Protein AF-A0A7S0FWC2-F1 (afdb_monomer)

Foldseek 3Di:
DAEAEDEAFEDECQVVFAAEAEQVCFQYEYEYDPPHAYEQALWDWQPPWDWDWDQQPQQRDTFIKTFGPDDDLPDDFQWKADRPVRDIFHFQKPPDDDLLPAFAAQFAPPNPSRFAFLVQFPFFAWDDQKFAFDKDKWQQCDCPTPVNHHDDFFPDSLLSMFMWTHDMLVCQAFNDDIALLLHLRFDFDPSVLSNVCRVRSIFQQGFKTFGHPPDDLSLVFPFCAQKKKWWAALQGFWIWIFGWHDADSVRRITGTDGNGRRFKRHGHAFCQGCVVSQPPGTPDDRPAQVDADPVSHGGGGRIGIMMMGAGSSSQPDASYKHADSNRSMIIHHHPDPDNPDHDHTMIGRNAQENHEYEQHESYEYESHEYERHDACRSPRWDHQYSFTGIADQTHNYEYANYEQYEYYLYEYEHHLHEHYEAEWAYYNYEYENYEYGQAQAAPYEWGYDAPPSAELAVNRGAAQYEHELYEAESHNSHIQNYAPYYYDLYEHYEAEHYEHAHHLAANAEARALNAYNYEAALYEFEHHNNRGAPHANAEYEHSRFHFDQNCPHDVDTHSDHAAHEHALYEAEYPIRHEANYHYGAQRERYEYELYEYACYAADDDDHGYWQYEDEHYEAEHEQVSQANDEDDDGDFPTHYEAYQYEYEHDDDQDPPRQQERHEDLALAPRHYAAENYEYAGQVQQHWYCHNNDTDTLVCSCVVHVHHHNYGTGHGDPVVVVVVSSCVSNVPDPPDDCVVVVVD

Organism: NCBI:txid73915

Mean predicted aligned error: 6.15 Å

Sequence (743 aa):
RRRVVLRGGVHFLGRNGAAVLTPADSGVRVSSYPGEMAWLSGGIPLRGVVWERAVHPTNNNTIWRATVKGLDPGLFMRSLFTIASHERFSWARYPDMNIETDQWGYSSPERAKFSINSNQVIEWTKRAVGALPAFTAIDLTKSGNPTGVIKNDSAMSGYNMFNEGKGGVCNSVWDGPSSYWCGNASAGGWAEIDYQAARSGQLQIPTGMRWNASLGRLSRWGDPRGAWIHAWHSQTWAVHMFEIATFDPATQTMTFSPGSGSQGARNWCRCDECEYAAGLWSNNGNWCGRLKDETGKDTRLIGGDWVVEGVFEELDSPGEFWYNATSGELWVWPNSTIDTTPPPTLVIPVLESIVSVQGAQDITFERIGFRDAVSTYNQRWGVPSGGDWAMHPSAALVLNNTENVSVESCIFQRLDGNGMLLSGYNQGVKINNGTFQWIGQSAVAAWGRTVSGWDGRTGSQPRGTVVENSIFRDVGLLQKQSSGWFQAKTARTTLRNNVMFNLPRAAINFNDGFGGGNIVEHNLIFNTCRESGDHGPINSWDRQPFLTDVAHGLSNASFQPAVNEVRHNFIWANYGAAQGVDNDDGSSFYWIHDNVFYDADGFKMDYGGHGSTFERNLVVTKPWRGQCVGVAQFLKGLGDAFRNNTCWVMGPPAPADADFVGEVAQCDAAFMDMRGNSYGTARGNATMRCNGQSVPVSQLYAAKGVERGSRARVVPPSAEILQDMKRRLRLGMDLDEAVLVLL

Nearest PDB structures (foldseek):
  5mqp-assembly6_F  TM=6.936E-01  e=1.196E-17  Bacteroides thetaiotaomicron
  6kfn-assembly1_A  TM=5.947E-01  e=3.186E-03  Paenibacillus sp. FPU-7
  7w1d-assembly1_C  TM=3.411E-01  e=1.415E-04  Klebsiella phage NTUH-K2044-K1-1
  3zsc-assembly1_A  TM=5.247E-01  e=1.150E-01  Thermotoga maritima
  5jse-assembly1_C  TM=5.173E-01  e=3.126E+00  Bacteriophage sp.

Secondary structure (DSSP, 8-state):
--EEEEPSEEEE-TTT--EEE-GGGTT-EEEEPTT--EEEESEEE-TT---EEEE-TTT--EEEEEE--SS-TT-----EEESSS-PEEEESEES---TTT---STT-TTGGGSSB-GGGEEEEEPPPP-PPPEEEEEETTSTT-TTS------SSGGGGEEEEEESGGGGGTS-SS-BGGGSSS--STTHHHHHHHHHHT---S-SEEEE-TTSGGGGG-S--TT-EEEEE-TTSS-EEEEEEEEEETTTTEEEEPTT-S-SBSSPPPBTTT-TTHHHHSSSS---TTSS--TTS---PBP---EEEE--GGG--STTEEEEETTTTEEEE--S-SS--S----EEEE--S-SEEEES-BS-EEESEEEEEEPP-TTS--B--SSSSB-B-S-EEEEEEEEES-EEES-EEEEESSEEEEEEEEEES-EEES-EEEEESS-SEEEE---BTTTB-TT--SEES-EEES-EEEEE-SS-SS--SEEEES-B--EEES-EEE--SS-SEEE---SSB--EEES-EE-S-SSS--S--SEEE---S--BBSTTT-GGG-BS-PBPEEEES-EEE--SS--EEEEE-TT---EEEES-EEESSEEEEE-TT----EEES-EEEE-TTT--SEEE----TTT--EEES-EEEE-SSPPTTTTTEEEEETT-STTT-EEES-EEEESSS--EEEETTEEEEHHHHHHHHS-SBT-EEEEPPPHHHHHHHHHHHTT--TT--HHHHTT-

Radius of gyration: 26.19 Å; Cα contacts (8 Å, |Δi|>4): 2309; chains: 1; bounding box: 76×69×70 Å

Solvent-accessible surface area (backbone atoms only — not comparable to full-atom values): 35053 Å² total; per-residue (Å²): 117,54,75,46,73,38,66,59,49,80,48,68,30,34,90,77,48,54,48,74,40,37,56,91,47,44,34,29,34,41,30,28,38,91,98,39,62,16,30,44,25,8,17,42,73,54,74,90,67,62,71,43,84,40,67,40,91,85,79,67,48,75,35,39,32,30,67,60,77,95,68,62,71,80,54,75,77,70,50,40,26,40,68,88,86,53,46,74,34,36,46,7,26,44,42,70,67,51,64,91,78,53,57,45,43,69,37,19,96,53,16,79,68,40,30,42,61,36,78,46,50,75,43,43,34,70,44,71,75,44,51,56,38,54,68,48,76,44,59,24,64,42,95,78,35,97,80,79,56,73,40,81,76,39,62,36,68,43,50,27,24,40,47,24,9,34,48,44,42,45,43,58,33,36,58,82,62,57,22,27,56,38,2,75,56,43,49,55,91,72,22,66,58,22,17,49,20,31,71,63,9,31,51,44,53,65,45,25,39,28,44,58,50,94,52,77,74,67,60,70,64,86,74,51,60,72,10,33,40,40,31,25,34,27,78,36,54,34,38,31,45,32,39,28,61,42,75,40,84,92,72,42,35,36,34,37,40,88,43,34,44,26,53,37,41,69,56,40,43,30,31,73,77,38,53,66,42,37,43,76,64,41,98,71,56,60,67,59,74,74,63,52,50,99,87,69,47,18,77,52,51,38,61,22,43,28,33,40,33,53,32,69,80,38,56,75,53,72,28,18,28,45,66,41,46,87,78,27,39,38,38,42,32,69,80,51,101,67,88,83,67,77,82,72,62,37,28,38,36,67,21,49,35,40,34,36,38,43,55,24,32,47,34,34,42,32,42,34,31,42,32,33,19,22,64,55,74,90,44,72,16,43,39,79,45,54,24,72,48,17,46,51,99,58,8,30,37,30,37,32,44,30,35,43,35,37,39,35,48,27,38,35,39,50,22,41,23,21,41,29,28,38,38,27,27,31,37,49,35,35,38,33,48,30,38,36,34,48,18,11,18,25,34,31,36,35,41,30,51,51,52,96,77,36,40,40,71,84,56,36,22,32,32,45,34,36,42,31,56,24,41,31,33,43,30,17,60,69,39,37,63,24,18,47,37,35,34,23,48,41,26,34,36,35,42,30,51,27,42,36,33,48,21,22,20,25,39,33,36,35,30,36,44,34,22,25,42,27,38,40,31,49,29,41,37,33,44,15,9,36,18,16,41,92,43,8,38,30,30,32,21,22,34,42,55,24,37,19,27,68,57,61,35,78,95,52,48,34,71,62,40,20,58,25,39,38,30,28,26,43,30,33,19,78,44,30,16,45,22,34,44,23,32,32,39,26,30,55,31,39,40,38,30,28,25,37,20,34,56,5,26,26,45,41,40,37,61,28,25,34,56,26,38,42,29,50,27,39,25,35,22,39,59,94,66,22,29,49,34,37,38,48,56,55,37,80,79,35,31,42,31,40,34,45,28,37,31,34,36,46,64,80,75,55,82,99,47,43,32,48,39,27,40,30,57,56,59,36,48,70,31,33,51,36,26,43,30,38,36,20,8,62,81,19,64,25,24,30,29,43,60,85,39,82,40,45,45,81,45,35,33,84,75,36,58,25,38,45,80,29,45,47,31,55,56,72,60,70,70,58,55,49,52,53,45,34,60,41,54,66,46,67,92,80,71,57,72,74,64,61,76,76,104

Structure (mmCIF, N/CA/C/O backbone):
data_AF-A0A7S0FWC2-F1
#
_entry.id   AF-A0A7S0FWC2-F1
#
loop_
_atom_site.group_PDB
_atom_site.id
_atom_site.type_symbol
_atom_site.label_atom_id
_atom_site.label_alt_id
_atom_site.label_comp_id
_atom_site.label_asym_id
_atom_site.label_entity_id
_atom_site.label_seq_id
_atom_site.pdbx_PDB_ins_code
_atom_site.Cartn_x
_atom_site.Cartn_y
_atom_site.Cartn_z
_atom_site.occupancy
_atom_site.B_iso_or_equiv
_atom_site.auth_seq_id
_atom_site.auth_comp_id
_atom_site.auth_asym_id
_atom_site.auth_atom_id
_atom_site.pdbx_PDB_model_num
ATOM 1 N N . ARG A 1 1 ? 2.249 -29.408 23.111 1.00 69.88 1 ARG A N 1
ATOM 2 C CA . ARG A 1 1 ? 1.494 -28.446 22.271 1.00 69.88 1 ARG A CA 1
ATOM 3 C C . ARG A 1 1 ? 0.159 -28.176 22.943 1.00 69.88 1 ARG A C 1
ATOM 5 O O . ARG A 1 1 ? -0.573 -29.129 23.191 1.00 69.88 1 ARG A O 1
ATOM 12 N N . ARG A 1 2 ? -0.108 -26.928 23.336 1.00 90.19 2 ARG A N 1
ATOM 13 C CA . ARG A 1 2 ? -1.372 -26.530 23.981 1.00 90.19 2 ARG A CA 1
ATOM 14 C C . ARG A 1 2 ? -2.396 -26.222 22.886 1.00 90.19 2 ARG A C 1
ATOM 16 O O . ARG A 1 2 ? -2.043 -25.613 21.880 1.00 90.19 2 ARG A O 1
ATOM 23 N N . ARG A 1 3 ? -3.644 -26.661 23.053 1.00 94.88 3 ARG A N 1
ATOM 24 C CA . ARG A 1 3 ? -4.723 -26.405 22.088 1.00 94.88 3 ARG A CA 1
ATOM 25 C C . ARG A 1 3 ? -5.804 -25.563 22.748 1.00 94.88 3 ARG A C 1
ATOM 27 O O . ARG A 1 3 ? -6.331 -25.961 23.781 1.00 94.88 3 ARG A O 1
ATOM 34 N N . VAL A 1 4 ? -6.138 -24.438 22.131 1.00 96.88 4 VAL A N 1
ATOM 35 C CA . VAL A 1 4 ? -7.278 -23.594 22.490 1.00 96.88 4 VAL A CA 1
ATOM 36 C C . VAL A 1 4 ? -8.353 -23.815 21.434 1.00 96.88 4 VAL A C 1
ATOM 38 O O . VAL A 1 4 ? -8.109 -23.628 20.241 1.00 96.88 4 VAL A O 1
ATOM 41 N N . VAL A 1 5 ? -9.531 -24.265 21.864 1.00 97.94 5 VAL A N 1
ATOM 42 C CA . VAL A 1 5 ? -10.668 -24.523 20.974 1.00 97.94 5 VAL A CA 1
ATOM 43 C C . VAL A 1 5 ? -11.797 -23.564 21.328 1.00 97.94 5 VAL A C 1
ATOM 45 O O . VAL A 1 5 ? -12.359 -23.645 22.418 1.00 97.94 5 VAL A O 1
ATOM 48 N N . LEU A 1 6 ? -12.113 -22.652 20.412 1.00 98.25 6 LEU A N 1
ATOM 49 C CA . LEU A 1 6 ? -13.163 -21.651 20.571 1.00 98.25 6 LEU A CA 1
ATOM 50 C C . LEU A 1 6 ? -14.505 -22.213 20.099 1.00 98.25 6 LEU A C 1
ATOM 52 O O . LEU A 1 6 ? -14.593 -22.778 19.010 1.00 98.25 6 LEU A O 1
ATOM 56 N N . ARG A 1 7 ? -15.560 -22.031 20.896 1.00 98.12 7 ARG A N 1
ATOM 57 C CA . ARG A 1 7 ? -16.939 -22.292 20.454 1.00 98.12 7 ARG A CA 1
ATOM 58 C C . ARG A 1 7 ? -17.421 -21.200 19.499 1.00 98.12 7 ARG A C 1
ATOM 60 O O . ARG A 1 7 ? -16.887 -20.090 19.508 1.00 98.12 7 ARG A O 1
ATOM 67 N N . GLY A 1 8 ? -18.420 -21.521 18.688 1.00 97.81 8 GLY A N 1
ATOM 68 C CA . GLY A 1 8 ? -19.015 -20.623 17.710 1.00 97.81 8 GLY A CA 1
ATOM 69 C C . GLY A 1 8 ? -19.582 -19.350 18.335 1.00 97.81 8 GLY A C 1
ATOM 70 O O . GLY A 1 8 ? -20.047 -19.355 19.475 1.00 97.81 8 GLY A O 1
ATOM 71 N N . GLY A 1 9 ? -19.537 -18.259 17.572 1.00 97.75 9 GLY A N 1
ATOM 72 C CA . GLY A 1 9 ? -19.966 -16.928 18.007 1.00 97.75 9 GLY A CA 1
ATOM 73 C C . GLY A 1 9 ? -18.829 -15.907 18.050 1.00 97.75 9 GLY A C 1
ATOM 74 O O . GLY A 1 9 ? -17.728 -16.154 17.552 1.00 97.75 9 GLY A O 1
ATOM 75 N N . VAL A 1 10 ? -19.118 -14.735 18.620 1.00 98.31 10 VAL A N 1
ATOM 76 C CA . VAL A 1 10 ? -18.178 -13.608 18.712 1.00 98.31 10 VAL A CA 1
ATOM 77 C C . VAL A 1 10 ? -17.631 -13.489 20.133 1.00 98.31 10 VAL A C 1
ATOM 79 O O . VAL A 1 10 ? -18.382 -13.307 21.092 1.00 98.31 10 VAL A O 1
ATOM 82 N N . HIS A 1 11 ? -16.309 -13.571 20.253 1.00 97.88 11 HIS A N 1
ATOM 83 C CA . HIS A 1 11 ? -15.543 -13.436 21.488 1.00 97.88 11 HIS A CA 1
ATOM 84 C C . HIS A 1 11 ? -14.958 -12.023 21.547 1.00 97.88 11 HIS A C 1
ATOM 86 O O . HIS A 1 11 ? -13.973 -11.717 20.877 1.00 97.88 11 HIS A O 1
ATOM 92 N N . PHE A 1 12 ? -15.598 -11.146 22.320 1.00 97.44 12 PHE A N 1
ATOM 93 C CA . PHE A 1 12 ? -15.208 -9.740 22.445 1.00 97.44 12 PHE A CA 1
ATOM 94 C C . PHE A 1 12 ? -14.040 -9.566 23.418 1.00 97.44 12 PHE A C 1
ATOM 96 O O . PHE A 1 12 ? -14.166 -9.875 24.605 1.00 97.44 12 PHE A O 1
ATOM 103 N N . LEU A 1 13 ? -12.926 -9.026 22.924 1.00 96.62 13 LEU A N 1
ATOM 104 C CA . LEU A 1 13 ? -11.730 -8.717 23.711 1.00 96.62 13 LEU A CA 1
ATOM 105 C C . LEU A 1 13 ? -11.628 -7.231 24.080 1.00 96.62 13 LEU A C 1
ATOM 107 O O . LEU A 1 13 ? -10.808 -6.881 24.922 1.00 96.62 13 LEU A O 1
ATOM 111 N N . GLY A 1 14 ? -12.484 -6.364 23.526 1.00 88.25 14 GLY A N 1
ATOM 112 C CA . GLY A 1 14 ? -12.358 -4.906 23.635 1.00 88.25 14 GLY A CA 1
ATOM 113 C C . GLY A 1 14 ? -12.182 -4.347 25.052 1.00 88.25 14 GLY A C 1
ATOM 114 O O . GLY A 1 14 ? -11.434 -3.398 25.242 1.00 88.25 14 GLY A O 1
ATOM 115 N N . ARG A 1 15 ? -12.808 -4.958 26.071 1.00 88.44 15 ARG A N 1
ATOM 116 C CA . ARG A 1 15 ? -12.647 -4.544 27.483 1.00 88.44 15 ARG A CA 1
ATOM 117 C C . ARG A 1 15 ? -11.432 -5.152 28.192 1.00 88.44 15 ARG A C 1
ATOM 119 O O . ARG A 1 15 ? -11.026 -4.639 29.226 1.00 88.44 15 ARG A O 1
ATOM 126 N N . ASN A 1 16 ? -10.891 -6.247 27.666 1.00 87.56 16 ASN A N 1
ATOM 127 C CA . ASN A 1 16 ? -9.801 -7.009 28.280 1.00 87.56 16 ASN A CA 1
ATOM 128 C C . ASN A 1 16 ? -8.431 -6.670 27.671 1.00 87.56 16 ASN A C 1
ATOM 130 O O . ASN A 1 16 ? -7.408 -7.060 28.228 1.00 87.56 16 ASN A O 1
ATOM 134 N N . GLY A 1 17 ? -8.413 -5.957 26.542 1.00 91.56 17 GLY A N 1
ATOM 135 C CA . GLY A 1 17 ? -7.207 -5.677 25.772 1.00 91.56 17 GLY A CA 1
ATOM 136 C C . GLY A 1 17 ? -6.860 -6.784 24.775 1.00 91.56 17 GLY A C 1
ATOM 137 O O . GLY A 1 17 ? -7.530 -7.816 24.688 1.00 91.56 17 GLY A O 1
ATOM 138 N N . ALA A 1 18 ? -5.802 -6.544 23.998 1.00 93.81 18 ALA A N 1
ATOM 139 C CA . ALA A 1 18 ? -5.282 -7.501 23.026 1.00 93.81 18 ALA A CA 1
ATOM 140 C C . ALA A 1 18 ? -4.845 -8.807 23.709 1.00 93.81 18 ALA A C 1
ATOM 142 O O . ALA A 1 18 ? -4.222 -8.784 24.772 1.00 93.81 18 ALA A O 1
ATOM 143 N N . ALA A 1 19 ? -5.092 -9.951 23.069 1.00 96.94 19 ALA A N 1
ATOM 144 C CA . ALA A 1 19 ? -4.494 -11.207 23.508 1.00 96.94 19 ALA A CA 1
ATOM 145 C C . ALA A 1 19 ? -3.007 -11.231 23.121 1.00 96.94 19 ALA A C 1
ATOM 147 O O . ALA A 1 19 ? -2.672 -11.164 21.938 1.00 96.94 19 ALA A O 1
ATOM 148 N N . VAL A 1 20 ? -2.116 -11.335 24.108 1.00 97.81 20 VAL A N 1
ATOM 149 C CA . VAL A 1 20 ? -0.664 -11.346 23.887 1.00 97.81 20 VAL A CA 1
ATOM 150 C C . VAL A 1 20 ? -0.113 -12.754 24.099 1.00 97.81 20 VAL A C 1
ATOM 152 O O . VAL A 1 20 ? -0.214 -13.294 25.197 1.00 97.81 20 VAL A O 1
ATOM 155 N N . LEU A 1 21 ? 0.476 -13.336 23.051 1.00 98.06 21 LEU A N 1
ATOM 156 C CA . LEU A 1 21 ? 1.215 -14.598 23.107 1.00 98.06 21 LEU A CA 1
ATOM 157 C C . LEU A 1 21 ? 2.713 -14.307 23.180 1.00 98.06 21 LEU A C 1
ATOM 159 O O . LEU A 1 21 ? 3.250 -13.555 22.367 1.00 98.06 21 LEU A O 1
ATOM 163 N N . THR A 1 22 ? 3.386 -14.916 24.145 1.00 98.06 22 THR A N 1
ATOM 164 C CA . THR A 1 22 ? 4.805 -14.694 24.468 1.00 98.06 22 THR A CA 1
ATOM 165 C C . THR A 1 22 ? 5.621 -15.964 24.196 1.00 98.06 22 THR A C 1
ATOM 167 O O . THR A 1 22 ? 5.037 -16.993 23.843 1.00 98.06 22 THR A O 1
ATOM 170 N N . PRO A 1 23 ? 6.955 -15.990 24.398 1.00 98.12 23 PRO A N 1
ATOM 171 C CA . PRO A 1 23 ? 7.730 -17.221 24.225 1.00 98.12 23 PRO A CA 1
ATOM 172 C C . PRO A 1 23 ? 7.211 -18.408 25.056 1.00 98.12 23 PRO A C 1
ATOM 174 O O . PRO A 1 23 ? 7.333 -19.556 24.624 1.00 98.12 23 PRO A O 1
ATOM 177 N N . ALA A 1 24 ? 6.566 -18.146 26.203 1.00 97.31 24 ALA A N 1
ATOM 178 C CA . ALA A 1 24 ? 5.937 -19.166 27.047 1.00 97.31 24 ALA A CA 1
ATOM 179 C C . ALA A 1 24 ? 4.736 -19.876 26.385 1.00 97.31 24 ALA A C 1
ATOM 181 O O . ALA A 1 24 ? 4.320 -20.945 26.843 1.00 97.31 24 ALA A O 1
ATOM 182 N N . ASP A 1 25 ? 4.199 -19.304 25.307 1.00 97.81 25 ASP A N 1
ATOM 183 C CA . ASP A 1 25 ? 3.047 -19.803 24.554 1.00 97.81 25 ASP A CA 1
ATOM 184 C C . ASP A 1 25 ? 3.453 -20.536 23.267 1.00 97.81 25 ASP A C 1
ATOM 186 O O . ASP A 1 25 ? 2.596 -20.913 22.467 1.00 97.81 25 ASP A O 1
ATOM 190 N N . SER A 1 26 ? 4.749 -20.777 23.058 1.00 98.19 26 SER A N 1
ATOM 191 C CA . SER A 1 26 ? 5.237 -21.476 21.867 1.00 98.19 26 SER A CA 1
ATOM 192 C C . SER A 1 26 ? 4.604 -22.869 21.718 1.00 98.19 26 SER A C 1
ATOM 194 O O . SER A 1 26 ? 4.417 -23.615 22.689 1.00 98.19 26 SER A O 1
ATOM 196 N N . GLY A 1 27 ? 4.238 -23.236 20.489 1.00 98.06 27 GLY A N 1
ATOM 197 C CA . GLY A 1 27 ? 3.530 -24.486 20.201 1.00 98.06 27 GLY A CA 1
ATOM 198 C C . GLY A 1 27 ? 2.023 -24.465 20.501 1.00 98.06 27 GLY A C 1
ATOM 199 O O . GLY A 1 27 ? 1.418 -25.546 20.604 1.00 98.06 27 GLY A O 1
ATOM 200 N N . VAL A 1 28 ? 1.419 -23.286 20.712 1.00 98.25 28 VAL A N 1
ATOM 201 C CA . VAL A 1 28 ? -0.036 -23.109 20.857 1.00 98.25 28 VAL A CA 1
ATOM 202 C C . VAL A 1 28 ? -0.737 -23.177 19.498 1.00 98.25 28 VAL A C 1
ATOM 204 O O . VAL A 1 28 ? -0.347 -22.518 18.537 1.00 98.25 28 VAL A O 1
ATOM 207 N N . ARG A 1 29 ? -1.842 -23.929 19.447 1.00 98.44 29 ARG A N 1
ATOM 208 C CA . ARG A 1 29 ? -2.814 -23.900 18.344 1.00 98.44 29 ARG A CA 1
ATOM 209 C C . ARG A 1 29 ? -4.141 -23.337 18.833 1.00 98.44 29 ARG A C 1
ATOM 211 O O . ARG A 1 29 ? -4.751 -23.927 19.726 1.00 98.44 29 ARG A O 1
ATOM 218 N N . VAL A 1 30 ? -4.600 -22.250 18.224 1.00 98.38 30 VAL A N 1
ATOM 219 C CA . VAL A 1 30 ? -5.926 -21.659 18.432 1.00 98.38 30 VAL A CA 1
ATOM 220 C C . VAL A 1 30 ? -6.803 -22.022 17.242 1.00 98.38 30 VAL A C 1
ATOM 222 O O . VAL A 1 30 ? -6.439 -21.770 16.096 1.00 98.38 30 VAL A O 1
ATOM 225 N N . SER A 1 31 ? -7.949 -22.642 17.503 1.00 98.31 31 SER A N 1
ATOM 226 C CA . SER A 1 31 ? -8.852 -23.097 16.444 1.00 98.31 31 SER A CA 1
ATOM 227 C C . SER A 1 31 ? -10.313 -22.976 16.845 1.00 98.31 31 SER A C 1
ATOM 229 O O . SER A 1 31 ? -10.626 -23.020 18.034 1.00 98.31 31 SER A O 1
ATOM 231 N N . SER A 1 32 ? -11.218 -22.878 15.877 1.00 98.12 32 SER A N 1
ATOM 232 C CA . SER A 1 32 ? -12.648 -23.073 16.138 1.00 98.12 32 SER A CA 1
ATOM 233 C C . SER A 1 32 ? -12.979 -24.546 16.391 1.00 98.12 32 SER A C 1
ATOM 235 O O . SER A 1 32 ? -12.320 -25.462 15.878 1.00 98.12 32 SER A O 1
ATOM 237 N N . TYR A 1 33 ? -14.035 -24.787 17.164 1.00 97.75 33 TYR A N 1
ATOM 238 C CA . TYR A 1 33 ? -14.637 -26.108 17.289 1.00 97.75 33 TYR A CA 1
ATOM 239 C C . TYR A 1 33 ? -15.090 -26.610 15.902 1.00 97.75 33 TYR A C 1
ATOM 241 O O . TYR A 1 33 ? -15.578 -25.813 15.098 1.00 97.75 33 TYR A O 1
ATOM 249 N N . PRO A 1 34 ? -14.899 -27.899 15.562 1.00 95.44 34 PRO A N 1
ATOM 250 C CA . PRO A 1 34 ? -15.289 -28.423 14.254 1.00 95.44 34 PRO A CA 1
ATOM 251 C C . PRO A 1 34 ? -16.762 -28.144 13.921 1.00 95.44 34 PRO A C 1
ATOM 253 O O . PRO A 1 34 ? -17.640 -28.401 14.740 1.00 95.44 34 PRO A O 1
ATOM 256 N N . GLY A 1 35 ? -17.022 -27.625 12.718 1.00 94.88 35 GLY A N 1
ATOM 257 C CA . GLY A 1 35 ? -18.370 -27.259 12.261 1.00 94.88 35 GLY A CA 1
ATOM 258 C C . GLY A 1 35 ? -18.891 -25.912 12.777 1.00 94.88 35 GLY A C 1
ATOM 259 O O . GLY A 1 35 ? -19.983 -25.508 12.394 1.00 94.88 35 GLY A O 1
ATOM 260 N N . GLU A 1 36 ? -18.125 -25.198 13.606 1.00 97.38 36 GLU A N 1
ATOM 261 C CA . GLU A 1 36 ? -18.500 -23.886 14.138 1.00 97.38 36 GLU A CA 1
ATOM 262 C C . GLU A 1 36 ? -17.595 -22.777 13.597 1.00 97.38 36 GLU A C 1
ATOM 264 O O . GLU A 1 36 ? -16.411 -22.991 13.334 1.00 97.38 36 GLU A O 1
ATOM 269 N N . MET A 1 37 ? -18.146 -21.565 13.487 1.00 95.69 37 MET A N 1
ATOM 270 C CA . MET A 1 37 ? -17.385 -20.360 13.160 1.00 95.69 37 MET A CA 1
ATOM 271 C C . MET A 1 37 ? -17.209 -19.499 14.414 1.00 95.69 37 MET A C 1
ATOM 273 O O . MET A 1 37 ? -18.189 -19.014 14.986 1.00 95.69 37 MET A O 1
ATOM 277 N N . ALA A 1 38 ? -15.960 -19.307 14.836 1.00 98.25 38 ALA A N 1
ATOM 278 C CA . ALA A 1 38 ? -15.602 -18.476 15.982 1.00 98.25 38 ALA A CA 1
ATOM 279 C C . ALA A 1 38 ? -14.886 -17.204 15.518 1.00 98.25 38 ALA A C 1
ATOM 281 O O . ALA A 1 38 ? -13.987 -17.272 14.680 1.00 98.25 38 ALA A O 1
ATOM 282 N N . TRP A 1 39 ? -15.258 -16.062 16.092 1.00 98.56 39 TRP A N 1
ATOM 283 C CA . TRP A 1 39 ? -14.681 -14.754 15.788 1.00 98.56 39 TRP A CA 1
ATOM 284 C C . TRP A 1 39 ? -14.031 -14.154 17.027 1.00 98.56 39 TRP A C 1
ATOM 286 O O . TRP A 1 39 ? -14.661 -14.091 18.079 1.00 98.56 39 TRP A O 1
ATOM 296 N N . LEU A 1 40 ? -12.804 -13.667 16.896 1.00 98.69 40 LEU A N 1
ATOM 297 C CA . LEU A 1 40 ? -12.178 -12.771 17.858 1.00 98.69 40 LEU A CA 1
ATOM 298 C C . LEU A 1 40 ? -12.495 -11.333 17.441 1.00 98.69 40 LEU A C 1
ATOM 300 O O . LEU A 1 40 ? -12.233 -10.943 16.302 1.00 98.69 40 LEU A O 1
ATOM 304 N N . SER A 1 41 ? -13.084 -10.564 18.354 1.00 98.56 41 SER A N 1
ATOM 305 C CA . SER A 1 41 ? -13.491 -9.183 18.105 1.00 98.56 41 SER A CA 1
ATOM 306 C C . SER A 1 41 ? -12.678 -8.207 18.948 1.00 98.56 41 SER A C 1
ATOM 308 O O . SER A 1 41 ? -12.570 -8.373 20.167 1.00 98.56 41 SER A O 1
ATOM 310 N N . GLY A 1 42 ? -12.147 -7.168 18.302 1.00 97.44 42 GLY A N 1
ATOM 311 C CA . GLY A 1 42 ? -11.523 -6.018 18.962 1.00 97.44 42 GLY A CA 1
ATOM 312 C C . GLY A 1 42 ? -12.524 -5.016 19.546 1.00 97.44 42 GLY A C 1
ATOM 313 O O . GLY A 1 42 ? -12.116 -3.999 20.107 1.00 97.44 42 GLY A O 1
ATOM 314 N N . GLY A 1 43 ? -13.826 -5.277 19.411 1.00 95.69 43 GLY A N 1
ATOM 315 C CA . GLY A 1 43 ? -14.879 -4.344 19.778 1.00 95.69 43 GLY A CA 1
ATOM 316 C C . GLY A 1 43 ? -15.522 -4.580 21.143 1.00 95.69 43 GLY A C 1
ATOM 317 O O . GLY A 1 43 ? -15.283 -5.577 21.834 1.00 95.69 43 GLY A O 1
ATOM 318 N N . ILE A 1 44 ? -16.386 -3.639 21.520 1.00 95.06 44 ILE A N 1
ATOM 319 C CA . ILE A 1 44 ? -17.247 -3.680 22.702 1.00 95.06 44 ILE A CA 1
ATOM 320 C C . ILE A 1 44 ? -18.711 -3.650 22.241 1.00 95.06 44 ILE A C 1
ATOM 322 O O . ILE A 1 44 ? -19.116 -2.690 21.583 1.00 95.06 44 ILE A O 1
ATOM 326 N N . PRO A 1 45 ? -19.536 -4.650 22.605 1.00 95.25 45 PRO A N 1
ATOM 327 C CA . PRO A 1 45 ? -20.964 -4.607 22.330 1.00 95.25 45 PRO A CA 1
ATOM 328 C C . PRO A 1 45 ? -21.661 -3.603 23.258 1.00 95.25 45 PRO A C 1
ATOM 330 O O . PRO A 1 45 ? -21.510 -3.651 24.484 1.00 95.25 45 PRO A O 1
ATOM 333 N N . LEU A 1 46 ? -22.475 -2.730 22.673 1.00 93.06 46 LEU A N 1
ATOM 334 C CA . LEU A 1 46 ? -23.282 -1.731 23.361 1.00 93.06 46 LEU A CA 1
ATOM 335 C C . LEU A 1 46 ? -24.540 -2.358 23.966 1.00 93.06 46 LEU A C 1
ATOM 337 O O . LEU A 1 46 ? -25.593 -2.445 23.337 1.00 93.06 46 LEU A O 1
ATOM 341 N N . ARG A 1 47 ? -24.425 -2.833 25.207 1.00 90.75 47 ARG A N 1
ATOM 342 C CA . ARG A 1 47 ? -25.523 -3.486 25.935 1.00 90.75 47 ARG A CA 1
ATOM 343 C C . ARG A 1 47 ? -26.332 -2.486 26.755 1.00 90.75 47 ARG A C 1
ATOM 345 O O . ARG A 1 47 ? -25.773 -1.557 27.324 1.00 90.75 47 ARG A O 1
ATOM 352 N N . GLY A 1 48 ? -27.638 -2.735 26.866 1.00 89.12 48 GLY A N 1
ATOM 353 C CA . GLY A 1 48 ? -28.537 -1.915 27.687 1.00 89.12 48 GLY A CA 1
ATOM 354 C C . GLY A 1 48 ? -28.773 -0.506 27.137 1.00 89.12 48 GLY A C 1
ATOM 355 O O . GLY A 1 48 ? -29.150 0.380 27.897 1.00 89.12 48 GLY A O 1
ATOM 356 N N . VAL A 1 49 ? -28.534 -0.294 25.840 1.00 93.06 49 VAL A N 1
ATOM 357 C CA . VAL A 1 49 ? -28.833 0.973 25.168 1.00 93.06 49 VAL A CA 1
ATOM 358 C C . VAL A 1 49 ? -30.345 1.122 25.040 1.00 93.06 49 VAL A C 1
ATOM 360 O O . VAL A 1 49 ? -31.017 0.245 24.498 1.00 93.06 49 VAL A O 1
ATOM 363 N N . VAL A 1 50 ? -30.867 2.234 25.554 1.00 94.50 50 VAL A N 1
ATOM 364 C CA . VAL A 1 50 ? -32.274 2.610 25.416 1.00 94.50 50 VAL A CA 1
ATOM 365 C C . VAL A 1 50 ? -32.370 3.608 24.275 1.00 94.50 50 VAL A C 1
ATOM 367 O O . VAL A 1 50 ? -31.881 4.729 24.390 1.00 94.50 50 VAL A O 1
ATOM 370 N N . TRP A 1 51 ? -32.966 3.166 23.173 1.00 95.19 51 TRP A N 1
ATOM 371 C CA . TRP A 1 51 ? -33.154 3.971 21.975 1.00 95.19 51 TRP A CA 1
ATOM 372 C C . TRP A 1 51 ? -34.468 4.742 22.027 1.00 95.19 51 TRP A C 1
ATOM 374 O O . TRP A 1 51 ? -35.511 4.187 22.376 1.00 95.19 51 TRP A O 1
ATOM 384 N N . GLU A 1 52 ? -34.424 5.997 21.604 1.00 95.31 52 GLU A N 1
ATOM 385 C CA . GLU A 1 52 ? -35.599 6.838 21.401 1.00 95.31 52 GLU A CA 1
ATOM 386 C C . GLU A 1 52 ? -35.565 7.500 20.023 1.00 95.31 52 GLU A C 1
ATOM 388 O O . GLU A 1 52 ? -34.512 7.637 19.396 1.00 95.31 52 GLU A O 1
ATOM 393 N N . ARG A 1 53 ? -36.743 7.904 19.544 1.00 93.31 53 ARG A N 1
ATOM 394 C CA . ARG A 1 53 ? -36.886 8.676 18.310 1.00 93.31 53 ARG A CA 1
ATOM 395 C C . ARG A 1 53 ? -36.632 10.143 18.627 1.00 93.31 53 ARG A C 1
ATOM 397 O O . ARG A 1 53 ? -37.295 10.700 19.501 1.00 93.31 53 ARG A O 1
ATOM 404 N N . ALA A 1 54 ? -35.719 10.768 17.897 1.00 93.75 54 ALA A N 1
ATOM 405 C CA . ALA A 1 54 ? -35.408 12.182 18.036 1.00 93.75 54 ALA A CA 1
ATOM 406 C C . ALA A 1 54 ? -35.365 12.856 16.662 1.00 93.75 54 ALA A C 1
ATOM 408 O O . ALA A 1 54 ? -34.918 12.267 15.679 1.00 93.75 54 ALA A O 1
ATOM 409 N N . VAL A 1 55 ? -35.850 14.096 16.596 1.00 93.31 55 VAL A N 1
ATOM 410 C CA . VAL A 1 55 ? -35.752 14.925 15.390 1.00 93.31 55 VAL A CA 1
ATOM 411 C C . VAL A 1 55 ? -34.362 15.543 15.357 1.00 93.31 55 VAL A C 1
ATOM 413 O O . VAL A 1 55 ? -33.971 16.247 16.288 1.00 93.31 55 VAL A O 1
ATOM 416 N N . HIS A 1 56 ? -33.619 15.265 14.295 1.00 92.19 56 HIS A N 1
ATOM 417 C CA . HIS A 1 56 ? -32.310 15.841 14.064 1.00 92.19 56 HIS A CA 1
ATOM 418 C C . HIS A 1 56 ? -32.449 17.350 13.793 1.00 92.19 56 HIS A C 1
ATOM 420 O O . HIS A 1 56 ? -33.235 17.752 12.926 1.00 92.19 56 HIS A O 1
ATOM 426 N N . PRO A 1 57 ? -31.722 18.210 14.525 1.00 89.25 57 PRO A N 1
ATOM 427 C CA . PRO A 1 57 ? -32.041 19.633 14.606 1.00 89.25 57 PRO A CA 1
ATOM 428 C C . PRO A 1 57 ? -31.753 20.425 13.326 1.00 89.25 57 PRO A C 1
ATOM 430 O O . PRO A 1 57 ? -32.277 21.527 13.179 1.00 89.25 57 PRO A O 1
ATOM 433 N N . THR A 1 58 ? -30.935 19.906 12.405 1.00 86.25 58 THR A N 1
ATOM 434 C CA . THR A 1 58 ? -30.512 20.659 11.208 1.00 86.25 58 THR A CA 1
ATOM 435 C C . THR A 1 58 ? -31.163 20.199 9.906 1.00 86.25 58 THR A C 1
ATOM 437 O O . THR A 1 58 ? -31.248 20.982 8.961 1.00 86.25 58 THR A O 1
ATOM 440 N N . ASN A 1 59 ? -31.654 18.959 9.843 1.00 86.50 59 ASN A N 1
ATOM 441 C CA . ASN A 1 59 ? -32.267 18.384 8.638 1.00 86.50 59 ASN A CA 1
ATOM 442 C C . ASN A 1 59 ? -33.700 17.864 8.872 1.00 86.50 59 ASN A C 1
ATOM 444 O O . ASN A 1 59 ? -34.338 17.409 7.928 1.00 86.50 59 ASN A O 1
ATOM 448 N N . ASN A 1 60 ? -34.230 17.982 10.098 1.00 88.25 60 ASN A N 1
ATOM 449 C CA . ASN A 1 60 ? -35.573 17.555 10.512 1.00 88.25 60 ASN A CA 1
ATOM 450 C C . ASN A 1 60 ? -35.873 16.057 10.331 1.00 88.25 60 ASN A C 1
ATOM 452 O O . ASN A 1 60 ? -37.026 15.636 10.466 1.00 88.25 60 ASN A O 1
ATOM 456 N N . ASN A 1 61 ? -34.856 15.235 10.072 1.00 88.56 61 ASN A N 1
ATOM 457 C CA . ASN A 1 61 ? -35.032 13.795 9.980 1.00 88.56 61 ASN A CA 1
ATOM 458 C C . ASN A 1 61 ? -35.305 13.223 11.369 1.00 88.56 61 ASN A C 1
ATOM 460 O O . ASN A 1 61 ? -34.639 13.569 12.342 1.00 88.56 61 ASN A O 1
ATOM 464 N N . THR A 1 62 ? -36.302 12.349 11.487 1.00 89.75 62 THR A N 1
ATOM 465 C CA . THR A 1 62 ? -36.524 11.618 12.739 1.00 89.75 62 THR A CA 1
ATOM 466 C C . THR A 1 62 ? -35.672 10.359 12.702 1.00 89.75 62 THR A C 1
ATOM 468 O O . THR A 1 62 ? -35.928 9.486 11.877 1.00 89.75 62 THR A O 1
ATOM 471 N N . ILE A 1 63 ? -34.680 10.278 13.583 1.00 92.56 63 ILE A N 1
ATOM 472 C CA . ILE A 1 63 ? -33.677 9.207 13.639 1.00 92.56 63 ILE A CA 1
ATOM 473 C C . ILE A 1 63 ? -33.536 8.680 15.072 1.00 92.56 63 ILE A C 1
ATOM 475 O O . ILE A 1 63 ? -34.191 9.173 15.999 1.00 92.56 63 ILE A O 1
ATOM 479 N N . TRP A 1 64 ? -32.728 7.638 15.268 1.00 94.56 64 TRP A N 1
ATOM 480 C CA . TRP A 1 64 ? -32.550 7.029 16.582 1.00 94.56 64 TRP A CA 1
ATOM 481 C C . TRP A 1 64 ? -31.444 7.701 17.372 1.00 94.56 64 TRP A C 1
ATOM 483 O O . TRP A 1 64 ? -30.356 7.956 16.858 1.00 94.56 64 TRP A O 1
ATOM 493 N N . ARG A 1 65 ? -31.723 7.920 18.653 1.00 95.62 65 ARG A N 1
ATOM 494 C CA . ARG A 1 65 ? -30.804 8.518 19.611 1.00 95.62 65 ARG A CA 1
ATOM 495 C C . ARG A 1 65 ? -30.739 7.685 20.878 1.00 95.62 65 ARG A C 1
ATOM 497 O O . ARG A 1 65 ? -31.749 7.127 21.309 1.00 95.62 65 ARG A O 1
ATOM 504 N N . ALA A 1 66 ? -29.564 7.626 21.489 1.00 95.88 66 ALA A N 1
ATOM 505 C CA . ALA A 1 66 ? -29.390 7.064 22.818 1.00 95.88 66 ALA A CA 1
ATOM 506 C C . ALA A 1 66 ? -28.216 7.705 23.563 1.00 95.88 66 ALA A C 1
ATOM 508 O O . ALA A 1 66 ? -27.263 8.192 22.960 1.00 95.88 66 ALA A O 1
ATOM 509 N N . THR A 1 67 ? -28.242 7.633 24.893 1.00 93.19 67 THR A N 1
ATOM 510 C CA . THR A 1 67 ? -27.065 7.915 25.725 1.00 93.19 67 THR A CA 1
ATOM 511 C C . THR A 1 67 ? -26.329 6.615 26.024 1.00 93.19 67 THR A C 1
ATOM 513 O O . THR A 1 67 ? -26.867 5.716 26.677 1.00 93.19 67 THR A O 1
ATOM 516 N N . VAL A 1 68 ? -25.078 6.523 25.590 1.00 90.12 68 VAL A N 1
ATOM 517 C CA . VAL A 1 68 ? -24.201 5.384 25.848 1.00 90.12 68 VAL A CA 1
ATOM 518 C C . VAL A 1 68 ? -23.369 5.657 27.101 1.00 90.12 68 VAL A C 1
ATOM 520 O O . VAL A 1 68 ? -22.759 6.710 27.249 1.00 90.12 68 VAL A O 1
ATOM 523 N N . LYS A 1 69 ? -23.352 4.699 28.034 1.00 84.12 69 LYS A N 1
ATOM 524 C CA . LYS A 1 69 ? -22.622 4.792 29.310 1.00 84.12 69 LYS A CA 1
ATOM 525 C C . LYS A 1 69 ? -21.541 3.714 29.397 1.00 84.12 69 LYS A C 1
ATOM 527 O O . LYS A 1 69 ? -21.668 2.652 28.793 1.00 84.12 69 LYS A O 1
ATOM 532 N N . GLY A 1 70 ? -20.508 3.954 30.207 1.00 78.06 70 GLY A N 1
ATOM 533 C CA . GLY A 1 70 ? -19.457 2.959 30.474 1.00 78.06 70 GLY A CA 1
ATOM 534 C C . GLY A 1 70 ? -18.476 2.747 29.315 1.00 78.06 70 GLY A C 1
ATOM 535 O O . GLY A 1 70 ? -17.915 1.651 29.177 1.00 78.06 70 GLY A O 1
ATOM 536 N N . LEU A 1 71 ? -18.322 3.783 28.486 1.00 79.94 71 LEU A N 1
ATOM 537 C CA . LEU A 1 71 ? -17.215 3.983 27.555 1.00 79.94 71 LEU A CA 1
ATOM 538 C C . LEU A 1 71 ? -16.282 5.046 28.138 1.00 79.94 71 LEU A C 1
ATOM 540 O O . LEU A 1 71 ? -16.728 5.891 28.919 1.00 79.94 71 LEU A O 1
ATOM 544 N N . ASP A 1 72 ? -15.008 5.006 27.761 1.00 76.50 72 ASP A N 1
ATOM 545 C CA . ASP A 1 72 ? -14.053 6.012 28.213 1.00 76.50 72 ASP A CA 1
ATOM 546 C C . ASP A 1 72 ? -14.453 7.402 27.674 1.00 76.50 72 ASP A C 1
ATOM 548 O O . ASP A 1 72 ? -14.803 7.506 26.497 1.00 76.50 72 ASP A O 1
ATOM 552 N N . PRO A 1 73 ? -14.384 8.483 28.479 1.00 59.69 73 PRO A N 1
ATOM 553 C CA . PRO A 1 73 ? -14.768 9.841 28.055 1.00 59.69 73 PRO A CA 1
ATOM 554 C C . PRO A 1 73 ? -13.970 10.417 26.869 1.00 59.69 73 PRO A C 1
ATOM 556 O O . PRO A 1 73 ? -14.320 11.467 26.343 1.00 59.69 73 PRO A O 1
ATOM 559 N N . GLY A 1 74 ? -12.888 9.747 26.459 1.00 61.66 74 GLY A N 1
ATOM 560 C CA . GLY A 1 74 ? -12.097 10.062 25.266 1.00 61.66 74 GLY A CA 1
ATOM 561 C C . GLY A 1 74 ? -12.176 8.994 24.174 1.00 61.66 74 GLY A C 1
ATOM 562 O O . GLY A 1 74 ? -11.401 9.053 23.221 1.00 61.66 74 GLY A O 1
ATOM 563 N N . LEU A 1 75 ? -13.064 7.999 24.308 1.00 69.75 75 LEU A N 1
ATOM 564 C CA . LEU A 1 75 ? -13.236 6.969 23.291 1.00 69.75 75 LEU A CA 1
ATOM 565 C C . LEU A 1 75 ? -13.824 7.601 22.035 1.00 69.75 75 LEU A C 1
ATOM 567 O O . LEU A 1 75 ? -14.950 8.099 22.026 1.00 69.75 75 LEU A O 1
ATOM 571 N N . PHE A 1 76 ? -13.054 7.530 20.961 1.00 71.44 76 PHE A N 1
ATOM 572 C CA . PHE A 1 76 ? -13.430 8.105 19.689 1.00 71.44 76 PHE A CA 1
ATOM 573 C C . PHE A 1 76 ? -14.079 7.030 18.801 1.00 71.44 76 PHE A C 1
ATOM 575 O O . PHE A 1 76 ? -13.414 6.097 18.354 1.00 71.44 76 PHE A O 1
ATOM 582 N N . MET A 1 77 ? -15.388 7.142 18.553 1.00 83.12 77 MET A N 1
ATOM 583 C CA . MET A 1 77 ? -16.165 6.169 17.772 1.00 83.12 77 MET A CA 1
ATOM 584 C C . MET A 1 77 ? -16.189 6.562 16.288 1.00 83.12 77 MET A C 1
ATOM 586 O O . MET A 1 77 ? -16.881 7.504 15.921 1.00 83.12 77 MET A O 1
ATOM 590 N N . ARG A 1 78 ? -15.436 5.842 15.444 1.00 83.25 78 ARG A N 1
ATOM 591 C CA . ARG A 1 78 ? -15.336 6.101 13.982 1.00 83.25 78 ARG A CA 1
ATOM 592 C C . ARG A 1 78 ? -15.937 5.017 13.105 1.00 83.25 78 ARG A C 1
ATOM 594 O O . ARG A 1 78 ? -16.150 5.227 11.922 1.00 83.25 78 ARG A O 1
ATOM 601 N N . SER A 1 79 ? -16.243 3.884 13.717 1.00 89.50 79 SER A N 1
ATOM 602 C CA . SER A 1 79 ? -16.931 2.780 13.075 1.00 89.50 79 SER A CA 1
ATOM 603 C C . SER A 1 79 ? -17.881 2.149 14.065 1.00 89.50 79 SER A C 1
ATOM 605 O O . SER A 1 79 ? -17.626 2.122 15.273 1.00 89.50 79 SER A O 1
ATOM 607 N N . LEU A 1 80 ? -18.974 1.632 13.531 1.00 94.38 80 LEU A N 1
ATOM 608 C CA . LEU A 1 80 ? -20.039 1.029 14.301 1.00 94.38 80 LEU A CA 1
ATOM 609 C C . LEU A 1 80 ? -20.599 -0.131 13.486 1.00 94.38 80 LEU A C 1
ATOM 611 O O . LEU A 1 80 ? -20.879 0.021 12.298 1.00 94.38 80 LEU A O 1
ATOM 615 N N . PHE A 1 81 ? -20.727 -1.294 14.119 1.00 95.69 81 PHE A N 1
ATOM 616 C CA . PHE A 1 81 ? -21.125 -2.520 13.432 1.00 95.69 81 PHE A CA 1
ATOM 617 C C . PHE A 1 81 ? -22.323 -3.185 14.090 1.00 95.69 81 PHE A C 1
ATOM 619 O O . PHE A 1 81 ? -22.459 -3.163 15.312 1.00 95.69 81 PHE A O 1
ATOM 626 N N . THR A 1 82 ? -23.162 -3.867 13.317 1.00 94.88 82 THR A N 1
ATOM 627 C CA . THR A 1 82 ? -24.097 -4.841 13.897 1.00 94.88 82 THR A CA 1
ATOM 628 C C . THR A 1 82 ? -23.349 -6.120 14.312 1.00 94.88 82 THR A C 1
ATOM 630 O O . THR A 1 82 ? -22.276 -6.450 13.798 1.00 94.88 82 THR A O 1
ATOM 633 N N . ILE A 1 83 ? -23.895 -6.898 15.255 1.00 93.88 83 ILE A N 1
ATOM 634 C CA . ILE A 1 83 ? -23.273 -8.181 15.635 1.00 93.88 83 ILE A CA 1
ATOM 635 C C . ILE A 1 83 ? -23.551 -9.261 14.581 1.00 93.88 83 ILE A C 1
ATOM 637 O O . ILE A 1 83 ? -22.610 -9.861 14.060 1.00 93.88 83 ILE A O 1
ATOM 641 N N . ALA A 1 84 ? -24.835 -9.512 14.293 1.00 89.75 84 ALA A N 1
ATOM 642 C CA . ALA A 1 84 ? -25.283 -10.684 13.539 1.00 89.75 84 ALA A CA 1
ATOM 643 C C . ALA A 1 84 ? -25.064 -10.560 12.021 1.00 89.75 84 ALA A C 1
ATOM 645 O O . ALA A 1 84 ? -24.429 -11.436 11.442 1.00 89.75 84 ALA A O 1
ATOM 646 N N . SER A 1 85 ? -25.540 -9.478 11.387 1.00 90.69 85 SER A N 1
ATOM 647 C CA . SER A 1 85 ? -25.279 -9.201 9.960 1.00 90.69 85 SER A CA 1
ATOM 648 C C . SER A 1 85 ? -23.858 -8.672 9.714 1.00 90.69 85 SER A C 1
ATOM 650 O O . SER A 1 85 ? -23.360 -8.713 8.590 1.00 90.69 85 SER A O 1
ATOM 652 N N . HIS A 1 86 ? -23.180 -8.222 10.777 1.00 94.81 86 HIS A N 1
ATOM 653 C CA . HIS A 1 86 ? -21.864 -7.585 10.742 1.00 94.81 86 HIS A CA 1
ATOM 654 C C . HIS A 1 86 ? -21.816 -6.311 9.882 1.00 94.81 86 HIS A C 1
ATOM 656 O O . HIS A 1 86 ? -20.740 -5.896 9.483 1.00 94.81 86 HIS A O 1
ATOM 662 N N . GLU A 1 87 ? -22.944 -5.687 9.567 1.00 92.69 87 GLU A N 1
ATOM 663 C CA . GLU A 1 87 ? -23.009 -4.503 8.703 1.00 92.69 87 GLU A CA 1
ATOM 664 C C . GLU A 1 87 ? -22.326 -3.298 9.345 1.00 92.69 87 GLU A C 1
ATOM 666 O O . GLU A 1 87 ? -22.403 -3.117 10.561 1.00 92.69 87 GLU A O 1
ATOM 671 N N . ARG A 1 88 ? -21.675 -2.483 8.511 1.00 93.62 88 ARG A N 1
ATOM 672 C CA . ARG A 1 88 ? -21.037 -1.223 8.889 1.00 93.62 88 ARG A CA 1
ATOM 673 C C . ARG A 1 88 ? -22.032 -0.075 8.800 1.00 93.62 88 ARG A C 1
ATOM 675 O O . ARG A 1 88 ? -22.738 0.048 7.805 1.00 93.62 88 ARG A O 1
ATOM 682 N N . PHE A 1 89 ? -21.998 0.795 9.799 1.00 93.62 89 PHE A N 1
ATOM 683 C CA . PHE A 1 89 ? -22.503 2.154 9.681 1.00 93.62 89 PHE A CA 1
ATOM 684 C C . PHE A 1 89 ? -21.352 3.090 9.308 1.00 93.62 89 PHE A C 1
ATOM 686 O O . PHE A 1 89 ? -20.280 3.027 9.923 1.00 93.62 89 PHE A O 1
ATOM 693 N N . SER A 1 90 ? -21.568 3.934 8.303 1.00 90.88 90 SER A N 1
ATOM 694 C CA . SER A 1 90 ? -20.626 4.987 7.924 1.00 90.88 90 SER A CA 1
ATOM 695 C C . SER A 1 90 ? -20.636 6.085 8.979 1.00 90.88 90 SER A C 1
ATOM 697 O O . SER A 1 90 ? -21.685 6.447 9.512 1.00 90.88 90 SER A O 1
ATOM 699 N N . TRP A 1 91 ? -19.470 6.635 9.292 1.00 93.25 91 TRP A N 1
ATOM 700 C CA . TRP A 1 91 ? -19.430 7.868 10.063 1.00 93.25 91 TRP A CA 1
ATOM 701 C C . TRP A 1 91 ? -20.035 8.986 9.207 1.00 93.25 91 TRP A C 1
ATOM 703 O O . TRP A 1 91 ? -19.704 9.065 8.026 1.00 93.25 91 TRP A O 1
ATOM 713 N N . ALA A 1 92 ? -20.939 9.786 9.781 1.00 94.50 92 ALA A N 1
ATOM 714 C CA . ALA A 1 92 ? -21.654 10.862 9.085 1.00 94.50 92 ALA A CA 1
ATOM 715 C C . ALA A 1 92 ? -20.710 11.705 8.218 1.00 94.50 92 ALA A C 1
ATOM 717 O O . ALA A 1 92 ? -19.697 12.190 8.734 1.00 94.50 92 ALA A O 1
ATOM 718 N N . ARG A 1 93 ? -20.984 11.857 6.919 1.00 93.31 93 ARG A N 1
ATOM 719 C CA . ARG A 1 93 ? -19.966 12.356 5.980 1.00 93.31 93 ARG A CA 1
ATOM 720 C C . ARG A 1 93 ? -20.508 13.205 4.844 1.00 93.31 93 ARG A C 1
ATOM 722 O O . ARG A 1 93 ? -21.655 13.099 4.447 1.00 93.31 93 ARG A O 1
ATOM 729 N N . TYR A 1 94 ? -19.625 14.011 4.254 1.00 92.81 94 TYR A N 1
ATOM 730 C CA . TYR A 1 94 ? -19.936 14.786 3.055 1.00 92.81 94 TYR A CA 1
ATOM 731 C C . TYR A 1 94 ? -18.831 14.684 1.995 1.00 92.81 94 TYR A C 1
ATOM 733 O O . TYR A 1 94 ? -17.664 14.981 2.290 1.00 92.81 94 TYR A O 1
ATOM 741 N N . PRO A 1 95 ? -19.183 14.326 0.745 1.00 92.56 95 PRO A N 1
ATOM 742 C CA . PRO A 1 95 ? -20.502 13.871 0.290 1.00 92.56 95 PRO A CA 1
ATOM 743 C C . PRO A 1 95 ? -20.879 12.490 0.844 1.00 92.56 95 PRO A C 1
ATOM 745 O O . PRO A 1 95 ? -19.990 11.708 1.208 1.00 92.56 95 PRO A O 1
ATOM 748 N N . ASP A 1 96 ? -22.181 12.200 0.872 1.00 92.19 96 ASP A N 1
ATOM 749 C CA . ASP A 1 96 ? -22.729 10.918 1.330 1.00 92.19 96 ASP A CA 1
ATOM 750 C C . ASP A 1 96 ? -22.154 9.769 0.507 1.00 92.19 96 ASP A C 1
ATOM 752 O O . ASP A 1 96 ? -22.178 9.806 -0.726 1.00 92.19 96 ASP A O 1
ATOM 756 N N . MET A 1 97 ? -21.631 8.744 1.179 1.00 90.69 97 MET A N 1
ATOM 757 C CA . MET A 1 97 ? -21.187 7.523 0.511 1.00 90.69 97 MET A CA 1
ATOM 758 C C . MET A 1 97 ? -21.183 6.327 1.466 1.00 90.69 97 MET A C 1
ATOM 760 O O . MET A 1 97 ? -20.898 6.441 2.662 1.00 90.69 97 MET A O 1
ATOM 764 N N . ASN A 1 98 ? -21.417 5.142 0.919 1.00 90.94 98 ASN A N 1
ATOM 765 C CA . ASN A 1 98 ? -21.120 3.892 1.591 1.00 90.94 98 ASN A CA 1
ATOM 766 C C . ASN A 1 98 ? -19.670 3.492 1.302 1.00 90.94 98 ASN A C 1
ATOM 768 O O . ASN A 1 98 ? -19.329 3.078 0.197 1.00 90.94 98 ASN A O 1
ATOM 772 N N . ILE A 1 99 ? -18.819 3.563 2.325 1.00 89.56 99 ILE A N 1
ATOM 773 C CA . ILE A 1 99 ? -17.385 3.279 2.200 1.00 89.56 99 ILE A CA 1
ATOM 774 C C . ILE A 1 99 ? -17.059 1.845 1.748 1.00 89.56 99 ILE A C 1
ATOM 776 O O . ILE A 1 99 ? -15.958 1.594 1.268 1.00 89.56 99 ILE A O 1
ATOM 780 N N . GLU A 1 100 ? -17.985 0.890 1.898 1.00 91.94 100 GLU A N 1
ATOM 781 C CA . GLU A 1 100 ? -17.780 -0.500 1.470 1.00 91.94 100 GLU A CA 1
ATOM 782 C C . GLU A 1 100 ? -18.143 -0.741 -0.005 1.00 91.94 100 GLU A C 1
ATOM 784 O O . GLU A 1 100 ? -17.735 -1.764 -0.559 1.00 91.94 100 GLU A O 1
ATOM 789 N N . THR A 1 101 ? -18.902 0.155 -0.648 1.00 90.19 101 THR A N 1
ATOM 790 C CA . THR A 1 101 ? -19.421 -0.054 -2.017 1.00 90.19 101 THR A CA 1
ATOM 791 C C . THR A 1 101 ? -19.080 1.067 -2.990 1.00 90.19 101 THR A C 1
ATOM 793 O O . THR A 1 101 ? -18.860 0.800 -4.176 1.00 90.19 101 THR A O 1
ATOM 796 N N . ASP A 1 102 ? -19.009 2.299 -2.501 1.00 91.62 102 ASP A N 1
ATOM 797 C CA . ASP A 1 102 ? -18.752 3.487 -3.302 1.00 91.62 102 ASP A CA 1
ATOM 798 C C . ASP A 1 102 ? -17.248 3.771 -3.377 1.00 91.62 102 ASP A C 1
ATOM 800 O O . ASP A 1 102 ? -16.470 3.413 -2.493 1.00 91.62 102 ASP A O 1
ATOM 804 N N . GLN A 1 103 ? -16.826 4.386 -4.479 1.00 88.75 103 GLN A N 1
ATOM 805 C CA . GLN A 1 103 ? -15.421 4.663 -4.780 1.00 88.75 103 GLN A CA 1
ATOM 806 C C . GLN A 1 103 ? -15.237 6.148 -5.044 1.00 88.75 103 GLN A C 1
ATOM 808 O O . GLN A 1 103 ? -16.037 6.758 -5.761 1.00 88.75 103 GLN A O 1
ATOM 813 N N . TRP A 1 104 ? -14.141 6.708 -4.545 1.00 88.56 104 TRP A N 1
ATOM 814 C CA . TRP A 1 104 ? -13.798 8.106 -4.773 1.00 88.56 104 TRP A CA 1
ATOM 815 C C . TRP A 1 104 ? -12.304 8.274 -5.051 1.00 88.56 104 TRP A C 1
ATOM 817 O O . TRP A 1 104 ? -11.478 7.484 -4.607 1.00 88.56 104 TRP A O 1
ATOM 827 N N . GLY A 1 105 ? -11.944 9.333 -5.775 1.00 84.69 105 GLY A N 1
ATOM 828 C CA . GLY A 1 105 ? -10.562 9.599 -6.181 1.00 84.69 105 GLY A CA 1
ATOM 829 C C . GLY A 1 105 ? -10.340 9.524 -7.686 1.00 84.69 105 GLY A C 1
ATOM 830 O O . GLY A 1 105 ? -11.272 9.347 -8.467 1.00 84.69 105 GLY A O 1
ATOM 831 N N . TYR A 1 106 ? -9.094 9.718 -8.110 1.00 81.19 106 TYR A N 1
ATOM 832 C CA . TYR A 1 106 ? -8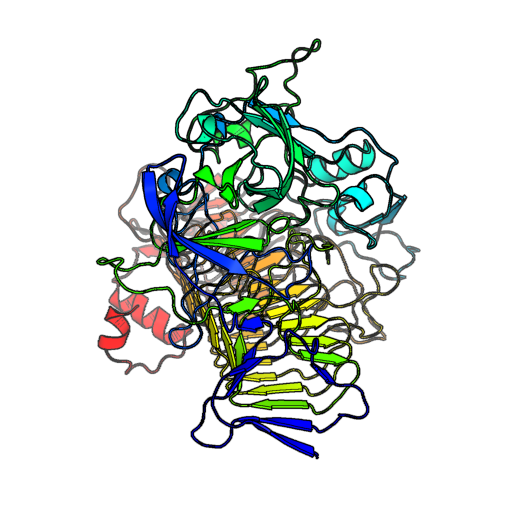.721 9.943 -9.504 1.00 81.19 106 TYR A CA 1
ATOM 833 C C . TYR A 1 106 ? -9.295 8.908 -10.480 1.00 81.19 106 TYR A C 1
ATOM 835 O O . TYR A 1 106 ? -9.932 9.285 -11.459 1.00 81.19 106 TYR A O 1
ATOM 843 N N . SER A 1 107 ? -9.144 7.616 -10.215 1.00 83.62 107 SER A N 1
ATOM 844 C CA . SER A 1 107 ? -9.530 6.578 -11.187 1.00 83.62 107 SER A CA 1
ATOM 845 C C . SER A 1 107 ? -10.989 6.132 -11.079 1.00 83.62 107 SER A C 1
ATOM 847 O O . SER A 1 107 ? -11.428 5.259 -11.831 1.00 83.62 107 SER A O 1
ATOM 849 N N . SER A 1 108 ? -11.754 6.714 -10.152 1.00 87.25 108 SER A N 1
ATOM 850 C CA . SER A 1 108 ? -13.121 6.280 -9.878 1.00 87.25 108 SER A CA 1
ATOM 851 C C . SER A 1 108 ? -14.108 6.882 -10.889 1.00 87.25 108 SER A C 1
ATOM 853 O O . SER A 1 108 ? -14.144 8.106 -11.044 1.00 87.25 108 SER A O 1
ATOM 855 N N . PRO A 1 109 ? -14.969 6.069 -11.540 1.00 83.69 109 PRO A N 1
ATOM 856 C CA . PRO A 1 109 ? -15.929 6.550 -12.542 1.00 83.69 109 PRO A CA 1
ATOM 857 C C . PRO A 1 109 ? -16.897 7.620 -12.021 1.00 83.69 109 PRO A C 1
ATOM 859 O O . PRO A 1 109 ? -17.319 8.497 -12.769 1.00 83.69 109 PRO A O 1
ATOM 862 N N . GLU A 1 110 ? -17.234 7.563 -10.730 1.00 84.56 110 GLU A N 1
ATOM 863 C CA . GLU A 1 110 ? -18.187 8.470 -10.084 1.00 84.56 110 GLU A CA 1
ATOM 864 C C . GLU A 1 110 ? -17.528 9.418 -9.075 1.00 84.56 110 GLU A C 1
ATOM 866 O O . GLU A 1 110 ? -18.203 9.962 -8.205 1.00 84.56 110 GLU A O 1
ATOM 871 N N . ARG A 1 111 ? -16.213 9.656 -9.197 1.00 81.56 111 ARG A N 1
ATOM 872 C CA . ARG A 1 111 ? -15.428 10.428 -8.218 1.00 81.56 111 ARG A CA 1
ATOM 873 C C . ARG A 1 111 ? -16.069 11.756 -7.807 1.00 81.56 111 ARG A C 1
ATOM 875 O O . ARG A 1 111 ? -16.135 12.062 -6.627 1.00 81.56 111 ARG A O 1
ATOM 882 N N . ALA A 1 112 ? -16.627 12.499 -8.764 1.00 82.75 112 ALA A N 1
ATOM 883 C CA . ALA A 1 112 ? -17.242 13.803 -8.515 1.00 82.75 112 ALA A CA 1
ATOM 884 C C . ALA A 1 112 ? -18.533 13.745 -7.674 1.00 82.75 112 ALA A C 1
ATOM 886 O O . ALA A 1 112 ? -18.943 14.773 -7.144 1.00 82.75 112 ALA A O 1
ATOM 887 N N . LYS A 1 113 ? -19.180 12.576 -7.550 1.00 89.06 113 LYS A N 1
ATOM 888 C CA . LYS A 1 113 ? -20.352 12.395 -6.679 1.00 89.06 113 LYS A CA 1
ATOM 889 C C . LYS A 1 113 ? -19.958 12.237 -5.212 1.00 89.06 113 LYS A C 1
ATOM 891 O O . LYS A 1 113 ? -20.694 12.677 -4.340 1.00 89.06 113 LYS A O 1
ATOM 896 N N . PHE A 1 114 ? -18.800 11.629 -4.959 1.00 91.62 114 PHE A N 1
ATOM 897 C CA . PHE A 1 114 ? -18.377 11.179 -3.631 1.00 91.62 114 PHE A CA 1
ATOM 898 C C . PHE A 1 114 ? -17.201 11.979 -3.060 1.00 91.62 114 PHE A C 1
ATOM 900 O O . PHE A 1 114 ? -16.618 11.587 -2.052 1.00 91.62 114 PHE A O 1
ATOM 907 N N . SER A 1 115 ? -16.844 13.103 -3.688 1.00 89.81 115 SER A N 1
ATOM 908 C CA . SER A 1 115 ? -15.791 14.001 -3.215 1.00 89.81 115 SER A CA 1
ATOM 909 C C . SER A 1 115 ? -16.103 15.465 -3.493 1.00 89.81 115 SER A C 1
ATOM 911 O O . SER A 1 115 ? -16.681 15.801 -4.527 1.00 89.81 115 SER A O 1
ATOM 913 N N . ILE A 1 116 ? -15.661 16.344 -2.601 1.00 88.38 116 ILE A N 1
ATOM 914 C CA . ILE A 1 116 ? -15.675 17.791 -2.796 1.00 88.38 116 ILE A CA 1
ATOM 915 C C . ILE A 1 116 ? -14.491 18.166 -3.683 1.00 88.38 116 ILE A C 1
ATOM 917 O O . ILE A 1 116 ? -13.357 17.740 -3.456 1.00 88.38 116 ILE A O 1
ATOM 921 N N . ASN A 1 117 ? -14.765 18.990 -4.691 1.00 83.81 117 ASN A N 1
ATOM 922 C CA . ASN A 1 117 ? -13.758 19.414 -5.651 1.00 83.81 117 ASN A CA 1
ATOM 923 C C . ASN A 1 117 ? -12.661 20.254 -4.978 1.00 83.81 117 ASN A C 1
ATOM 925 O O . ASN A 1 117 ? -12.953 21.175 -4.208 1.00 83.81 117 ASN A O 1
ATOM 929 N N . SER A 1 118 ? -11.404 19.990 -5.327 1.00 82.56 118 SER A N 1
ATOM 930 C CA . SER A 1 118 ? -10.256 20.739 -4.807 1.00 82.56 118 SER A CA 1
ATOM 931 C C . SER A 1 118 ? -10.320 22.250 -5.064 1.00 82.56 118 SER A C 1
ATOM 933 O O . SER A 1 118 ? -9.816 23.031 -4.259 1.00 82.56 118 SER A O 1
ATOM 935 N N . ASN A 1 119 ? -11.008 22.694 -6.123 1.00 78.12 119 ASN A N 1
ATOM 936 C CA . ASN A 1 119 ? -11.167 24.113 -6.456 1.00 78.12 119 ASN A CA 1
ATOM 937 C C . ASN A 1 119 ? -12.049 24.906 -5.471 1.00 78.12 119 ASN A C 1
ATOM 939 O O . ASN A 1 119 ? -12.130 26.133 -5.579 1.00 78.12 119 ASN A O 1
ATOM 943 N N . GLN A 1 120 ? -12.700 24.217 -4.528 1.00 81.19 120 GLN A N 1
ATOM 944 C CA . GLN A 1 120 ? -13.448 24.810 -3.418 1.00 81.19 120 GLN A CA 1
ATOM 945 C C . GLN A 1 120 ? -12.546 25.229 -2.258 1.00 81.19 120 GLN A C 1
ATOM 947 O O . GLN A 1 120 ? -12.950 26.031 -1.412 1.00 81.19 120 GLN A O 1
ATOM 952 N N . VAL A 1 121 ? -11.319 24.708 -2.213 1.00 86.31 121 VAL A N 1
ATOM 953 C CA . VAL A 1 121 ? -10.326 25.104 -1.221 1.00 86.31 121 VAL A CA 1
ATOM 954 C C . VAL A 1 121 ? -9.677 26.406 -1.676 1.00 86.31 121 VAL A C 1
ATOM 956 O O . VAL A 1 121 ? -9.177 26.518 -2.794 1.00 86.31 121 VAL A O 1
ATOM 959 N N . ILE A 1 122 ? -9.695 27.415 -0.809 1.00 86.56 122 ILE A N 1
ATOM 960 C CA . ILE A 1 122 ? -9.030 28.690 -1.080 1.00 86.56 122 ILE A CA 1
ATOM 961 C C . ILE A 1 122 ? -7.537 28.569 -0.766 1.00 86.56 122 ILE A C 1
ATOM 963 O O . ILE A 1 122 ? -6.697 29.136 -1.476 1.00 86.56 122 ILE A O 1
ATOM 967 N N . GLU A 1 123 ? -7.213 27.851 0.311 1.00 89.56 123 GLU A N 1
ATOM 968 C CA . GLU A 1 123 ? -5.850 27.690 0.794 1.00 89.56 123 GLU A CA 1
ATOM 969 C C . GLU A 1 123 ? -5.707 26.481 1.722 1.00 89.56 123 GLU A C 1
ATOM 971 O O . GLU A 1 123 ? -6.518 26.278 2.622 1.00 89.56 123 GLU A O 1
ATOM 976 N N . TRP A 1 124 ? -4.624 25.728 1.547 1.00 92.75 124 TRP A N 1
ATOM 977 C CA . TRP A 1 124 ? -4.115 24.789 2.543 1.00 92.75 124 TRP A CA 1
ATOM 978 C C . TRP A 1 124 ? -3.014 25.481 3.343 1.00 92.75 124 TRP A C 1
ATOM 980 O O . TRP A 1 124 ? -2.031 25.964 2.772 1.00 92.75 124 TRP A O 1
ATOM 990 N N . THR A 1 125 ? -3.170 25.549 4.662 1.00 93.38 125 THR A N 1
ATOM 991 C CA . THR A 1 125 ? -2.223 26.236 5.540 1.00 93.38 125 THR A CA 1
ATOM 992 C C . THR A 1 125 ? -0.906 25.472 5.577 1.00 93.38 125 THR A C 1
ATOM 994 O O . THR A 1 125 ? -0.854 24.316 6.003 1.00 93.38 125 THR A O 1
ATOM 997 N N . LYS A 1 126 ? 0.171 26.136 5.150 1.00 91.38 126 LYS A N 1
ATOM 998 C CA . LYS A 1 126 ? 1.533 25.607 5.253 1.00 91.38 126 LYS A CA 1
ATOM 999 C C . LYS A 1 126 ? 1.986 25.561 6.706 1.00 91.38 126 LYS A C 1
ATOM 1001 O O . LYS A 1 126 ? 1.670 26.442 7.504 1.00 91.38 126 LYS A O 1
ATOM 1006 N N . ARG A 1 127 ? 2.828 24.578 7.009 1.00 90.94 127 ARG A N 1
ATOM 1007 C CA . ARG A 1 127 ? 3.535 24.509 8.284 1.00 90.94 127 ARG A CA 1
ATOM 1008 C C . ARG A 1 127 ? 4.480 25.704 8.444 1.00 90.94 127 ARG A C 1
ATOM 1010 O O . ARG A 1 127 ? 5.053 26.191 7.470 1.00 90.94 127 ARG A O 1
ATOM 1017 N N . ALA A 1 128 ? 4.684 26.156 9.677 1.00 91.88 128 ALA A N 1
ATOM 1018 C CA . ALA A 1 128 ? 5.747 27.108 9.988 1.00 91.88 128 ALA A CA 1
ATOM 1019 C C . ALA A 1 128 ? 7.138 26.477 9.786 1.00 91.88 128 ALA A C 1
ATOM 1021 O O . ALA A 1 128 ? 7.308 25.266 9.928 1.00 91.88 128 ALA A O 1
ATOM 1022 N N . VAL A 1 129 ? 8.140 27.305 9.490 1.00 95.19 129 VAL A N 1
ATOM 1023 C CA . VAL A 1 129 ? 9.539 26.861 9.428 1.00 95.19 129 VAL A CA 1
ATOM 1024 C C . VAL A 1 129 ? 9.978 26.379 10.814 1.00 95.19 129 VAL A C 1
ATOM 1026 O O . VAL A 1 129 ? 9.826 27.094 11.805 1.00 95.19 129 VAL A O 1
ATOM 1029 N N . GLY A 1 130 ? 10.507 25.160 10.881 1.00 94.38 130 GLY A N 1
ATOM 1030 C CA . GLY A 1 130 ? 10.999 24.522 12.098 1.00 94.38 130 GLY A CA 1
ATOM 1031 C C . GLY A 1 130 ? 12.487 24.175 12.036 1.00 94.38 130 GLY A C 1
ATOM 1032 O O . GLY A 1 130 ? 13.201 24.525 11.099 1.00 94.38 130 GLY A O 1
ATOM 1033 N N . ALA A 1 131 ? 12.959 23.458 13.058 1.00 95.56 131 ALA A N 1
ATOM 1034 C CA . ALA A 1 131 ? 14.329 22.958 13.098 1.00 95.56 131 ALA A CA 1
ATOM 1035 C C . ALA A 1 131 ? 14.591 21.957 11.962 1.00 95.56 131 ALA A C 1
ATOM 1037 O O . ALA A 1 131 ? 13.739 21.123 11.645 1.00 95.56 131 ALA A O 1
ATOM 1038 N N . LEU A 1 132 ? 15.789 22.009 11.382 1.00 96.12 132 LEU A N 1
ATOM 1039 C CA . LEU A 1 132 ? 16.188 21.068 10.339 1.00 96.12 132 LEU A CA 1
ATOM 1040 C C . LEU A 1 132 ? 16.347 19.647 10.907 1.00 96.12 132 LEU A C 1
ATOM 1042 O O . LEU A 1 132 ? 16.807 19.493 12.044 1.00 96.12 132 LEU A O 1
ATOM 1046 N N . PRO A 1 133 ? 16.002 18.604 10.134 1.00 95.12 133 PRO A N 1
ATOM 1047 C CA . PRO A 1 133 ? 16.374 17.236 10.466 1.00 95.12 133 PRO A CA 1
ATOM 1048 C C . PRO A 1 133 ? 17.898 17.058 10.494 1.00 95.12 133 PRO A C 1
ATOM 1050 O O . PRO A 1 133 ? 18.640 17.731 9.776 1.00 95.12 133 PRO A O 1
ATOM 1053 N N . ALA A 1 134 ? 18.373 16.103 11.290 1.00 95.31 134 ALA A N 1
ATOM 1054 C CA . ALA A 1 134 ? 19.727 15.584 11.152 1.00 95.31 134 ALA A CA 1
ATOM 1055 C C . ALA A 1 134 ? 19.779 14.685 9.912 1.00 95.31 134 ALA A C 1
ATOM 1057 O O . ALA A 1 134 ? 19.041 13.701 9.836 1.00 95.31 134 ALA A O 1
ATOM 1058 N N . PHE A 1 135 ? 20.632 15.033 8.950 1.00 95.94 135 PHE A N 1
ATOM 1059 C CA . PHE A 1 135 ? 20.764 14.301 7.693 1.00 95.94 135 PHE A CA 1
ATOM 1060 C C . PHE A 1 135 ? 21.923 13.309 7.741 1.00 95.94 135 PHE A C 1
ATOM 1062 O O . PHE A 1 135 ? 23.031 13.657 8.151 1.00 95.94 135 PHE A O 1
ATOM 1069 N N . THR A 1 136 ? 21.678 12.108 7.229 1.00 94.81 136 THR A N 1
ATOM 1070 C CA . THR A 1 136 ? 22.713 11.125 6.905 1.00 94.81 136 THR A CA 1
ATOM 1071 C C . THR A 1 136 ? 22.706 10.932 5.398 1.00 94.81 136 THR A C 1
ATOM 1073 O O . THR A 1 136 ? 21.662 10.632 4.829 1.00 94.81 136 THR A O 1
ATOM 1076 N N . ALA A 1 137 ? 23.858 11.097 4.751 1.00 94.75 137 ALA A N 1
ATOM 1077 C CA . ALA A 1 137 ? 24.036 10.831 3.328 1.00 94.75 137 ALA A CA 1
ATOM 1078 C C . ALA A 1 137 ? 25.381 10.130 3.113 1.00 94.75 137 ALA A C 1
ATOM 1080 O O . ALA A 1 137 ? 26.421 10.619 3.556 1.00 94.75 137 ALA A O 1
ATOM 1081 N N . ILE A 1 138 ? 25.354 8.973 2.457 1.00 96.12 138 ILE A N 1
ATOM 1082 C CA . ILE A 1 138 ? 26.518 8.125 2.206 1.00 96.12 138 ILE A CA 1
ATOM 1083 C C . ILE A 1 138 ? 26.606 7.876 0.704 1.00 96.12 138 ILE A C 1
ATOM 1085 O O . ILE A 1 138 ? 25.716 7.255 0.125 1.00 96.12 138 ILE A O 1
ATOM 1089 N N . ASP A 1 139 ? 27.702 8.324 0.096 1.00 96.75 139 ASP A N 1
ATOM 1090 C CA . ASP A 1 139 ? 28.045 8.006 -1.289 1.00 96.75 139 ASP A CA 1
ATOM 1091 C C . ASP A 1 139 ? 28.654 6.602 -1.363 1.00 96.75 139 ASP A C 1
ATOM 1093 O O . ASP A 1 139 ? 29.788 6.365 -0.927 1.00 96.75 139 ASP A O 1
ATOM 1097 N N . LEU A 1 140 ? 27.880 5.658 -1.898 1.00 97.25 140 LEU A N 1
ATOM 1098 C CA . LEU A 1 140 ? 28.271 4.252 -1.980 1.00 97.25 140 LEU A CA 1
ATOM 1099 C C . LEU A 1 140 ? 29.241 3.987 -3.139 1.00 97.25 140 LEU A C 1
ATOM 1101 O O . LEU A 1 140 ? 29.784 2.888 -3.229 1.00 97.25 140 LEU A O 1
ATOM 1105 N N . THR A 1 141 ? 29.528 4.976 -3.992 1.00 96.62 141 THR A N 1
ATOM 1106 C CA . THR A 1 141 ? 30.497 4.831 -5.092 1.00 96.62 141 THR A CA 1
ATOM 1107 C C . THR A 1 141 ? 31.953 4.907 -4.612 1.00 96.62 141 THR A C 1
ATOM 1109 O O . THR A 1 141 ? 32.874 4.535 -5.342 1.00 96.62 141 THR A O 1
ATOM 1112 N N . LYS A 1 142 ? 32.201 5.395 -3.387 1.00 97.06 142 LYS A N 1
ATOM 1113 C CA . LYS A 1 142 ? 33.553 5.667 -2.869 1.00 97.06 142 LYS A CA 1
ATOM 1114 C C . LYS A 1 142 ? 34.187 4.451 -2.192 1.00 97.06 142 LYS A C 1
ATOM 1116 O O . LYS A 1 142 ? 33.587 3.824 -1.317 1.00 97.06 142 LYS A O 1
ATOM 1121 N N . SER A 1 143 ? 35.453 4.184 -2.520 1.00 90.56 143 SER A N 1
ATOM 1122 C CA . SER A 1 143 ? 36.308 3.239 -1.793 1.00 90.56 143 SER A CA 1
ATOM 1123 C C . SER A 1 143 ? 36.615 3.796 -0.396 1.00 90.56 143 SER A C 1
ATOM 1125 O O . SER A 1 143 ? 37.366 4.761 -0.273 1.00 90.56 143 SER A O 1
ATOM 1127 N N . GLY A 1 144 ? 36.007 3.228 0.647 1.00 92.75 144 GLY A N 1
ATOM 1128 C CA . GLY A 1 144 ? 36.109 3.723 2.029 1.00 92.75 144 GLY A CA 1
ATOM 1129 C C . GLY A 1 144 ? 34.794 4.230 2.622 1.00 92.75 144 GLY A C 1
ATOM 1130 O O . GLY A 1 144 ? 34.787 4.720 3.750 1.00 92.75 144 GLY A O 1
ATOM 1131 N N . ASN A 1 145 ? 33.677 4.102 1.898 1.00 96.56 145 ASN A N 1
ATOM 1132 C CA . ASN A 1 145 ? 32.358 4.297 2.492 1.00 96.56 145 ASN A CA 1
ATOM 1133 C C . ASN A 1 145 ? 32.146 3.314 3.677 1.00 96.56 145 ASN A C 1
ATOM 1135 O O . ASN A 1 145 ? 32.711 2.215 3.672 1.00 96.56 145 ASN A O 1
ATOM 1139 N N . PRO A 1 146 ? 31.335 3.673 4.691 1.00 95.69 146 PRO A N 1
ATOM 1140 C CA . PRO A 1 146 ? 31.207 2.911 5.938 1.00 95.69 146 PRO A CA 1
ATOM 1141 C C . PRO A 1 146 ? 30.616 1.505 5.771 1.00 95.69 146 PRO A C 1
ATOM 1143 O O . PRO A 1 146 ? 30.672 0.714 6.709 1.00 95.69 146 PRO A O 1
ATOM 1146 N N . THR A 1 147 ? 30.055 1.177 4.604 1.00 94.25 147 THR A N 1
ATOM 1147 C CA . THR A 1 147 ? 29.509 -0.159 4.330 1.00 94.25 147 THR A CA 1
ATOM 1148 C C . THR A 1 147 ? 30.588 -1.156 3.909 1.00 94.25 147 THR A C 1
ATOM 1150 O O . THR A 1 147 ? 30.381 -2.364 4.001 1.00 94.25 147 THR A O 1
ATOM 1153 N N . GLY A 1 148 ? 31.747 -0.661 3.456 1.00 94.88 148 GLY A N 1
ATOM 1154 C CA . GLY A 1 148 ? 32.834 -1.476 2.911 1.00 94.88 148 GLY A CA 1
ATOM 1155 C C . GLY A 1 148 ? 32.551 -2.064 1.524 1.00 94.88 148 GLY A C 1
ATOM 1156 O O . GLY A 1 148 ? 33.428 -2.717 0.964 1.00 94.88 148 GLY A O 1
ATOM 1157 N N . VAL A 1 149 ? 31.368 -1.818 0.951 1.00 96.00 149 VAL A N 1
ATOM 1158 C CA . VAL A 1 149 ? 30.945 -2.318 -0.362 1.00 96.00 149 VAL A CA 1
ATOM 1159 C C . VAL A 1 149 ? 30.667 -1.136 -1.284 1.00 96.00 149 VAL A C 1
ATOM 1161 O O . VAL A 1 149 ? 30.083 -0.136 -0.872 1.00 96.00 149 VAL A O 1
ATOM 1164 N N . ILE A 1 150 ? 31.116 -1.229 -2.534 1.00 96.31 150 ILE A N 1
ATOM 1165 C CA . ILE A 1 150 ? 30.878 -0.194 -3.542 1.00 96.31 150 ILE A CA 1
ATOM 1166 C C . ILE A 1 150 ? 29.599 -0.528 -4.315 1.00 96.31 150 ILE A C 1
ATOM 1168 O O . ILE A 1 150 ? 29.430 -1.660 -4.765 1.00 96.31 150 ILE A O 1
ATOM 1172 N N . LYS A 1 151 ? 28.733 0.471 -4.510 1.00 95.00 151 LYS A N 1
ATOM 1173 C CA . LYS A 1 151 ? 27.599 0.431 -5.445 1.00 95.00 151 LYS A CA 1
ATOM 1174 C C . LYS A 1 151 ? 27.767 1.542 -6.472 1.00 95.00 151 LYS A C 1
ATOM 1176 O O . LYS A 1 151 ? 27.924 2.700 -6.098 1.00 95.00 151 LYS A O 1
ATOM 1181 N N . ASN A 1 152 ? 27.752 1.185 -7.751 1.00 94.12 152 ASN A N 1
ATOM 1182 C CA . ASN A 1 152 ? 27.825 2.138 -8.859 1.00 94.12 152 ASN A CA 1
ATOM 1183 C C . ASN A 1 152 ? 27.203 1.537 -10.126 1.00 94.12 152 ASN A C 1
ATOM 1185 O O . ASN A 1 152 ? 27.854 1.398 -11.160 1.00 94.12 152 ASN A O 1
ATOM 1189 N N . ASP A 1 153 ? 25.967 1.080 -9.991 1.00 92.75 153 ASP A N 1
ATOM 1190 C CA . ASP A 1 153 ? 25.244 0.303 -10.998 1.00 92.75 153 ASP A CA 1
ATOM 1191 C C . ASP A 1 153 ? 24.007 1.040 -11.543 1.00 92.75 153 ASP A C 1
ATOM 1193 O O . ASP A 1 153 ? 23.472 0.642 -12.570 1.00 92.75 153 ASP A O 1
ATOM 1197 N N . SER A 1 154 ? 23.593 2.162 -10.941 1.00 92.69 154 SER A N 1
ATOM 1198 C CA . SER A 1 154 ? 22.523 2.998 -11.494 1.00 92.69 154 SER A CA 1
ATOM 1199 C C . SER A 1 154 ? 23.058 4.167 -12.317 1.00 92.69 154 SER A C 1
ATOM 1201 O O . SER A 1 154 ? 24.005 4.849 -11.914 1.00 92.69 154 SER A O 1
ATOM 1203 N N . ALA A 1 155 ? 22.385 4.451 -13.435 1.00 90.06 155 ALA A N 1
ATOM 1204 C CA . ALA A 1 155 ? 22.596 5.662 -14.227 1.00 90.06 155 ALA A CA 1
ATOM 1205 C C . ALA A 1 155 ? 22.147 6.941 -13.490 1.00 90.06 155 ALA A C 1
ATOM 1207 O O . ALA A 1 155 ? 22.603 8.036 -13.822 1.00 90.06 155 ALA A O 1
ATOM 1208 N N . MET A 1 156 ? 21.295 6.817 -12.467 1.00 91.31 156 MET A N 1
ATOM 1209 C CA . MET A 1 156 ? 20.908 7.926 -11.598 1.00 91.31 156 MET A CA 1
ATOM 1210 C C . MET A 1 156 ? 21.751 7.907 -10.324 1.00 91.31 156 MET A C 1
ATOM 1212 O O . MET A 1 156 ? 21.651 7.004 -9.496 1.00 91.31 156 MET A O 1
ATOM 1216 N N . SER A 1 157 ? 22.569 8.946 -10.140 1.00 90.56 157 SER A N 1
ATOM 1217 C CA . SER A 1 157 ? 23.514 9.040 -9.018 1.00 90.56 157 SER A CA 1
ATOM 1218 C C . SER A 1 157 ? 22.844 8.927 -7.646 1.00 90.56 157 SER A C 1
ATOM 1220 O O . SER A 1 157 ? 23.426 8.342 -6.736 1.00 90.56 157 SER A O 1
ATOM 1222 N N . GLY A 1 158 ? 21.608 9.418 -7.507 1.00 92.25 158 GLY A N 1
ATOM 1223 C CA . GLY A 1 158 ? 20.831 9.331 -6.270 1.00 92.25 158 GLY A CA 1
ATOM 1224 C C . GLY A 1 158 ? 20.571 7.900 -5.785 1.00 92.25 158 GLY A C 1
ATOM 1225 O O . GLY A 1 158 ? 20.551 7.674 -4.581 1.00 92.25 158 GLY A O 1
ATOM 1226 N N . TYR A 1 159 ? 20.471 6.914 -6.683 1.00 93.56 159 TYR A N 1
ATOM 1227 C CA . TYR A 1 159 ? 20.285 5.501 -6.307 1.00 93.56 159 TYR A CA 1
ATOM 1228 C C . TYR A 1 159 ? 21.602 4.767 -6.024 1.00 93.56 159 TYR A C 1
ATOM 1230 O O . TYR A 1 159 ? 21.610 3.583 -5.682 1.00 93.56 159 TYR A O 1
ATOM 1238 N N . ASN A 1 160 ? 22.735 5.464 -6.141 1.00 95.00 160 ASN A N 1
ATOM 1239 C CA . ASN A 1 160 ? 24.035 5.021 -5.634 1.00 95.00 160 ASN A CA 1
ATOM 1240 C C . ASN A 1 160 ? 24.356 5.670 -4.269 1.00 95.00 160 ASN A C 1
ATOM 1242 O O . ASN A 1 160 ? 25.493 5.621 -3.803 1.00 95.00 160 ASN A O 1
ATOM 1246 N N . MET A 1 161 ? 23.359 6.278 -3.617 1.00 95.19 161 MET A N 1
ATOM 1247 C CA . MET A 1 161 ? 23.482 6.933 -2.316 1.00 95.19 161 MET A CA 1
ATOM 1248 C C . MET A 1 161 ? 22.544 6.276 -1.303 1.00 95.19 161 MET A C 1
ATOM 1250 O O . MET A 1 161 ? 21.384 6.002 -1.605 1.00 95.19 161 MET A O 1
ATOM 1254 N N . PHE A 1 162 ? 23.001 6.109 -0.064 1.00 95.62 162 PHE A N 1
ATOM 1255 C CA . PHE A 1 162 ? 22.088 5.932 1.065 1.00 95.62 162 PHE A CA 1
ATOM 1256 C C . PHE A 1 162 ? 21.819 7.297 1.698 1.00 95.62 162 PHE A C 1
ATOM 1258 O O . PHE A 1 162 ? 22.768 8.010 2.023 1.00 95.62 162 PHE A O 1
ATOM 1265 N N . ASN A 1 163 ? 20.553 7.670 1.885 1.00 94.94 163 ASN A N 1
ATOM 1266 C CA . ASN A 1 163 ? 20.203 8.915 2.565 1.00 94.94 163 ASN A CA 1
ATOM 1267 C C . ASN A 1 163 ? 18.970 8.779 3.462 1.00 94.94 163 ASN A C 1
ATOM 1269 O O . ASN A 1 163 ? 18.069 8.000 3.163 1.00 94.94 163 ASN A O 1
ATOM 1273 N N . GLU A 1 164 ? 18.941 9.547 4.547 1.00 94.81 164 GLU A N 1
ATOM 1274 C CA . GLU A 1 164 ? 17.800 9.663 5.454 1.00 94.81 164 GLU A CA 1
ATOM 1275 C C . GLU A 1 164 ? 17.875 10.965 6.268 1.00 94.81 164 GLU A C 1
ATOM 1277 O O . GLU A 1 164 ? 18.948 11.556 6.432 1.00 94.81 164 GLU A O 1
ATOM 1282 N N . GLY A 1 165 ? 16.739 1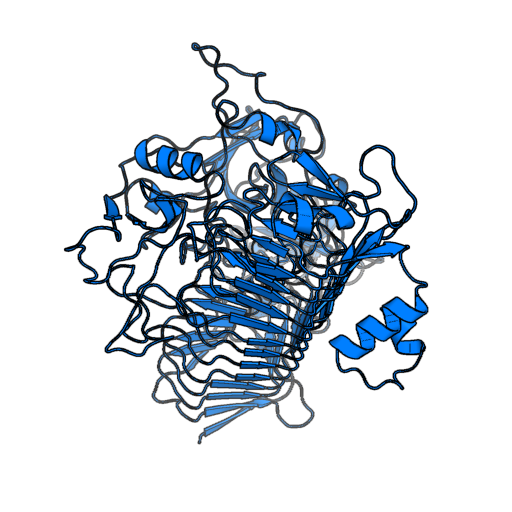1.400 6.811 1.00 94.38 165 GLY A N 1
ATOM 1283 C CA . GLY A 1 165 ? 16.675 12.468 7.808 1.00 94.38 165 GLY A CA 1
ATOM 1284 C C . GLY A 1 165 ? 15.938 12.038 9.068 1.00 94.38 165 GLY A C 1
ATOM 1285 O O . GLY A 1 165 ? 15.008 11.231 9.009 1.00 94.38 165 GLY A O 1
ATOM 1286 N N . LYS A 1 166 ? 16.350 12.579 10.219 1.00 93.81 166 LYS A N 1
ATOM 1287 C CA . LYS A 1 166 ? 15.770 12.267 11.533 1.00 93.81 166 LYS A CA 1
ATOM 1288 C C . LYS A 1 166 ? 15.597 13.521 12.388 1.00 93.81 166 LYS A C 1
ATOM 1290 O O . LYS A 1 166 ? 16.511 14.337 12.490 1.00 93.81 166 LYS A O 1
ATOM 1295 N N . GLY A 1 167 ? 14.468 13.633 13.085 1.00 92.81 167 GLY A N 1
ATOM 1296 C CA . GLY A 1 167 ? 14.208 14.752 13.992 1.00 92.81 167 GLY A CA 1
ATOM 1297 C C . GLY A 1 167 ? 13.779 16.034 13.275 1.00 92.81 167 GLY A C 1
ATOM 1298 O O . GLY A 1 167 ? 13.322 16.007 12.134 1.00 92.81 167 GLY A O 1
ATOM 1299 N N . GLY A 1 168 ? 13.913 17.170 13.963 1.00 92.69 168 GLY A N 1
ATOM 1300 C CA . GLY A 1 168 ? 13.518 18.474 13.429 1.00 92.69 168 GLY A CA 1
ATOM 1301 C C . GLY A 1 168 ? 12.035 18.525 13.048 1.00 92.69 168 GLY A C 1
ATOM 1302 O O . GLY A 1 168 ? 11.186 17.940 13.724 1.00 92.69 168 GLY A O 1
ATOM 1303 N N . VAL A 1 169 ? 11.727 19.200 11.940 1.00 90.75 169 VAL A N 1
ATOM 1304 C CA . VAL A 1 169 ? 10.365 19.330 11.405 1.00 90.75 169 VAL A CA 1
ATOM 1305 C C . VAL A 1 169 ? 9.725 17.974 11.070 1.00 90.75 169 VAL A C 1
ATOM 1307 O O . VAL A 1 169 ? 8.505 17.853 11.125 1.00 90.75 169 VAL A O 1
ATOM 1310 N N . CYS A 1 170 ? 10.509 16.925 10.807 1.00 89.44 170 CYS A N 1
ATOM 1311 C CA . CYS A 1 170 ? 9.972 15.607 10.464 1.00 89.44 170 CYS A CA 1
ATOM 1312 C C . CYS A 1 170 ? 9.210 14.938 11.605 1.00 89.44 170 CYS A C 1
ATOM 1314 O O . CYS A 1 170 ? 8.168 14.342 11.349 1.00 89.44 170 CYS A O 1
ATOM 1316 N N . ASN A 1 171 ? 9.623 15.155 12.858 1.00 89.56 171 ASN A N 1
ATOM 1317 C CA . ASN A 1 171 ? 8.904 14.637 14.029 1.00 89.56 171 ASN A CA 1
ATOM 1318 C C . ASN A 1 171 ? 7.489 15.217 14.178 1.00 89.56 171 ASN A C 1
ATOM 1320 O O . ASN A 1 171 ? 6.691 14.701 14.953 1.00 89.56 171 ASN A O 1
ATOM 1324 N N . SER A 1 172 ? 7.172 16.298 13.458 1.00 84.56 172 SER A N 1
ATOM 1325 C CA . SER A 1 172 ? 5.831 16.886 13.463 1.00 84.56 172 SER A CA 1
ATOM 1326 C C . SER A 1 172 ? 4.834 16.178 12.534 1.00 84.56 172 SER A C 1
ATOM 1328 O O . SER A 1 172 ? 3.650 16.519 12.563 1.00 84.56 172 SER A O 1
ATOM 1330 N N . VAL A 1 173 ? 5.310 15.223 11.721 1.00 86.00 173 VAL A N 1
ATOM 1331 C CA . VAL A 1 173 ? 4.508 14.393 10.805 1.00 86.00 173 VAL A CA 1
ATOM 1332 C C . VAL A 1 173 ? 4.779 12.908 11.064 1.00 86.00 173 VAL A C 1
ATOM 1334 O O . VAL A 1 173 ? 3.859 12.160 11.378 1.00 86.00 173 VAL A O 1
ATOM 1337 N N . TRP A 1 174 ? 6.043 12.486 10.999 1.00 87.38 174 TRP A N 1
ATOM 1338 C CA . TRP A 1 174 ? 6.473 11.112 11.257 1.00 87.38 174 TRP A CA 1
ATOM 1339 C C . TRP A 1 174 ? 7.313 11.089 12.534 1.00 87.38 174 TRP A C 1
ATOM 1341 O O . TRP A 1 174 ? 8.454 11.550 12.559 1.00 87.38 174 TRP A O 1
ATOM 1351 N N . ASP A 1 175 ? 6.733 10.600 13.626 1.00 69.19 175 ASP A N 1
ATOM 1352 C CA . ASP A 1 175 ? 7.365 10.663 14.944 1.00 69.19 175 ASP A CA 1
ATOM 1353 C C . ASP A 1 175 ? 8.334 9.497 15.189 1.00 69.19 175 ASP A C 1
ATOM 1355 O O . ASP A 1 175 ? 7.905 8.349 15.327 1.00 69.19 175 ASP A O 1
ATOM 1359 N N . GLY A 1 176 ? 9.634 9.796 15.307 1.00 69.38 176 GLY A N 1
ATOM 1360 C CA . GLY A 1 176 ? 10.636 8.903 15.905 1.00 69.38 176 GLY A CA 1
ATOM 1361 C C . GLY A 1 176 ? 11.662 8.263 14.952 1.00 69.38 176 GLY A C 1
ATOM 1362 O O . GLY A 1 176 ? 12.866 8.387 15.227 1.00 69.38 176 GLY A O 1
ATOM 1363 N N . PRO A 1 177 ? 11.265 7.551 13.876 1.00 77.56 177 PRO A N 1
ATOM 1364 C CA . PRO A 1 177 ? 12.204 6.903 12.968 1.00 77.56 177 PRO A CA 1
ATOM 1365 C C . PRO A 1 177 ? 12.799 7.892 11.960 1.00 77.56 177 PRO A C 1
ATOM 1367 O O . PRO A 1 177 ? 12.249 8.958 11.692 1.00 77.56 177 PRO A O 1
ATOM 1370 N N . SER A 1 178 ? 13.952 7.531 11.399 1.00 88.25 178 SER A N 1
ATOM 1371 C CA . SER A 1 178 ? 14.468 8.212 10.216 1.00 88.25 178 SER A CA 1
ATOM 1372 C C . SER A 1 178 ? 13.556 7.948 9.013 1.00 88.25 178 SER A C 1
ATOM 1374 O O . SER A 1 178 ? 12.901 6.908 8.931 1.00 88.25 178 SER A O 1
ATOM 1376 N N . SER A 1 179 ? 13.502 8.897 8.080 1.00 91.56 179 SER A N 1
ATOM 1377 C CA . SER A 1 179 ? 12.727 8.781 6.843 1.00 91.56 179 SER A CA 1
ATOM 1378 C C . SER A 1 179 ? 13.588 9.155 5.641 1.00 91.56 179 SER A C 1
ATOM 1380 O O . SER A 1 179 ? 14.334 10.138 5.684 1.00 91.56 179 SER A O 1
ATOM 1382 N N . TYR A 1 180 ? 13.458 8.381 4.561 1.00 94.31 180 TYR A N 1
ATOM 1383 C CA . TYR A 1 180 ? 14.083 8.674 3.271 1.00 94.31 180 TYR A CA 1
ATOM 1384 C C . TYR A 1 180 ? 13.613 10.024 2.719 1.00 94.31 180 TYR A C 1
ATOM 1386 O O . TYR A 1 180 ? 14.433 10.830 2.297 1.00 94.31 180 TYR A O 1
ATOM 1394 N N . TRP A 1 181 ? 12.313 10.319 2.813 1.00 93.62 181 TRP A N 1
ATOM 1395 C CA . TRP A 1 181 ? 11.702 11.567 2.324 1.00 93.62 181 TRP A CA 1
ATOM 1396 C C . TRP A 1 181 ? 11.945 12.777 3.232 1.00 93.62 181 TRP A C 1
ATOM 1398 O O . TRP A 1 181 ? 11.595 13.903 2.896 1.00 93.62 181 TRP A O 1
ATOM 1408 N N . CYS A 1 182 ? 12.589 12.551 4.377 1.00 93.31 182 CYS A N 1
ATOM 1409 C CA . CYS A 1 182 ? 13.167 13.597 5.214 1.00 93.31 182 CYS A CA 1
ATOM 1410 C C . CYS A 1 182 ? 14.666 13.799 4.975 1.00 93.31 182 CYS A C 1
ATOM 1412 O O . CYS A 1 182 ? 15.287 14.597 5.678 1.00 93.31 182 CYS A O 1
ATOM 1414 N N . GLY A 1 183 ? 15.267 13.067 4.035 1.00 93.69 183 GLY A N 1
ATOM 1415 C CA . GLY A 1 183 ? 16.662 13.221 3.651 1.00 93.69 183 GLY A CA 1
ATOM 1416 C C . GLY A 1 183 ? 16.919 14.512 2.874 1.00 93.69 183 GLY A C 1
ATOM 1417 O O . GLY A 1 183 ? 16.020 15.137 2.320 1.00 93.69 183 GLY A O 1
ATOM 1418 N N . ASN A 1 184 ? 18.185 14.919 2.810 1.00 94.12 184 ASN A N 1
ATOM 1419 C CA . ASN A 1 184 ? 18.623 16.059 1.997 1.00 94.12 184 ASN A CA 1
ATOM 1420 C C . ASN A 1 184 ? 19.087 15.655 0.584 1.00 94.12 184 ASN A C 1
ATOM 1422 O O . ASN A 1 184 ? 19.573 16.511 -0.156 1.00 94.12 184 ASN A O 1
ATOM 1426 N N . ALA A 1 185 ? 18.977 14.367 0.248 1.00 92.88 185 ALA A N 1
ATOM 1427 C CA . ALA A 1 185 ? 19.488 13.767 -0.981 1.00 92.88 185 ALA A CA 1
ATOM 1428 C C . ALA A 1 185 ? 18.562 12.663 -1.531 1.00 92.88 185 ALA A C 1
ATOM 1430 O O . ALA A 1 185 ? 19.022 11.774 -2.248 1.00 92.88 185 ALA A O 1
ATOM 1431 N N . SER A 1 186 ? 17.275 12.694 -1.174 1.00 93.88 186 SER A N 1
ATOM 1432 C CA . SER A 1 186 ? 16.249 11.832 -1.767 1.00 93.88 186 SER A CA 1
ATOM 1433 C C . SER A 1 186 ? 16.228 12.031 -3.289 1.00 93.88 186 SER A C 1
ATOM 1435 O O . SER A 1 186 ? 16.485 13.131 -3.779 1.00 93.88 186 SER A O 1
ATOM 1437 N N . ALA A 1 187 ? 15.941 10.977 -4.045 1.00 92.38 187 ALA A N 1
ATOM 1438 C CA . ALA A 1 187 ? 15.977 10.969 -5.505 1.00 92.38 187 ALA A CA 1
ATOM 1439 C C . ALA A 1 187 ? 14.847 10.102 -6.068 1.00 92.38 187 ALA A C 1
ATOM 1441 O O . ALA A 1 187 ? 14.299 9.271 -5.356 1.00 92.38 187 ALA A O 1
ATOM 1442 N N . GLY A 1 188 ? 14.539 10.265 -7.354 1.00 87.50 188 GLY A N 1
ATOM 1443 C CA . GLY A 1 188 ? 13.371 9.650 -7.993 1.00 87.50 188 GLY A CA 1
ATOM 1444 C C . GLY A 1 188 ? 12.156 10.564 -7.987 1.00 87.50 188 GLY A C 1
ATOM 1445 O O . GLY A 1 188 ? 12.163 11.553 -7.267 1.00 87.50 188 GLY A O 1
ATOM 1446 N N . GLY A 1 189 ? 11.173 10.270 -8.836 1.00 81.50 189 GLY A N 1
ATOM 1447 C CA . GLY A 1 189 ? 9.969 11.048 -9.124 1.00 81.50 189 GLY A CA 1
ATOM 1448 C C . GLY A 1 189 ? 9.638 12.115 -8.084 1.00 81.50 189 GLY A C 1
ATOM 1449 O O . GLY A 1 189 ? 9.215 11.803 -6.971 1.00 81.50 189 GLY A O 1
ATOM 1450 N N . TRP A 1 190 ? 9.846 13.379 -8.453 1.00 81.12 190 TRP A N 1
ATOM 1451 C CA . TRP A 1 190 ? 9.528 14.577 -7.664 1.00 81.12 190 TRP A CA 1
ATOM 1452 C C . TRP A 1 190 ? 10.239 14.718 -6.307 1.00 81.12 190 TRP A C 1
ATOM 1454 O O . TRP A 1 190 ? 9.815 15.517 -5.470 1.00 81.12 190 TRP A O 1
ATOM 1464 N N . ALA A 1 191 ? 11.293 13.942 -6.033 1.00 89.88 191 ALA A N 1
ATOM 1465 C CA . ALA A 1 191 ? 12.023 13.990 -4.762 1.00 89.88 191 ALA A CA 1
ATOM 1466 C C . ALA A 1 191 ? 12.623 15.371 -4.459 1.00 89.88 191 ALA A C 1
ATOM 1468 O O . ALA A 1 191 ? 12.945 15.665 -3.306 1.00 89.88 191 ALA A O 1
ATOM 1469 N N . GLU A 1 192 ? 12.765 16.232 -5.471 1.00 90.50 192 GLU A N 1
ATOM 1470 C CA . GLU A 1 192 ? 13.169 17.619 -5.301 1.00 90.50 192 GLU A CA 1
ATOM 1471 C C . GLU A 1 192 ? 12.241 18.427 -4.412 1.00 90.50 192 GLU A C 1
ATOM 1473 O O . GLU A 1 192 ? 12.732 19.274 -3.670 1.00 90.50 192 GLU A O 1
ATOM 1478 N N . ILE A 1 193 ? 10.945 18.125 -4.408 1.00 91.56 193 ILE A N 1
ATOM 1479 C CA . ILE A 1 193 ? 9.989 18.757 -3.499 1.00 91.56 193 ILE A CA 1
ATOM 1480 C C . ILE A 1 193 ? 10.305 18.351 -2.056 1.00 91.56 193 ILE A C 1
ATOM 1482 O O . ILE A 1 193 ? 10.378 19.194 -1.159 1.00 91.56 193 ILE A O 1
ATOM 1486 N N . ASP A 1 194 ? 10.576 17.065 -1.838 1.00 93.56 194 ASP A N 1
ATOM 1487 C CA . ASP A 1 194 ? 10.805 16.494 -0.513 1.00 93.56 194 ASP A CA 1
ATOM 1488 C C . ASP A 1 194 ? 12.128 16.947 0.106 1.00 93.56 194 ASP A C 1
ATOM 1490 O O . ASP A 1 194 ? 12.136 17.485 1.219 1.00 93.56 194 ASP A O 1
ATOM 1494 N N . TYR A 1 195 ? 13.252 16.818 -0.612 1.00 93.25 195 TYR A N 1
ATOM 1495 C CA . TYR A 1 195 ? 14.537 17.226 -0.041 1.00 93.25 195 TYR A CA 1
ATOM 1496 C C . TYR A 1 195 ? 14.625 18.748 0.141 1.00 93.25 195 TYR A C 1
ATOM 1498 O O . TYR A 1 195 ? 15.327 19.217 1.042 1.00 93.25 195 TYR A O 1
ATOM 1506 N N . GLN A 1 196 ? 13.936 19.553 -0.681 1.00 94.06 196 GLN A N 1
ATOM 1507 C CA . GLN A 1 196 ? 13.869 21.009 -0.490 1.00 94.06 196 GLN A CA 1
ATOM 1508 C C . GLN A 1 196 ? 13.029 21.373 0.737 1.00 94.06 196 GLN A C 1
ATOM 1510 O O . GLN A 1 196 ? 13.441 22.225 1.532 1.00 94.06 196 GLN A O 1
ATOM 1515 N N . ALA A 1 197 ? 11.898 20.697 0.943 1.00 93.81 197 ALA A N 1
ATOM 1516 C CA . ALA A 1 197 ? 11.070 20.858 2.135 1.00 93.81 197 ALA A CA 1
ATOM 1517 C C . ALA A 1 197 ? 11.849 20.495 3.414 1.00 93.81 197 ALA A C 1
ATOM 1519 O O . ALA A 1 197 ? 11.867 21.258 4.384 1.00 93.81 197 ALA A O 1
ATOM 1520 N N . ALA A 1 198 ? 12.590 19.383 3.392 1.00 94.44 198 ALA A N 1
ATOM 1521 C CA . ALA A 1 198 ? 13.433 18.971 4.511 1.00 94.44 198 ALA A CA 1
ATOM 1522 C C . ALA A 1 198 ? 14.565 19.981 4.794 1.00 94.44 198 ALA A C 1
ATOM 1524 O O . ALA A 1 198 ? 14.792 20.352 5.948 1.00 94.44 198 ALA A O 1
ATOM 1525 N N . ARG A 1 199 ? 15.250 20.479 3.752 1.00 95.69 199 ARG A N 1
ATOM 1526 C CA . ARG A 1 199 ? 16.357 21.453 3.866 1.00 95.69 199 ARG A CA 1
ATOM 1527 C C . ARG A 1 199 ? 15.923 22.858 4.273 1.00 95.69 199 ARG A C 1
ATOM 1529 O O . ARG A 1 199 ? 16.745 23.599 4.805 1.00 95.69 199 ARG A O 1
ATOM 1536 N N . SER A 1 200 ? 14.679 23.234 3.996 1.00 95.12 200 SER A N 1
ATOM 1537 C CA . SER A 1 200 ? 14.110 24.518 4.421 1.00 95.12 200 SER A CA 1
ATOM 1538 C C . SER A 1 200 ? 13.509 24.464 5.826 1.00 95.12 200 SER A C 1
ATOM 1540 O O . SER A 1 200 ? 13.232 25.511 6.403 1.00 95.12 200 SER A O 1
ATOM 1542 N N . GLY A 1 201 ? 13.307 23.266 6.387 1.00 94.81 201 GLY A N 1
ATOM 1543 C CA . GLY A 1 201 ? 12.615 23.089 7.663 1.00 94.81 201 GLY A CA 1
ATOM 1544 C C . GLY A 1 201 ? 11.108 23.335 7.565 1.00 94.81 201 GLY A C 1
ATOM 1545 O O . GLY A 1 201 ? 10.459 23.491 8.597 1.00 94.81 201 GLY A O 1
ATOM 1546 N N . GLN A 1 202 ? 10.543 23.375 6.356 1.00 93.94 202 GLN A N 1
ATOM 1547 C CA . GLN A 1 202 ? 9.124 23.615 6.106 1.00 93.94 202 GLN A CA 1
ATOM 1548 C C . GLN A 1 202 ? 8.539 22.460 5.287 1.00 93.94 202 GLN A C 1
ATOM 1550 O O . GLN A 1 202 ? 8.503 22.505 4.060 1.00 93.94 202 GLN A O 1
ATOM 1555 N N . LEU A 1 203 ? 8.071 21.413 5.976 1.00 92.62 203 LEU A N 1
ATOM 1556 C CA . LEU A 1 203 ? 7.347 20.324 5.316 1.00 92.62 203 LEU A CA 1
ATOM 1557 C C . LEU A 1 203 ? 6.052 20.830 4.687 1.00 92.62 203 LEU A C 1
ATOM 1559 O O . LEU A 1 203 ? 5.314 21.617 5.285 1.00 92.62 203 LEU A O 1
ATOM 1563 N N . GLN A 1 204 ? 5.754 20.310 3.504 1.00 92.88 204 GLN A N 1
ATOM 1564 C CA . GLN A 1 204 ? 4.587 20.664 2.710 1.00 92.88 204 GLN A CA 1
ATOM 1565 C C . GLN A 1 204 ? 3.425 19.694 2.965 1.00 92.88 204 GLN A C 1
ATOM 1567 O O . GLN A 1 204 ? 2.768 19.222 2.045 1.00 92.88 204 GLN A O 1
ATOM 1572 N N . ILE A 1 205 ? 3.185 19.373 4.236 1.00 92.50 205 ILE A N 1
ATOM 1573 C CA . ILE A 1 205 ? 1.983 18.668 4.689 1.00 92.50 205 ILE A CA 1
ATOM 1574 C C . ILE A 1 205 ? 1.100 19.701 5.399 1.00 92.50 205 ILE A C 1
ATOM 1576 O O . ILE A 1 205 ? 1.593 20.346 6.335 1.00 92.50 205 ILE A O 1
ATOM 1580 N N . PRO A 1 206 ? -0.160 19.901 4.967 1.00 93.50 206 PRO A N 1
ATOM 1581 C CA . PRO A 1 206 ? -1.031 20.932 5.522 1.00 93.50 206 PRO A CA 1
ATOM 1582 C C . PRO A 1 206 ? -1.228 20.833 7.040 1.00 93.50 206 PRO A C 1
ATOM 1584 O O . PRO A 1 206 ? -1.362 19.746 7.597 1.00 93.50 206 PRO A O 1
ATOM 1587 N N . THR A 1 207 ? -1.314 21.985 7.705 1.00 94.62 207 THR A N 1
ATOM 1588 C CA . THR A 1 207 ? -1.680 22.103 9.134 1.00 94.62 207 THR A CA 1
ATOM 1589 C C . THR A 1 207 ? -3.039 22.774 9.344 1.00 94.62 207 THR A C 1
ATOM 1591 O O . THR A 1 207 ? -3.425 23.078 10.470 1.00 94.62 207 THR A O 1
ATOM 1594 N N . GLY A 1 208 ? -3.756 23.043 8.259 1.00 95.44 208 GLY A N 1
ATOM 1595 C CA . GLY A 1 208 ? -5.076 23.653 8.255 1.00 95.44 208 GLY A CA 1
ATOM 1596 C C . GLY A 1 208 ? -5.563 23.879 6.832 1.00 95.44 208 GLY A C 1
ATOM 1597 O O . GLY A 1 208 ? -4.842 23.611 5.864 1.00 95.44 208 GLY A O 1
ATOM 1598 N N . MET A 1 209 ? -6.778 24.391 6.704 1.00 93.62 209 MET A N 1
ATOM 1599 C CA . MET A 1 209 ? -7.342 24.791 5.422 1.00 93.62 209 MET A CA 1
ATOM 1600 C C . MET A 1 209 ? -8.354 25.919 5.584 1.00 93.62 209 MET A C 1
ATOM 1602 O O . MET A 1 209 ? -8.973 26.086 6.635 1.00 93.62 209 MET A O 1
ATOM 1606 N N . ARG A 1 210 ? -8.552 26.660 4.500 1.00 91.19 210 ARG A N 1
ATOM 1607 C CA . ARG A 1 210 ? -9.623 27.632 4.326 1.00 91.19 210 ARG A CA 1
ATOM 1608 C C . ARG A 1 210 ? -10.339 27.338 3.022 1.00 91.19 210 ARG A C 1
ATOM 1610 O O . ARG A 1 210 ? -9.693 27.158 1.986 1.00 91.19 210 ARG A O 1
ATOM 1617 N N . TRP A 1 211 ? -11.662 27.300 3.054 1.00 86.75 211 TRP A N 1
ATOM 1618 C CA . TRP A 1 211 ? -12.479 26.954 1.892 1.00 86.75 211 TRP A CA 1
ATOM 1619 C C . TRP A 1 211 ? -13.528 28.020 1.600 1.00 86.75 211 TRP A C 1
ATOM 1621 O O . TRP A 1 211 ? -13.727 28.951 2.373 1.00 86.75 211 TRP A O 1
ATOM 1631 N N . ASN A 1 212 ? -14.171 27.895 0.443 1.00 79.38 212 ASN A N 1
ATOM 1632 C CA . ASN A 1 212 ? -15.284 28.741 0.048 1.00 79.38 212 ASN A CA 1
ATOM 1633 C C . ASN A 1 212 ? -16.612 28.073 0.440 1.00 79.38 212 ASN A C 1
ATOM 1635 O O . ASN A 1 212 ? -17.093 27.197 -0.274 1.00 79.38 212 ASN A O 1
ATOM 1639 N N . ALA A 1 213 ? -17.233 28.471 1.553 1.00 62.22 213 ALA A N 1
ATOM 1640 C CA . ALA A 1 213 ? -18.499 27.880 2.006 1.00 62.22 213 ALA A CA 1
ATOM 1641 C C . ALA A 1 213 ? -19.754 28.511 1.387 1.00 62.22 213 ALA A C 1
ATOM 1643 O O . ALA A 1 213 ? -20.855 28.270 1.871 1.00 62.22 213 ALA A O 1
ATOM 1644 N N . SER A 1 214 ? -19.639 29.275 0.294 1.00 63.50 214 SER A N 1
ATOM 1645 C CA . SER A 1 214 ? -20.826 29.719 -0.463 1.00 63.50 214 SER A CA 1
ATOM 1646 C C . SER A 1 214 ? -21.568 28.573 -1.177 1.00 63.50 214 SER A C 1
ATOM 1648 O O . SER A 1 214 ? -22.584 28.812 -1.827 1.00 63.50 214 SER A O 1
ATOM 1650 N N . LEU A 1 215 ? -21.097 27.324 -1.051 1.00 60.09 215 LEU A N 1
ATOM 1651 C CA . LEU A 1 215 ? -21.620 26.161 -1.759 1.00 60.09 215 LEU A CA 1
ATOM 1652 C C . LEU A 1 215 ? -22.054 25.037 -0.800 1.00 60.09 215 LEU A C 1
ATOM 1654 O O . LEU A 1 215 ? -21.261 24.497 -0.032 1.00 60.09 215 LEU A O 1
ATOM 1658 N N . GLY A 1 216 ? -23.326 24.641 -0.907 1.00 70.31 216 GLY A N 1
ATOM 1659 C CA . GLY A 1 216 ? -23.847 23.376 -0.377 1.00 70.31 216 GLY A CA 1
ATOM 1660 C C . GLY A 1 216 ? -24.000 23.282 1.148 1.00 70.31 216 GLY A C 1
ATOM 1661 O O . GLY A 1 216 ? -24.235 24.278 1.840 1.00 70.31 216 GLY A O 1
ATOM 1662 N N . ARG A 1 217 ? -23.915 22.042 1.658 1.00 84.69 217 ARG A N 1
ATOM 1663 C CA . ARG A 1 217 ? -24.145 21.686 3.074 1.00 84.69 217 ARG A CA 1
ATOM 1664 C C . ARG A 1 217 ? -23.061 22.220 4.023 1.00 84.69 217 ARG A C 1
ATOM 1666 O O . ARG A 1 217 ? -23.374 22.520 5.168 1.00 84.69 217 ARG A O 1
ATOM 1673 N N . LEU A 1 218 ? -21.862 22.514 3.502 1.00 83.81 218 LEU A N 1
ATOM 1674 C CA . LEU A 1 218 ? -20.721 23.086 4.240 1.00 83.81 218 LEU A CA 1
ATOM 1675 C C . LEU A 1 218 ? -21.055 24.373 5.012 1.00 83.81 218 LEU A C 1
ATOM 1677 O O . LEU A 1 218 ? -20.471 24.650 6.054 1.00 83.81 218 LEU A O 1
ATOM 1681 N N . SER A 1 219 ? -21.982 25.181 4.490 1.00 81.62 219 SER A N 1
ATOM 1682 C CA . SER A 1 219 ? -22.412 26.441 5.114 1.00 81.62 219 SER A CA 1
ATOM 1683 C C . SER A 1 219 ? -23.206 26.255 6.414 1.00 81.62 219 SER A C 1
ATOM 1685 O O . SER A 1 219 ? -23.416 27.224 7.142 1.00 81.62 219 SER A O 1
ATOM 1687 N N . ARG A 1 220 ? -23.676 25.032 6.693 1.00 84.00 220 ARG A N 1
ATOM 1688 C CA . ARG A 1 220 ? -24.563 24.711 7.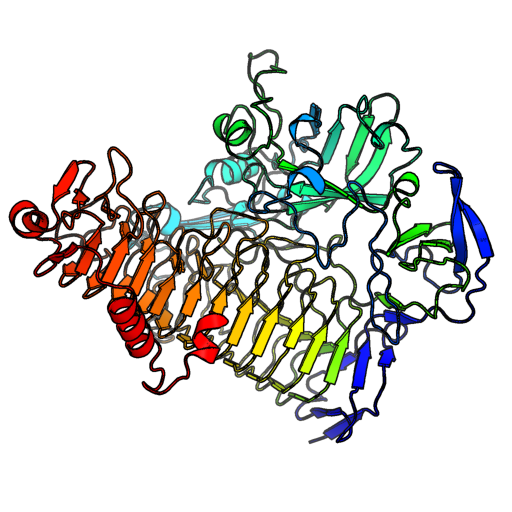820 1.00 84.00 220 ARG A CA 1
ATOM 1689 C C . ARG A 1 220 ? -23.818 24.236 9.063 1.00 84.00 220 ARG A C 1
ATOM 1691 O O . ARG A 1 220 ? -24.461 24.046 10.088 1.00 84.00 220 ARG A O 1
ATOM 1698 N N . TRP A 1 221 ? -22.508 24.020 8.969 1.00 88.19 221 TRP A N 1
ATOM 1699 C CA . TRP A 1 221 ? -21.716 23.471 10.065 1.00 88.19 221 TRP A CA 1
ATOM 1700 C C . TRP A 1 221 ? -21.647 24.453 11.231 1.00 88.19 221 TRP A C 1
ATOM 1702 O O . TRP A 1 221 ? -21.138 25.567 11.083 1.00 88.19 221 TRP A O 1
ATOM 1712 N N . GLY A 1 222 ? -22.137 24.028 12.393 1.00 85.88 222 GLY A N 1
ATOM 1713 C CA . GLY A 1 222 ? -21.977 24.759 13.641 1.00 85.88 222 GLY A CA 1
ATOM 1714 C C . GLY A 1 222 ? -20.569 24.594 14.205 1.00 85.88 222 GLY A C 1
ATOM 1715 O O . GLY A 1 222 ? -19.853 25.577 14.387 1.00 85.88 222 GLY A O 1
ATOM 1716 N N . ASP A 1 223 ? -20.162 23.350 14.470 1.00 87.88 223 ASP A N 1
ATOM 1717 C CA . ASP A 1 223 ? -18.859 23.025 15.060 1.00 87.88 223 ASP A CA 1
ATOM 1718 C C . ASP A 1 223 ? -18.319 21.680 14.537 1.00 87.88 223 ASP A C 1
ATOM 1720 O O . ASP A 1 223 ? -18.689 20.624 15.049 1.00 87.88 223 ASP A O 1
ATOM 1724 N N . PRO A 1 224 ? -17.425 21.691 13.532 1.00 91.50 224 PRO A N 1
ATOM 1725 C CA . PRO A 1 224 ? -16.838 20.485 12.965 1.00 91.50 224 PRO A CA 1
ATOM 1726 C C . PRO A 1 224 ? -15.601 19.999 13.744 1.00 91.50 224 PRO A C 1
ATOM 1728 O O . PRO A 1 224 ? -14.855 19.163 13.237 1.00 91.50 224 PRO A O 1
ATOM 1731 N N . ARG A 1 225 ? -15.298 20.521 14.943 1.00 92.31 225 ARG A N 1
ATOM 1732 C CA . ARG A 1 225 ? -14.127 20.056 15.710 1.00 92.31 225 ARG A CA 1
ATOM 1733 C C . ARG A 1 225 ? -14.231 18.566 16.030 1.00 92.31 225 ARG A C 1
ATOM 1735 O O . ARG A 1 225 ? -15.282 18.065 16.416 1.00 92.31 225 ARG A O 1
ATOM 1742 N N . GLY A 1 226 ? -13.111 17.864 15.882 1.00 90.38 226 GLY A N 1
ATOM 1743 C CA . GLY A 1 226 ? -13.044 16.408 15.976 1.00 90.38 226 GLY A CA 1
ATOM 1744 C C . GLY A 1 226 ? -13.477 15.680 14.702 1.00 90.38 226 GLY A C 1
ATOM 1745 O O . GLY A 1 226 ? -13.181 14.496 14.591 1.00 90.38 226 GLY A O 1
ATOM 1746 N N . ALA A 1 227 ? -14.103 16.345 13.724 1.00 93.00 227 ALA A N 1
ATOM 1747 C CA . ALA A 1 227 ? -14.337 15.770 12.401 1.00 93.00 227 ALA A CA 1
ATOM 1748 C C . ALA A 1 227 ? -13.027 15.670 11.603 1.00 93.00 227 ALA A C 1
ATOM 1750 O O . ALA A 1 227 ? -11.981 16.199 11.993 1.00 93.00 227 ALA A O 1
ATOM 1751 N N . TRP A 1 228 ? -13.066 14.907 10.520 1.00 93.50 228 TRP A N 1
ATOM 1752 C CA . TRP A 1 228 ? -11.899 14.421 9.804 1.00 93.50 228 TRP A CA 1
ATOM 1753 C C . TRP A 1 228 ? -11.964 14.806 8.342 1.00 93.50 228 TRP A C 1
ATOM 1755 O O . TRP A 1 228 ? -12.910 14.451 7.651 1.00 93.50 228 TRP A O 1
ATOM 1765 N N . ILE A 1 229 ? -10.933 15.490 7.860 1.00 94.38 229 ILE A N 1
ATOM 1766 C CA . ILE A 1 229 ? -10.739 15.778 6.443 1.00 94.38 229 ILE A CA 1
ATOM 1767 C C . ILE A 1 229 ? -9.872 14.686 5.838 1.00 94.38 229 ILE A C 1
ATOM 1769 O O . ILE A 1 229 ? -8.759 14.449 6.300 1.00 94.38 229 ILE A O 1
ATOM 1773 N N . HIS A 1 230 ? -10.348 14.060 4.770 1.00 93.75 230 HIS A N 1
ATOM 1774 C CA . HIS A 1 230 ? -9.559 13.152 3.947 1.00 93.75 230 HIS A CA 1
ATOM 1775 C C . HIS A 1 230 ? -9.292 13.869 2.636 1.00 93.75 230 HIS A C 1
ATOM 1777 O O . HIS A 1 230 ? -10.233 14.187 1.915 1.00 93.75 230 HIS A O 1
ATOM 1783 N N . ALA A 1 231 ? -8.030 14.133 2.321 1.00 92.56 231 ALA A N 1
ATOM 1784 C CA . ALA A 1 231 ? -7.666 14.887 1.133 1.00 92.56 231 ALA A CA 1
ATOM 1785 C C . ALA A 1 231 ? -6.638 14.132 0.300 1.00 92.56 231 ALA A C 1
ATOM 1787 O O . ALA A 1 231 ? -5.626 13.640 0.815 1.00 92.56 231 ALA A O 1
ATOM 1788 N N . TRP A 1 232 ? -6.892 14.064 -1.004 1.00 89.94 232 TRP A N 1
ATOM 1789 C CA . TRP A 1 232 ? -5.910 13.561 -1.949 1.00 89.94 232 TRP A CA 1
ATOM 1790 C C . TRP A 1 232 ? -4.694 14.489 -1.990 1.00 89.94 232 TRP A C 1
ATOM 1792 O O . TRP A 1 232 ? -4.808 15.716 -2.022 1.00 89.94 232 TRP A O 1
ATOM 1802 N N . HIS A 1 233 ? -3.514 13.876 -2.019 1.00 87.44 233 HIS A N 1
ATOM 1803 C CA . HIS A 1 233 ? -2.257 14.533 -2.359 1.00 87.44 233 HIS A CA 1
ATOM 1804 C C . HIS A 1 233 ? -2.381 15.234 -3.719 1.00 87.44 233 HIS A C 1
ATOM 1806 O O . HIS A 1 233 ? -3.140 14.783 -4.577 1.00 87.44 233 HIS A O 1
ATOM 1812 N N . SER A 1 234 ? -1.597 16.294 -3.936 1.00 80.25 234 SER A N 1
ATOM 1813 C CA . SER A 1 234 ? -1.532 17.069 -5.189 1.00 80.25 234 SER A CA 1
ATOM 1814 C C . SER A 1 234 ? -1.451 16.252 -6.491 1.00 80.25 234 SER A C 1
ATOM 1816 O O . SER A 1 234 ? -1.868 16.747 -7.533 1.00 80.25 234 SER A O 1
ATOM 1818 N N . GLN A 1 235 ? -0.947 15.015 -6.446 1.00 79.00 235 GLN A N 1
ATOM 1819 C CA . GLN A 1 235 ? -0.838 14.116 -7.603 1.00 79.00 235 GLN A CA 1
ATOM 1820 C C . GLN A 1 235 ? -1.752 12.876 -7.495 1.00 79.00 235 GLN A C 1
ATOM 1822 O O . GLN A 1 235 ? -1.630 11.932 -8.262 1.00 79.00 235 GLN A O 1
ATOM 1827 N N . THR A 1 236 ? -2.692 12.843 -6.542 1.00 81.25 236 THR A N 1
ATOM 1828 C CA . THR A 1 236 ? -3.780 11.838 -6.405 1.00 81.25 236 THR A CA 1
ATOM 1829 C C . THR A 1 236 ? -3.381 10.375 -6.170 1.00 81.25 236 THR A C 1
ATOM 1831 O O . THR A 1 236 ? -4.197 9.460 -6.213 1.00 81.25 236 THR A O 1
ATOM 1834 N N . TRP A 1 237 ? -2.118 10.144 -5.859 1.00 83.69 237 TRP A N 1
ATOM 1835 C CA . TRP A 1 237 ? -1.539 8.854 -5.504 1.00 83.69 237 TRP A CA 1
ATOM 1836 C C . TRP A 1 237 ? -1.592 8.495 -4.007 1.00 83.69 237 TRP A C 1
ATOM 1838 O O . TRP A 1 237 ? -1.400 7.333 -3.653 1.00 83.69 237 TRP A O 1
ATOM 1848 N N . ALA A 1 238 ? -1.897 9.453 -3.124 1.00 88.00 238 ALA A N 1
ATOM 1849 C CA . ALA A 1 238 ? -2.015 9.245 -1.678 1.00 88.00 238 ALA A CA 1
ATOM 1850 C C . ALA A 1 238 ? -3.171 10.047 -1.070 1.00 88.00 238 ALA A C 1
ATOM 1852 O O . ALA A 1 238 ? -3.473 11.137 -1.550 1.00 88.00 238 ALA A O 1
ATOM 1853 N N . VAL A 1 239 ? -3.764 9.552 0.021 1.00 91.00 239 VAL A N 1
ATOM 1854 C CA . VAL A 1 239 ? -4.745 10.294 0.835 1.00 91.00 239 VAL A CA 1
ATOM 1855 C C . VAL A 1 239 ? -4.137 10.593 2.197 1.00 91.00 239 VAL A C 1
ATOM 1857 O O . VAL A 1 239 ? -3.654 9.686 2.874 1.00 91.00 239 VAL A O 1
ATOM 1860 N N . HIS A 1 240 ? -4.194 11.859 2.597 1.00 93.06 240 HIS A N 1
ATOM 1861 C CA . HIS A 1 240 ? -3.830 12.312 3.934 1.00 93.06 240 HIS A CA 1
ATOM 1862 C C . HIS A 1 240 ? -5.096 12.596 4.732 1.00 93.06 240 HIS A C 1
ATOM 1864 O O . HIS A 1 240 ? -6.076 13.106 4.184 1.00 93.06 240 HIS A O 1
ATOM 1870 N N . MET A 1 241 ? -5.072 12.258 6.017 1.00 93.44 241 MET A N 1
ATOM 1871 C CA . MET A 1 241 ? -6.213 12.437 6.906 1.00 93.44 241 MET A CA 1
ATOM 1872 C C . MET A 1 241 ? -5.876 13.383 8.045 1.00 93.44 241 MET A C 1
ATOM 1874 O O . MET A 1 241 ? -4.841 13.232 8.704 1.00 93.44 241 MET A O 1
ATOM 1878 N N . PHE A 1 242 ? -6.771 14.337 8.279 1.00 94.19 242 PHE A N 1
ATOM 1879 C CA . PHE A 1 242 ? -6.574 15.424 9.218 1.00 94.19 242 PHE A CA 1
ATOM 1880 C C . PHE A 1 242 ? -7.747 15.568 10.174 1.00 94.19 242 PHE A C 1
ATOM 1882 O O . PHE A 1 242 ? -8.870 15.816 9.748 1.00 94.19 242 PHE A O 1
ATOM 1889 N N . GLU A 1 243 ? -7.478 15.464 11.470 1.00 94.12 243 GLU A N 1
ATOM 1890 C CA . GLU A 1 243 ? -8.459 15.795 12.499 1.00 94.12 243 GLU A CA 1
ATOM 1891 C C . GLU A 1 243 ? -8.552 17.314 12.671 1.00 94.12 243 GLU A C 1
ATOM 1893 O O . GLU A 1 243 ? -7.532 17.995 12.802 1.00 94.12 243 GLU A O 1
ATOM 1898 N N . ILE A 1 244 ? -9.770 17.851 12.691 1.00 95.00 244 ILE A N 1
ATOM 1899 C CA . ILE A 1 244 ? -10.034 19.278 12.879 1.00 95.00 244 ILE A CA 1
ATOM 1900 C C . ILE A 1 244 ? -9.874 19.642 14.358 1.00 95.00 244 ILE A C 1
ATOM 1902 O O . ILE A 1 244 ? -10.650 19.203 15.208 1.00 95.00 244 ILE A O 1
ATOM 1906 N N . ALA A 1 245 ? -8.901 20.502 14.660 1.00 95.44 245 ALA A N 1
ATOM 1907 C CA . ALA A 1 245 ? -8.624 20.993 16.009 1.00 95.44 245 ALA A CA 1
ATOM 1908 C C . ALA A 1 245 ? -9.395 22.278 16.338 1.00 95.44 245 ALA A C 1
ATOM 1910 O O . ALA A 1 245 ? -9.959 22.419 17.426 1.00 95.44 245 ALA A O 1
ATOM 1911 N N . THR A 1 246 ? -9.432 23.229 15.403 1.00 95.62 246 THR A N 1
ATOM 1912 C CA . THR A 1 246 ? -10.175 24.488 15.559 1.00 95.62 246 THR A CA 1
ATOM 1913 C C . THR A 1 246 ? -10.937 24.826 14.289 1.00 95.62 246 THR A C 1
ATOM 1915 O O . THR A 1 246 ? -10.525 24.438 13.197 1.00 95.62 246 THR A O 1
ATOM 1918 N N . PHE A 1 247 ? -12.023 25.581 14.441 1.00 93.25 247 PHE A N 1
ATOM 1919 C CA . PHE A 1 247 ? -12.824 26.107 13.344 1.00 93.25 247 PHE A CA 1
ATOM 1920 C C . PHE A 1 247 ? -13.246 27.546 13.651 1.00 93.25 247 PHE A C 1
ATOM 1922 O O . PHE A 1 247 ? -13.735 27.829 14.745 1.00 93.25 247 PHE A O 1
ATOM 1929 N N . ASP A 1 248 ? -13.041 28.441 12.688 1.00 91.56 248 ASP A N 1
ATOM 1930 C CA . ASP A 1 248 ? -13.557 29.807 12.691 1.00 91.56 248 ASP A CA 1
ATOM 1931 C C . ASP A 1 248 ? -14.638 29.947 11.602 1.00 91.56 248 ASP A C 1
ATOM 1933 O O . ASP A 1 248 ? -14.304 29.995 10.411 1.00 91.56 248 ASP A O 1
ATOM 1937 N N . PRO A 1 249 ? -15.926 30.044 11.978 1.00 86.69 249 PRO A N 1
ATOM 1938 C CA . PRO A 1 249 ? -17.023 30.160 11.021 1.00 86.69 249 PRO A CA 1
ATOM 1939 C C . PRO A 1 249 ? -17.044 31.499 10.274 1.00 86.69 249 PRO A C 1
ATOM 1941 O O . PRO A 1 249 ? -17.597 31.562 9.176 1.00 86.69 249 PRO A O 1
ATOM 1944 N N . ALA A 1 250 ? -16.444 32.565 10.818 1.00 86.25 250 ALA A N 1
ATOM 1945 C CA . ALA A 1 250 ? -16.441 33.875 10.166 1.00 86.25 250 ALA A CA 1
ATOM 1946 C C . ALA A 1 250 ? -15.519 33.897 8.940 1.00 86.25 250 ALA A C 1
ATOM 1948 O O . ALA A 1 250 ? -15.816 34.560 7.946 1.00 86.25 250 ALA A O 1
ATOM 1949 N N . THR A 1 251 ? -14.406 33.163 9.010 1.00 87.00 251 THR A N 1
ATOM 1950 C CA . THR A 1 251 ? -13.408 33.084 7.932 1.00 87.00 251 THR A CA 1
ATOM 1951 C C . THR A 1 251 ? -13.405 31.748 7.194 1.00 87.00 251 THR A C 1
ATOM 1953 O O . THR A 1 251 ? -12.702 31.624 6.191 1.00 87.00 251 THR A O 1
ATOM 1956 N N . GLN A 1 252 ? -14.182 30.768 7.673 1.00 87.25 252 GLN A N 1
ATOM 1957 C CA . GLN A 1 252 ? -14.215 29.383 7.181 1.00 87.25 252 GLN A CA 1
ATOM 1958 C C . GLN A 1 252 ? -12.820 28.759 7.182 1.00 87.25 252 GLN A C 1
ATOM 1960 O O . GLN A 1 252 ? -12.386 28.121 6.221 1.00 87.25 252 GLN A O 1
ATOM 1965 N N . THR A 1 253 ? -12.097 29.003 8.272 1.00 91.12 253 THR A N 1
ATOM 1966 C CA . THR A 1 253 ? -10.734 28.517 8.471 1.00 91.12 253 THR A CA 1
ATOM 1967 C C . THR A 1 253 ? -10.747 27.433 9.531 1.00 91.12 253 THR A C 1
ATOM 1969 O O . THR A 1 253 ? -11.352 27.600 10.588 1.00 91.12 253 THR A O 1
ATOM 1972 N N . MET A 1 254 ? -10.044 26.338 9.275 1.00 94.00 254 MET A N 1
ATOM 1973 C CA . MET A 1 254 ? -9.812 25.286 10.253 1.00 94.00 254 MET A CA 1
ATOM 1974 C C . MET A 1 254 ? -8.321 24.994 10.408 1.00 94.00 254 MET A C 1
ATOM 1976 O O . MET A 1 254 ? -7.552 25.103 9.450 1.00 94.00 254 MET A O 1
ATOM 1980 N N . THR A 1 255 ? -7.918 24.604 11.615 1.00 96.69 255 THR A N 1
ATOM 1981 C CA . THR A 1 255 ? -6.576 24.065 11.880 1.00 96.69 255 THR A CA 1
ATOM 1982 C C . THR A 1 255 ? -6.666 22.586 12.211 1.00 96.69 255 THR A C 1
ATOM 1984 O O . THR A 1 255 ? -7.693 22.117 12.705 1.00 96.69 255 THR A O 1
ATOM 1987 N N . PHE A 1 256 ? -5.593 21.853 11.933 1.00 95.50 256 PHE A N 1
ATOM 1988 C CA . PHE A 1 256 ? -5.528 20.414 12.149 1.00 95.50 256 PHE A CA 1
ATOM 1989 C C . PHE A 1 256 ? -4.752 20.055 13.416 1.00 95.50 256 PHE A C 1
ATOM 1991 O O . PHE A 1 256 ? -3.793 20.738 13.787 1.00 95.50 256 PHE A O 1
ATOM 1998 N N . SER A 1 257 ? -5.152 18.959 14.063 1.00 93.12 257 SER A N 1
ATOM 1999 C CA . SER A 1 257 ? -4.469 18.419 15.240 1.00 93.12 257 SER A CA 1
ATOM 2000 C C . SER A 1 257 ? -2.998 18.100 14.925 1.00 93.12 257 SER A C 1
ATOM 2002 O O . SER A 1 257 ? -2.700 17.525 13.873 1.00 93.12 257 SER A O 1
ATOM 2004 N N . PRO A 1 258 ? -2.046 18.411 15.826 1.00 88.31 258 PRO A N 1
ATOM 2005 C CA . PRO A 1 258 ? -0.655 17.992 15.665 1.00 88.31 258 PRO A CA 1
ATOM 2006 C C . PRO A 1 258 ? -0.528 16.474 15.459 1.00 88.31 258 PRO A C 1
ATOM 2008 O O . PRO A 1 258 ? -1.176 15.700 16.156 1.00 88.31 258 PRO A O 1
ATOM 2011 N N . GLY A 1 259 ? 0.323 16.046 14.521 1.00 81.19 259 GLY A N 1
ATOM 2012 C CA . GLY A 1 259 ? 0.529 14.627 14.189 1.00 81.19 259 GLY A CA 1
ATOM 2013 C C . GLY A 1 259 ? -0.453 14.043 13.161 1.00 81.19 259 GLY A C 1
ATOM 2014 O O . GLY A 1 259 ? -0.219 12.943 12.661 1.00 81.19 259 GLY A O 1
ATOM 2015 N N . SER A 1 260 ? -1.503 14.782 12.788 1.00 89.25 260 SER A N 1
ATOM 2016 C CA . SER A 1 260 ? -2.356 14.446 11.642 1.00 89.25 260 SER A CA 1
ATOM 2017 C C . SER A 1 260 ? -1.619 14.577 10.300 1.00 89.25 260 SER A C 1
ATOM 2019 O O . SER A 1 260 ? -0.652 15.332 10.180 1.00 89.25 260 SER A O 1
ATOM 2021 N N . GLY A 1 261 ? -2.106 13.874 9.271 1.00 90.06 261 GLY A N 1
ATOM 2022 C CA . GLY A 1 261 ? -1.558 13.933 7.914 1.00 90.06 261 GLY A CA 1
ATOM 2023 C C . GLY A 1 261 ? -0.291 13.105 7.701 1.00 90.06 261 GLY A C 1
ATOM 2024 O O . GLY A 1 261 ? 0.577 13.510 6.939 1.00 90.06 261 GLY A O 1
ATOM 2025 N N . SER A 1 262 ? -0.150 11.965 8.375 1.00 90.19 262 SER A N 1
ATOM 2026 C CA . SER A 1 262 ? 1.060 11.128 8.331 1.00 90.19 262 SER A CA 1
ATOM 2027 C C . SER A 1 262 ? 0.922 9.863 7.466 1.00 90.19 262 SER A C 1
ATOM 2029 O O . SER A 1 262 ? 1.858 9.070 7.369 1.00 90.19 262 SER A O 1
ATOM 2031 N N . GLN A 1 263 ? -0.233 9.679 6.811 1.00 90.19 263 GLN A N 1
ATOM 2032 C CA . GLN A 1 263 ? -0.602 8.444 6.102 1.00 90.19 263 GLN A CA 1
ATOM 2033 C C . GLN A 1 263 ? -0.039 8.310 4.679 1.00 90.19 263 GLN A C 1
ATOM 2035 O O . GLN A 1 263 ? -0.211 7.259 4.058 1.00 90.19 263 GLN A O 1
ATOM 2040 N N . GLY A 1 264 ? 0.650 9.346 4.196 1.00 86.25 264 GLY A N 1
ATOM 2041 C CA . GLY A 1 264 ? 1.532 9.300 3.035 1.00 86.25 264 GLY A CA 1
ATOM 2042 C C . GLY A 1 264 ? 2.970 9.629 3.430 1.00 86.25 264 GLY A C 1
ATOM 2043 O O . GLY A 1 264 ? 3.219 10.225 4.480 1.00 86.25 264 GLY A O 1
ATOM 2044 N N . ALA A 1 265 ? 3.930 9.211 2.605 1.00 88.00 265 ALA A N 1
ATOM 2045 C CA . ALA A 1 265 ? 5.354 9.419 2.879 1.00 88.00 265 ALA A CA 1
ATOM 2046 C C . ALA A 1 265 ? 5.928 10.701 2.242 1.00 88.00 265 ALA A C 1
ATOM 2048 O O . ALA A 1 265 ? 7.083 11.036 2.489 1.00 88.00 265 ALA A O 1
ATOM 2049 N N . ARG A 1 266 ? 5.135 11.406 1.422 1.00 90.56 266 ARG A N 1
ATOM 2050 C CA . ARG A 1 266 ? 5.586 12.441 0.478 1.00 90.56 266 ARG A CA 1
ATOM 2051 C C . ARG A 1 266 ? 4.930 13.798 0.726 1.00 90.56 266 ARG A C 1
ATOM 2053 O O . ARG A 1 266 ? 3.737 13.878 1.018 1.00 90.56 266 ARG A O 1
ATOM 2060 N N . ASN A 1 267 ? 5.702 14.863 0.533 1.00 92.00 267 ASN A N 1
ATOM 2061 C CA . ASN A 1 267 ? 5.263 16.258 0.608 1.00 92.00 267 ASN A CA 1
ATOM 2062 C C . ASN A 1 267 ? 4.291 16.610 -0.529 1.00 92.00 267 ASN A C 1
ATOM 2064 O O . ASN A 1 267 ? 4.408 16.071 -1.628 1.00 92.00 267 ASN A O 1
ATOM 2068 N N . TRP A 1 268 ? 3.341 17.519 -0.288 1.00 91.69 268 TRP A N 1
ATOM 2069 C CA . TRP A 1 268 ? 2.513 18.095 -1.357 1.00 91.69 268 TRP A CA 1
ATOM 2070 C C . TRP A 1 268 ? 3.326 19.120 -2.151 1.00 91.69 268 TRP A C 1
ATOM 2072 O O . TRP A 1 268 ? 4.336 19.609 -1.660 1.00 91.69 268 TRP A O 1
ATOM 2082 N N . CYS A 1 269 ? 2.891 19.448 -3.365 1.00 88.06 269 CYS A N 1
ATOM 2083 C CA . CYS A 1 269 ? 3.561 20.444 -4.203 1.00 88.06 269 CYS A CA 1
ATOM 2084 C C . CYS A 1 269 ? 3.001 21.861 -3.991 1.00 88.06 269 CYS A C 1
ATOM 2086 O O .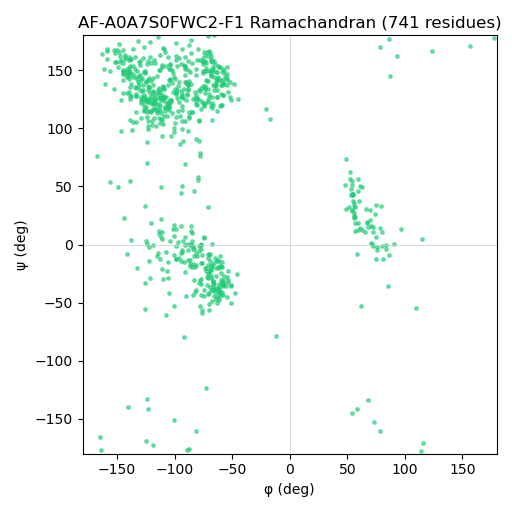 CYS A 1 269 ? 1.806 22.018 -3.721 1.00 88.06 269 CYS A O 1
ATOM 2088 N N . ARG A 1 270 ? 3.815 22.904 -4.218 1.00 89.94 270 ARG A N 1
ATOM 2089 C CA . ARG A 1 270 ? 3.333 24.297 -4.343 1.00 89.94 270 ARG A CA 1
ATOM 2090 C C . ARG A 1 270 ? 2.937 24.660 -5.768 1.00 89.94 270 ARG A C 1
ATOM 2092 O O . ARG A 1 270 ? 3.442 24.101 -6.740 1.00 89.94 270 ARG A O 1
ATOM 2099 N N . CYS A 1 271 ? 2.094 25.678 -5.886 1.00 87.69 271 CYS A N 1
ATOM 2100 C CA . CYS A 1 271 ? 1.718 26.272 -7.164 1.00 87.69 271 CYS A CA 1
ATOM 2101 C C . CYS A 1 271 ? 2.912 26.804 -7.983 1.00 87.69 271 CYS A C 1
ATOM 2103 O O . CYS A 1 271 ? 2.905 26.672 -9.204 1.00 87.69 271 CYS A O 1
ATOM 2105 N N . ASP A 1 272 ? 3.947 27.352 -7.340 1.00 87.44 272 ASP A N 1
ATOM 2106 C CA . ASP A 1 272 ? 5.175 27.833 -7.989 1.00 87.44 272 ASP A CA 1
ATOM 2107 C C . ASP A 1 272 ? 6.228 26.736 -8.237 1.00 87.44 272 ASP A C 1
ATOM 2109 O O . ASP A 1 272 ? 7.262 27.012 -8.842 1.00 87.44 272 ASP A O 1
ATOM 2113 N N . GLU A 1 273 ? 5.969 25.505 -7.789 1.00 86.88 273 GLU A N 1
ATOM 2114 C CA . GLU A 1 273 ? 6.832 24.335 -8.002 1.00 86.88 273 GLU A CA 1
ATOM 2115 C C . GLU A 1 273 ? 6.263 23.393 -9.068 1.00 86.88 273 GLU A C 1
ATOM 2117 O O . GLU A 1 273 ? 7.004 22.874 -9.902 1.00 86.88 273 GLU A O 1
ATOM 2122 N N . CYS A 1 274 ? 4.948 23.158 -9.053 1.00 80.38 274 CYS A N 1
ATOM 2123 C CA . CYS A 1 274 ? 4.297 22.150 -9.890 1.00 80.38 274 CYS A CA 1
ATOM 2124 C C . CYS A 1 274 ? 2.975 22.656 -10.477 1.00 80.38 274 CYS A C 1
ATOM 2126 O O . CYS A 1 274 ? 1.941 22.008 -10.332 1.00 80.38 274 CYS A O 1
ATOM 2128 N N . GLU A 1 275 ? 2.989 23.799 -11.169 1.00 74.38 275 GLU A N 1
ATOM 2129 C CA . GLU A 1 275 ? 1.779 24.387 -11.773 1.00 74.38 275 GLU A CA 1
ATOM 2130 C C . GLU A 1 275 ? 0.984 23.380 -12.634 1.00 74.38 275 GLU A C 1
ATOM 2132 O O . GLU A 1 275 ? -0.246 23.370 -12.614 1.00 74.38 275 GLU A O 1
ATOM 2137 N N . TYR A 1 276 ? 1.673 22.470 -13.333 1.00 72.31 276 TYR A N 1
ATOM 2138 C CA . TYR A 1 276 ? 1.042 21.418 -14.136 1.00 72.31 276 TYR A CA 1
ATOM 2139 C C . TYR A 1 276 ? 0.167 20.460 -13.291 1.00 72.31 276 TYR A C 1
ATOM 2141 O O . TYR A 1 276 ? -0.880 20.003 -13.758 1.00 72.31 276 TYR A O 1
ATOM 2149 N N . ALA A 1 277 ? 0.553 20.178 -12.038 1.00 71.00 277 ALA A N 1
ATOM 2150 C CA . ALA A 1 277 ? -0.161 19.254 -11.154 1.00 71.00 277 ALA A CA 1
ATOM 2151 C C . ALA A 1 277 ? -1.531 19.809 -10.741 1.00 71.00 277 ALA A C 1
ATOM 2153 O O . ALA A 1 277 ? -2.473 19.047 -10.535 1.00 71.00 277 ALA A O 1
ATOM 2154 N N . ALA A 1 278 ? -1.684 21.135 -10.710 1.00 64.69 278 ALA A N 1
ATOM 2155 C CA . ALA A 1 278 ? -2.950 21.784 -10.391 1.00 64.69 278 ALA A CA 1
ATOM 2156 C C . ALA A 1 278 ? -4.033 21.594 -11.473 1.00 64.69 278 ALA A C 1
ATOM 2158 O O . ALA A 1 278 ? -5.218 21.777 -11.180 1.00 64.69 278 ALA A O 1
ATOM 2159 N N . GLY A 1 279 ? -3.652 21.225 -12.706 1.00 60.38 279 GLY A N 1
ATOM 2160 C CA . GLY A 1 279 ? -4.569 21.041 -13.838 1.00 60.38 279 GLY A CA 1
ATOM 2161 C C . GLY A 1 279 ? -4.778 19.596 -14.305 1.00 60.38 279 GLY A C 1
ATOM 2162 O O . GLY A 1 279 ? -5.851 19.294 -14.815 1.00 60.38 279 GLY A O 1
ATOM 2163 N N . LEU A 1 280 ? -3.790 18.705 -14.148 1.00 59.53 280 LEU A N 1
ATOM 2164 C CA . LEU A 1 280 ? -3.869 17.327 -14.670 1.00 59.53 280 LEU A CA 1
ATOM 2165 C C . LEU A 1 280 ? -4.727 16.383 -13.814 1.00 59.53 280 LEU A C 1
ATOM 2167 O O . LEU A 1 280 ? -5.329 15.450 -14.344 1.00 59.53 280 LEU A O 1
ATOM 2171 N N . TRP A 1 281 ? -4.784 16.626 -12.502 1.00 58.44 281 TRP A N 1
ATOM 2172 C CA . TRP A 1 281 ? -5.346 15.679 -11.528 1.00 58.44 281 TRP A CA 1
ATOM 2173 C C . TRP A 1 281 ? -6.563 16.227 -10.768 1.00 58.44 281 TRP A C 1
ATOM 2175 O O . TRP A 1 281 ? -7.148 15.523 -9.947 1.00 58.44 281 TRP A O 1
ATOM 2185 N N . SER A 1 282 ? -6.964 17.473 -11.049 1.00 52.38 282 SER A N 1
ATOM 2186 C CA . SER A 1 282 ? -8.141 18.121 -10.467 1.00 52.38 282 SER A CA 1
ATOM 2187 C C . SER A 1 282 ? -9.322 18.090 -11.439 1.00 52.38 282 SER A C 1
ATOM 2189 O O . SER A 1 282 ? -9.174 18.219 -12.653 1.00 52.38 282 SER A O 1
ATOM 2191 N N . ASN A 1 283 ? -10.534 17.930 -10.908 1.00 51.47 283 ASN A N 1
ATOM 2192 C CA . ASN A 1 283 ? -11.741 17.831 -11.725 1.00 51.47 283 ASN A CA 1
ATOM 2193 C C . ASN A 1 283 ? -12.152 19.144 -12.424 1.00 51.47 283 ASN A C 1
ATOM 2195 O O . ASN A 1 283 ? -13.083 19.083 -13.215 1.00 51.47 283 ASN A O 1
ATOM 2199 N N . ASN A 1 284 ? -11.550 20.315 -12.137 1.00 49.50 284 ASN A N 1
ATOM 2200 C CA . ASN A 1 284 ? -11.962 21.596 -12.748 1.00 49.50 284 ASN A CA 1
ATOM 2201 C C . ASN A 1 284 ? -10.973 22.772 -12.542 1.00 49.50 284 ASN A C 1
ATOM 2203 O O . ASN A 1 284 ? -11.260 23.724 -11.807 1.00 49.50 284 ASN A O 1
ATOM 2207 N N . GLY A 1 285 ? -9.869 22.764 -13.294 1.00 55.06 285 GLY A N 1
ATOM 2208 C CA . GLY A 1 285 ? -9.110 23.971 -13.641 1.00 55.06 285 GLY A CA 1
ATOM 2209 C C . GLY A 1 285 ? -8.033 24.409 -12.644 1.00 55.06 285 GLY A C 1
ATOM 2210 O O . GLY A 1 285 ? -8.180 24.312 -11.429 1.00 55.06 285 GLY A O 1
ATOM 2211 N N . ASN A 1 286 ? -6.946 24.955 -13.194 1.00 64.94 286 ASN A N 1
ATOM 2212 C CA . ASN A 1 286 ? -5.810 25.457 -12.433 1.00 64.94 286 ASN A CA 1
ATOM 2213 C C . ASN A 1 286 ? -6.236 26.646 -11.542 1.00 64.94 286 ASN A C 1
ATOM 2215 O O . ASN A 1 286 ? -6.666 27.694 -12.039 1.00 64.94 286 ASN A O 1
ATOM 2219 N N . TRP A 1 287 ? -6.167 26.481 -10.218 1.00 75.81 287 TRP A N 1
ATOM 2220 C CA . TRP A 1 287 ? -6.375 27.577 -9.263 1.00 75.81 287 TRP A CA 1
ATOM 2221 C C . TRP A 1 287 ? -5.068 28.254 -8.838 1.00 75.81 287 TRP A C 1
ATOM 2223 O O . TRP A 1 287 ? -5.116 29.280 -8.142 1.00 75.81 287 TRP A O 1
ATOM 2233 N N . CYS A 1 288 ? -3.923 27.732 -9.286 1.00 83.25 288 CYS A N 1
ATOM 2234 C CA . CYS A 1 288 ? -2.650 28.424 -9.175 1.00 83.25 288 CYS A CA 1
ATOM 2235 C C . CYS A 1 288 ? -2.664 29.715 -9.996 1.00 83.25 288 CYS A C 1
ATOM 2237 O O . CYS A 1 288 ? -3.372 29.851 -10.996 1.00 83.25 288 CYS A O 1
ATOM 2239 N N . GLY A 1 289 ? -1.918 30.706 -9.517 1.00 78.50 289 GLY A N 1
ATOM 2240 C CA . GLY A 1 289 ? -1.830 32.034 -10.119 1.00 78.50 289 GLY A CA 1
ATOM 2241 C C . GLY A 1 289 ? -2.959 32.988 -9.717 1.00 78.50 289 GLY A C 1
ATOM 2242 O O . GLY A 1 289 ? -2.898 34.159 -10.090 1.00 78.50 289 GLY A O 1
ATOM 2243 N N . ARG A 1 290 ? -3.952 32.530 -8.933 1.00 80.25 290 ARG A N 1
ATOM 2244 C CA . ARG A 1 290 ? -5.064 33.369 -8.441 1.00 80.25 290 ARG A CA 1
ATOM 2245 C C . ARG A 1 290 ? -4.673 34.276 -7.276 1.00 80.25 290 ARG A C 1
ATOM 2247 O O . ARG A 1 290 ? -5.211 35.373 -7.177 1.00 80.25 290 ARG A O 1
ATOM 2254 N N . LEU A 1 291 ? -3.770 33.830 -6.402 1.00 82.06 291 LEU A N 1
ATOM 2255 C CA . LEU A 1 291 ? -3.260 34.615 -5.276 1.00 82.06 291 LEU A CA 1
ATOM 2256 C C . LEU A 1 291 ? -1.735 34.577 -5.312 1.00 82.06 291 LEU A C 1
ATOM 2258 O O . LEU A 1 291 ? -1.130 33.541 -5.058 1.00 82.06 291 LEU A O 1
ATOM 2262 N N . LYS A 1 292 ? -1.127 35.709 -5.661 1.00 83.62 292 LYS A N 1
ATOM 2263 C CA . LYS A 1 292 ? 0.325 35.874 -5.724 1.00 83.62 292 LYS A CA 1
ATOM 2264 C C . LYS A 1 292 ? 0.799 36.671 -4.515 1.00 83.62 292 LYS A C 1
ATOM 2266 O O . LYS A 1 292 ? 0.115 37.598 -4.086 1.00 83.62 292 LYS A O 1
ATOM 2271 N N . ASP A 1 293 ? 1.953 36.300 -3.981 1.00 83.50 293 ASP A N 1
ATOM 2272 C CA . ASP A 1 293 ? 2.670 37.084 -2.984 1.00 83.50 293 ASP A CA 1
ATOM 2273 C C . ASP A 1 293 ? 3.279 38.358 -3.601 1.00 83.50 293 ASP A C 1
ATOM 2275 O O . ASP A 1 293 ? 3.154 38.626 -4.800 1.00 83.50 293 ASP A O 1
ATOM 2279 N N . GLU A 1 294 ? 3.951 39.157 -2.774 1.00 87.25 294 GLU A N 1
ATOM 2280 C CA . GLU A 1 294 ? 4.617 40.404 -3.179 1.00 87.25 294 GLU A CA 1
ATOM 2281 C C . GLU A 1 294 ? 5.695 40.217 -4.262 1.00 87.25 294 GLU A C 1
ATOM 2283 O O . GLU A 1 294 ? 6.033 41.165 -4.969 1.00 87.25 294 GLU A O 1
ATOM 2288 N N . THR A 1 295 ? 6.201 38.992 -4.437 1.00 86.50 295 THR A N 1
ATOM 2289 C CA . THR A 1 295 ? 7.178 38.637 -5.476 1.00 86.50 295 THR A CA 1
ATOM 2290 C C . THR A 1 295 ? 6.516 38.167 -6.774 1.00 86.50 295 THR A C 1
ATOM 2292 O O . THR A 1 295 ? 7.201 37.843 -7.745 1.00 86.50 295 THR A O 1
ATOM 2295 N N . GLY A 1 296 ? 5.181 38.131 -6.815 1.00 87.50 296 GLY A N 1
ATOM 2296 C CA . GLY A 1 296 ? 4.407 37.647 -7.953 1.00 87.50 296 GLY A CA 1
ATOM 2297 C C . GLY A 1 296 ? 4.301 36.121 -8.026 1.00 87.50 296 GLY A C 1
ATOM 2298 O O . GLY A 1 296 ? 3.838 35.607 -9.051 1.00 87.50 296 GLY A O 1
ATOM 2299 N N . LYS A 1 297 ? 4.706 35.393 -6.976 1.00 87.81 297 LYS A N 1
ATOM 2300 C CA . LYS A 1 297 ? 4.661 33.926 -6.917 1.00 87.81 297 LYS A CA 1
ATOM 2301 C C . LYS A 1 297 ? 3.453 33.442 -6.130 1.00 87.81 297 LYS A C 1
ATOM 2303 O O . LYS A 1 297 ? 3.070 34.028 -5.127 1.00 87.81 297 LYS A O 1
ATOM 2308 N N . ASP A 1 298 ? 2.852 32.346 -6.572 1.00 89.19 298 ASP A N 1
ATOM 2309 C CA . ASP A 1 298 ? 1.802 31.664 -5.817 1.00 89.19 298 ASP A CA 1
ATOM 2310 C C . ASP A 1 298 ? 2.418 30.468 -5.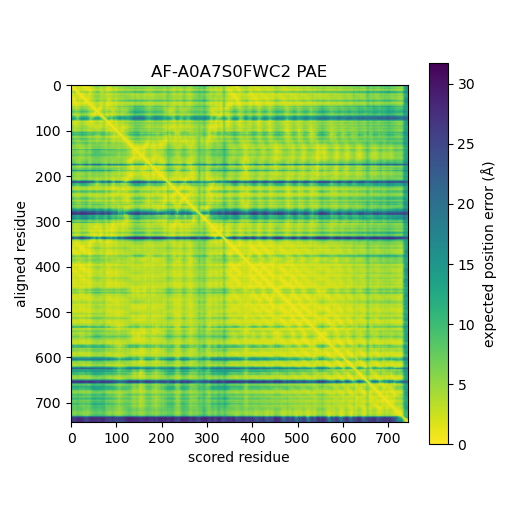093 1.00 89.19 298 ASP A C 1
ATOM 2312 O O . ASP A 1 298 ? 2.741 29.463 -5.715 1.00 89.19 298 ASP A O 1
ATOM 2316 N N . THR A 1 299 ? 2.625 30.588 -3.784 1.00 88.69 299 THR A N 1
ATOM 2317 C CA . THR A 1 299 ? 3.335 29.569 -2.992 1.00 88.69 299 THR A CA 1
ATOM 2318 C C . THR A 1 299 ? 2.394 28.669 -2.191 1.00 88.69 299 THR A C 1
ATOM 2320 O O . THR A 1 299 ? 2.836 27.990 -1.255 1.00 88.69 299 THR A O 1
ATOM 2323 N N . ARG A 1 300 ? 1.090 28.694 -2.491 1.00 89.75 300 ARG A N 1
ATOM 2324 C CA . ARG A 1 300 ? 0.082 27.859 -1.820 1.00 89.75 300 ARG A CA 1
ATOM 2325 C C . ARG A 1 300 ? 0.273 26.388 -2.205 1.00 89.75 300 ARG A C 1
ATOM 2327 O O . ARG A 1 300 ? 0.738 26.094 -3.305 1.00 89.75 300 ARG A O 1
ATOM 2334 N N . LEU A 1 301 ? -0.082 25.474 -1.299 1.00 90.75 301 LEU A N 1
ATOM 2335 C CA . LEU A 1 301 ? -0.037 24.033 -1.573 1.00 90.75 301 LEU A CA 1
ATOM 2336 C C . LEU A 1 301 ? -1.180 23.633 -2.504 1.00 90.75 301 LEU A C 1
ATOM 2338 O O . LEU A 1 301 ? -2.321 24.041 -2.288 1.00 90.75 301 LEU A O 1
ATOM 2342 N N . ILE A 1 302 ? -0.878 22.795 -3.488 1.00 87.44 302 ILE A N 1
ATOM 2343 C CA . ILE A 1 302 ? -1.844 22.184 -4.397 1.00 87.44 302 ILE A CA 1
ATOM 2344 C C . ILE A 1 302 ? -2.547 21.050 -3.646 1.00 87.44 302 ILE A C 1
ATOM 2346 O O . ILE A 1 302 ? -1.887 20.142 -3.152 1.00 87.44 302 ILE A O 1
ATOM 2350 N N . GLY A 1 303 ? -3.877 21.083 -3.560 1.00 81.69 303 GLY A N 1
ATOM 2351 C CA . GLY A 1 303 ? -4.662 19.985 -2.990 1.00 81.69 303 GLY A CA 1
ATOM 2352 C C . GLY A 1 303 ? -5.429 19.196 -4.040 1.00 81.69 303 GLY A C 1
ATOM 2353 O O . GLY A 1 303 ? -5.784 19.738 -5.091 1.00 81.69 303 GLY A O 1
ATOM 2354 N N . GLY A 1 304 ? -5.700 17.930 -3.735 1.00 83.88 304 GLY A N 1
ATOM 2355 C CA . GLY A 1 304 ? -6.649 17.102 -4.470 1.00 83.88 304 GLY A CA 1
ATOM 2356 C C . GLY A 1 304 ? -8.073 17.211 -3.921 1.00 83.88 304 GLY A C 1
ATOM 2357 O O . GLY A 1 304 ? -8.359 18.008 -3.021 1.00 83.88 304 GLY A O 1
ATOM 2358 N N . ASP A 1 305 ? -8.980 16.432 -4.508 1.00 87.81 305 ASP A N 1
ATOM 2359 C CA . ASP A 1 305 ? -10.358 16.324 -4.027 1.00 87.81 305 ASP A CA 1
ATOM 2360 C C . ASP A 1 305 ? -10.375 15.791 -2.583 1.00 87.81 305 ASP A C 1
ATOM 2362 O O . ASP A 1 305 ? -9.450 15.095 -2.142 1.00 87.81 305 ASP A O 1
ATOM 2366 N N . TRP A 1 306 ? -11.406 16.142 -1.821 1.00 90.69 306 TRP A N 1
ATOM 2367 C CA . TRP A 1 306 ? -11.458 15.845 -0.391 1.00 90.69 306 TRP A CA 1
ATOM 2368 C C . TRP A 1 306 ? -12.863 15.485 0.082 1.00 90.69 306 TRP A C 1
ATOM 2370 O O . TRP A 1 306 ? -13.853 15.762 -0.592 1.00 90.69 306 TRP A O 1
ATOM 2380 N N . VAL A 1 307 ? -12.947 14.849 1.244 1.00 92.94 307 VAL A N 1
ATOM 2381 C CA . VAL A 1 307 ? -14.201 14.549 1.947 1.00 92.94 307 VAL A CA 1
ATOM 2382 C C . VAL A 1 307 ? -14.057 14.906 3.417 1.00 92.94 307 VAL A C 1
ATOM 2384 O O . VAL A 1 307 ? -12.935 15.024 3.921 1.00 92.94 307 VAL A O 1
ATOM 2387 N N . VAL A 1 308 ? -15.186 15.060 4.100 1.00 93.81 308 VAL A N 1
ATOM 2388 C CA . VAL A 1 308 ? -15.225 15.165 5.558 1.00 93.81 308 VAL A CA 1
ATOM 2389 C C . VAL A 1 308 ? -16.038 14.022 6.158 1.00 93.81 308 VAL A C 1
ATOM 2391 O O . VAL A 1 308 ? -17.054 13.633 5.588 1.00 93.81 308 VAL A O 1
ATOM 2394 N N . GLU A 1 309 ? -15.617 13.511 7.310 1.00 94.56 309 GLU A N 1
ATOM 2395 C CA . GLU A 1 309 ? -16.372 12.558 8.130 1.00 94.56 309 GLU A CA 1
ATOM 2396 C C . GLU A 1 309 ? -16.447 13.073 9.577 1.00 94.56 309 GLU A C 1
ATOM 2398 O O . GLU A 1 309 ? -15.499 13.675 10.077 1.00 94.56 309 GLU A O 1
ATOM 2403 N N . GLY A 1 310 ? -17.564 12.860 10.266 1.00 93.62 310 GLY A N 1
ATOM 2404 C CA . GLY A 1 310 ? -17.741 13.190 11.679 1.00 93.62 310 GLY A CA 1
ATOM 2405 C C . GLY A 1 310 ? -18.403 14.513 12.020 1.00 93.62 310 GLY A C 1
ATOM 2406 O O . GLY A 1 310 ? -18.371 14.917 13.184 1.00 93.62 310 GLY A O 1
ATOM 2407 N N . VAL A 1 311 ? -19.027 15.173 11.051 1.00 93.81 311 VAL A N 1
ATOM 2408 C CA . VAL A 1 311 ? -19.811 16.390 11.292 1.00 93.81 311 VAL A CA 1
ATOM 2409 C C . VAL A 1 311 ? -21.255 15.997 11.606 1.00 93.81 311 VAL A C 1
ATOM 2411 O O . VAL A 1 311 ? -21.851 15.216 10.871 1.00 93.81 311 VAL A O 1
ATOM 2414 N N . PHE A 1 312 ? -21.822 16.516 12.699 1.00 94.00 312 PHE A N 1
ATOM 2415 C CA . PHE A 1 312 ? -23.172 16.140 13.142 1.00 94.00 312 PHE A CA 1
ATOM 2416 C C . PHE A 1 312 ? -24.229 16.487 12.093 1.00 94.00 312 PHE A C 1
ATOM 2418 O O . PHE A 1 312 ? -25.120 15.697 11.810 1.00 94.00 312 PHE A O 1
ATOM 2425 N N . GLU A 1 313 ? -24.092 17.650 11.462 1.00 93.88 313 GLU A N 1
ATOM 2426 C CA . GLU A 1 313 ? -25.001 18.136 10.431 1.00 93.88 313 GLU A CA 1
ATOM 2427 C C . GLU A 1 313 ? -25.023 17.271 9.169 1.00 93.88 313 GLU A C 1
ATOM 2429 O O . GLU A 1 313 ? -26.007 17.330 8.432 1.00 93.88 313 GLU A O 1
ATOM 2434 N N . GLU A 1 314 ? -23.977 16.471 8.957 1.00 94.19 314 GLU A N 1
ATOM 2435 C CA . GLU A 1 314 ? -23.852 15.520 7.852 1.00 94.19 314 GLU A CA 1
ATOM 2436 C C . GLU A 1 314 ? -24.389 14.129 8.219 1.00 94.19 314 GLU A C 1
ATOM 2438 O O . GLU A 1 314 ? -24.240 13.209 7.434 1.00 94.19 314 GLU A O 1
ATOM 2443 N N . LEU A 1 315 ? -25.015 13.949 9.394 1.00 94.56 315 LEU A N 1
ATOM 2444 C CA . LEU A 1 315 ? -25.835 12.768 9.676 1.00 94.56 315 LEU A CA 1
ATOM 2445 C C . LEU A 1 315 ? -27.185 12.945 8.979 1.00 94.56 315 LEU A C 1
ATOM 2447 O O . LEU A 1 315 ? -28.183 13.357 9.589 1.00 94.56 315 LEU A O 1
ATOM 2451 N N . ASP A 1 316 ? -27.209 12.700 7.675 1.00 92.06 316 ASP A N 1
ATOM 2452 C CA . ASP A 1 316 ? -28.363 13.012 6.839 1.00 92.06 316 ASP A CA 1
ATOM 2453 C C . ASP A 1 316 ? -28.735 11.938 5.810 1.00 92.06 316 ASP A C 1
ATOM 2455 O O . ASP A 1 316 ? -29.733 12.108 5.098 1.00 92.06 316 ASP A O 1
ATOM 2459 N N . SER A 1 317 ? -28.035 10.802 5.832 1.00 92.00 317 SER A N 1
ATOM 2460 C CA . SER A 1 317 ? -28.319 9.644 4.991 1.00 92.00 317 SER A CA 1
ATOM 2461 C C . SER A 1 317 ? -28.502 8.337 5.787 1.00 92.00 317 SER A C 1
ATOM 2463 O O . SER A 1 317 ? -27.898 8.133 6.844 1.00 92.00 317 SER A O 1
ATOM 2465 N N . PRO A 1 318 ? -29.330 7.390 5.295 1.00 91.06 318 PRO A N 1
ATOM 2466 C CA . PRO A 1 318 ? -29.430 6.056 5.883 1.00 91.06 318 PRO A CA 1
ATOM 2467 C C . PRO A 1 318 ? -28.088 5.315 5.889 1.00 91.06 318 PRO A C 1
ATOM 2469 O O . PRO A 1 318 ? -27.339 5.340 4.917 1.00 91.06 318 PRO A O 1
ATOM 2472 N N . GLY A 1 319 ? -27.824 4.579 6.967 1.00 91.38 319 GLY A N 1
ATOM 2473 C CA . GLY A 1 319 ? -26.570 3.857 7.185 1.00 91.38 319 GLY A CA 1
ATOM 2474 C C . GLY A 1 319 ? -25.507 4.667 7.926 1.00 91.38 319 GLY A C 1
ATOM 2475 O O . GLY A 1 319 ? -24.432 4.132 8.187 1.00 91.38 319 GLY A O 1
ATOM 2476 N N . GLU A 1 320 ? -25.790 5.913 8.302 1.00 94.31 320 GLU A N 1
ATOM 2477 C CA . GLU A 1 320 ? -24.842 6.769 9.008 1.00 94.31 320 GLU A CA 1
ATOM 2478 C C . GLU A 1 320 ? -25.022 6.771 10.532 1.00 94.31 320 GLU A C 1
ATOM 2480 O O . GLU A 1 320 ? -26.081 6.432 11.077 1.00 94.31 320 GLU A O 1
ATOM 2485 N N . PHE A 1 321 ? -23.972 7.185 11.240 1.00 95.44 321 PHE A N 1
ATOM 2486 C CA . PHE A 1 321 ? -24.021 7.470 12.670 1.00 95.44 321 PHE A CA 1
ATOM 2487 C C . PHE A 1 321 ? -23.149 8.673 13.048 1.00 95.44 321 PHE A C 1
ATOM 2489 O O . PHE A 1 321 ? -22.186 9.019 12.359 1.00 95.44 321 PHE A O 1
ATOM 2496 N N . TRP A 1 322 ? -23.446 9.266 14.203 1.00 94.75 322 TRP A N 1
ATOM 2497 C CA . TRP A 1 322 ? -22.615 10.286 14.838 1.00 94.75 322 TRP A CA 1
ATOM 2498 C C . TRP A 1 322 ? -22.585 10.096 16.357 1.00 94.75 322 TRP A C 1
ATOM 2500 O O . TRP A 1 322 ? -23.584 9.708 16.964 1.00 94.75 322 TRP A O 1
ATOM 2510 N N . TYR A 1 323 ? -21.439 10.366 16.983 1.00 92.44 323 TYR A N 1
ATOM 2511 C CA . TYR A 1 323 ? -21.240 10.183 18.419 1.00 92.44 323 TYR A CA 1
ATOM 2512 C C . TYR A 1 323 ? -20.568 11.394 19.062 1.00 92.44 323 TYR A C 1
ATOM 2514 O O . TYR A 1 323 ? -19.479 11.802 18.659 1.00 92.44 323 TYR A O 1
ATOM 2522 N N . ASN A 1 324 ? -21.179 11.906 20.128 1.00 89.25 324 ASN A N 1
ATOM 2523 C CA . ASN A 1 324 ? -20.594 12.924 20.985 1.00 89.25 324 ASN A CA 1
ATOM 2524 C C . ASN A 1 324 ? -19.870 12.271 22.167 1.00 89.25 324 ASN A C 1
ATOM 2526 O O . ASN A 1 324 ? -20.505 11.834 23.128 1.00 89.25 324 ASN A O 1
ATOM 2530 N N . ALA A 1 325 ? -18.538 12.266 22.150 1.00 83.50 325 ALA A N 1
ATOM 2531 C CA . ALA A 1 325 ? -17.751 11.688 23.240 1.00 83.50 325 ALA A CA 1
ATOM 2532 C C . ALA A 1 325 ? -17.916 12.421 24.586 1.00 83.50 325 ALA A C 1
ATOM 2534 O O . ALA A 1 325 ? -17.778 11.799 25.637 1.00 83.50 325 ALA A O 1
ATOM 2535 N N . THR A 1 326 ? -18.249 13.719 24.576 1.00 84.06 326 THR A N 1
ATOM 2536 C CA . THR A 1 326 ? -18.402 14.517 25.806 1.00 84.06 326 THR A CA 1
ATOM 2537 C C . THR A 1 326 ? -19.722 14.220 26.515 1.00 84.06 326 THR A C 1
ATOM 2539 O O . THR A 1 326 ? -19.745 14.073 27.735 1.00 84.06 326 THR A O 1
ATOM 2542 N N . SER A 1 327 ? -20.828 14.128 25.770 1.00 87.75 327 SER A N 1
ATOM 2543 C CA . SER A 1 327 ? -22.151 13.831 26.342 1.00 87.75 327 SER A CA 1
ATOM 2544 C C . SER A 1 327 ? -22.492 12.335 26.364 1.00 87.75 327 SER A C 1
ATOM 2546 O O . SER A 1 327 ? -23.434 11.935 27.048 1.00 87.75 327 SER A O 1
ATOM 2548 N N . GLY A 1 328 ? -21.748 11.504 25.626 1.00 89.62 328 GLY A N 1
ATOM 2549 C CA . GLY A 1 328 ? -22.060 10.091 25.405 1.00 89.62 328 GLY A CA 1
ATOM 2550 C C . GLY A 1 328 ? -23.274 9.874 24.495 1.00 89.62 328 GLY A C 1
ATOM 2551 O O . GLY A 1 328 ? -23.857 8.790 24.498 1.00 89.62 328 GLY A O 1
ATOM 2552 N N . GLU A 1 329 ? -23.709 10.896 23.760 1.00 92.31 329 GLU A N 1
ATOM 2553 C CA . GLU A 1 329 ? -24.885 10.826 22.893 1.00 92.31 329 GLU A CA 1
ATOM 2554 C C . GLU A 1 329 ? -24.529 10.176 21.548 1.00 92.31 329 GLU A C 1
ATOM 2556 O O . GLU A 1 329 ? -23.633 10.635 20.843 1.00 92.31 329 GLU A O 1
ATOM 2561 N N . LEU A 1 330 ? -25.233 9.099 21.202 1.00 94.81 330 LEU A N 1
ATOM 2562 C CA . LEU A 1 330 ? -25.097 8.363 19.948 1.00 94.81 330 LEU A CA 1
ATOM 2563 C C . LEU A 1 330 ? -26.366 8.543 19.116 1.00 94.81 330 LEU A C 1
ATOM 2565 O O . LEU A 1 330 ? -27.466 8.230 19.580 1.00 94.81 330 LEU A O 1
ATOM 2569 N N . TRP A 1 331 ? -26.190 8.986 17.879 1.00 95.19 331 TRP A N 1
ATOM 2570 C CA . TRP A 1 331 ? -27.235 9.110 16.873 1.00 95.19 331 TRP A CA 1
ATOM 2571 C C . TRP A 1 331 ? -26.968 8.124 15.735 1.00 95.19 331 TRP A C 1
ATOM 2573 O O . TRP A 1 331 ? -25.832 7.999 15.282 1.00 95.19 331 TRP A O 1
ATOM 2583 N N . VAL A 1 332 ? -27.999 7.406 15.289 1.00 94.75 332 VAL A N 1
ATOM 2584 C CA . VAL A 1 332 ? -27.895 6.383 14.238 1.00 94.75 332 VAL A CA 1
ATOM 2585 C C . VAL A 1 332 ? -29.087 6.486 13.298 1.00 94.75 332 VAL A C 1
ATOM 2587 O O . VAL A 1 332 ? -30.236 6.551 13.746 1.00 94.75 332 VAL A O 1
ATOM 2590 N N . TRP A 1 333 ? -28.814 6.411 11.997 1.00 92.00 333 TRP A N 1
ATOM 2591 C CA . TRP A 1 333 ? -29.826 6.241 10.965 1.00 92.00 333 TRP A CA 1
ATOM 2592 C C . TRP A 1 333 ? -29.722 4.836 10.346 1.00 92.00 333 TRP A C 1
ATOM 2594 O O . TRP A 1 333 ? -28.831 4.571 9.545 1.00 92.00 333 TRP A O 1
ATOM 2604 N N . PRO A 1 334 ? -30.613 3.892 10.694 1.00 87.00 334 PRO A N 1
ATOM 2605 C CA . PRO A 1 334 ? -30.622 2.549 10.114 1.00 87.00 334 PRO A CA 1
ATOM 2606 C C . PRO A 1 334 ? -30.880 2.532 8.605 1.00 87.00 334 PRO A C 1
ATOM 2608 O O . PRO A 1 334 ? -31.712 3.279 8.095 1.00 87.00 334 PRO A O 1
ATOM 2611 N N . ASN A 1 335 ? -30.227 1.606 7.898 1.00 76.31 335 ASN A N 1
ATOM 2612 C CA . ASN A 1 335 ? -30.427 1.373 6.466 1.00 76.31 335 ASN A CA 1
ATOM 2613 C C . ASN A 1 335 ? -31.693 0.530 6.187 1.00 76.31 335 ASN A C 1
ATOM 2615 O O . ASN A 1 335 ? -31.631 -0.551 5.603 1.00 76.31 335 ASN A O 1
ATOM 2619 N N . SER A 1 336 ? -32.852 0.986 6.670 1.00 63.91 336 SER A N 1
ATOM 2620 C CA . SER A 1 336 ? -34.148 0.331 6.461 1.00 63.91 336 SER A CA 1
ATOM 2621 C C . SER A 1 336 ? -35.130 1.284 5.793 1.00 63.91 336 SER A C 1
ATOM 2623 O O . SER A 1 336 ? -35.295 2.415 6.240 1.00 63.91 336 SER A O 1
ATOM 2625 N N . THR A 1 337 ? -35.858 0.799 4.785 1.00 50.94 337 THR A N 1
ATOM 2626 C CA . THR A 1 337 ? -36.943 1.542 4.118 1.00 50.94 337 THR A CA 1
ATOM 2627 C C . THR A 1 337 ? -38.102 1.903 5.057 1.00 50.94 337 THR A C 1
ATOM 2629 O O . THR A 1 337 ? -38.931 2.737 4.702 1.00 50.94 337 THR A O 1
ATOM 2632 N N . ILE A 1 338 ? -38.166 1.296 6.252 1.00 48.72 338 ILE A N 1
ATOM 2633 C CA . ILE A 1 338 ? -39.155 1.569 7.301 1.00 48.72 338 ILE A CA 1
ATOM 2634 C C . ILE A 1 338 ? -38.446 1.631 8.664 1.00 48.72 338 ILE A C 1
ATOM 2636 O O . ILE A 1 338 ? -38.076 0.614 9.243 1.00 48.72 338 ILE A O 1
ATOM 2640 N N . ASP A 1 339 ? -38.287 2.845 9.184 1.00 62.38 339 ASP A N 1
ATOM 2641 C CA . ASP A 1 339 ? -37.543 3.200 10.401 1.00 62.38 339 ASP A CA 1
ATOM 2642 C C . ASP A 1 339 ? -38.364 3.014 11.702 1.00 62.38 339 ASP A C 1
ATOM 2644 O O . ASP A 1 339 ? -38.464 3.902 12.551 1.00 62.38 339 ASP A O 1
ATOM 2648 N N . THR A 1 340 ? -39.057 1.876 11.839 1.00 69.56 340 THR A N 1
ATOM 2649 C CA . THR A 1 340 ? -39.978 1.626 12.971 1.00 69.56 340 THR A CA 1
ATOM 2650 C C . THR A 1 340 ? -39.384 0.778 14.091 1.00 69.56 340 THR A C 1
ATOM 2652 O O . THR A 1 340 ? -39.975 0.694 15.166 1.00 69.56 340 THR A O 1
ATOM 2655 N N . THR A 1 341 ? -38.238 0.134 13.867 1.00 82.31 341 THR A N 1
ATOM 2656 C CA . THR A 1 341 ? -37.572 -0.713 14.868 1.00 82.31 341 THR A CA 1
ATOM 2657 C C . THR A 1 341 ? -36.279 -0.071 15.358 1.00 82.31 341 THR A C 1
ATOM 2659 O O . THR A 1 341 ? -35.509 0.406 14.525 1.00 82.31 341 THR A O 1
ATOM 2662 N N . PRO A 1 342 ? -36.006 -0.086 16.677 1.00 87.75 342 PRO A N 1
ATOM 2663 C CA . PRO A 1 342 ? -34.763 0.452 17.213 1.00 87.75 342 PRO A CA 1
ATOM 2664 C C . PRO A 1 342 ? -33.546 -0.314 16.673 1.00 87.75 342 PRO A C 1
ATOM 2666 O O . PRO A 1 342 ? -33.670 -1.504 16.355 1.00 87.75 342 PRO A O 1
ATOM 2669 N N . PRO A 1 343 ? -32.363 0.327 16.609 1.00 90.06 343 PRO A N 1
ATOM 2670 C CA . PRO A 1 343 ? -31.137 -0.341 16.205 1.00 90.06 343 PRO A CA 1
ATOM 2671 C C . PRO A 1 343 ? -30.866 -1.597 17.052 1.00 90.06 343 PRO A C 1
ATOM 2673 O O . PRO A 1 343 ? -31.114 -1.590 18.266 1.00 90.06 343 PRO A O 1
ATOM 2676 N N . PRO A 1 344 ? -30.328 -2.678 16.451 1.00 91.38 344 PRO A N 1
ATOM 2677 C CA . PRO A 1 344 ? -29.924 -3.866 17.199 1.00 91.38 344 PRO A CA 1
ATOM 2678 C C . PRO A 1 344 ? -28.750 -3.545 18.138 1.00 91.38 344 PRO A C 1
ATOM 2680 O O . PRO A 1 344 ? -28.241 -2.427 18.178 1.00 91.38 344 PRO A O 1
ATOM 2683 N N . THR A 1 345 ? -28.264 -4.534 18.895 1.00 93.38 345 THR A N 1
ATOM 2684 C CA . THR A 1 345 ? -26.996 -4.360 19.620 1.00 93.38 345 THR A CA 1
ATOM 2685 C C . THR A 1 345 ? -25.868 -4.069 18.630 1.00 93.38 345 THR A C 1
ATOM 2687 O O . THR A 1 345 ? -25.572 -4.892 17.757 1.00 93.38 345 THR A O 1
ATOM 2690 N N . LEU A 1 346 ? -25.243 -2.906 18.801 1.00 95.19 346 LEU A N 1
ATOM 2691 C CA . LEU A 1 346 ? -24.127 -2.442 17.985 1.00 95.19 346 LEU A CA 1
ATOM 2692 C C . LEU A 1 346 ? -22.792 -2.711 18.688 1.00 95.19 346 LEU A C 1
ATOM 2694 O O . LEU A 1 346 ? -22.741 -2.887 19.906 1.00 95.19 346 LEU A O 1
ATOM 2698 N N . VAL A 1 347 ? -21.712 -2.755 17.918 1.00 95.69 347 VAL A N 1
ATOM 2699 C CA . VAL A 1 347 ? -20.339 -2.992 18.369 1.00 95.69 347 VAL A CA 1
ATOM 2700 C C . VAL A 1 347 ? -19.484 -1.806 17.974 1.00 95.69 347 VAL A C 1
ATOM 2702 O O . VAL A 1 347 ? -19.479 -1.411 16.810 1.00 95.69 347 VAL A O 1
ATOM 2705 N N . ILE A 1 348 ? -18.728 -1.288 18.937 1.00 94.94 348 ILE A N 1
ATOM 2706 C CA . ILE A 1 348 ? -17.719 -0.257 18.696 1.00 94.94 348 ILE A CA 1
ATOM 2707 C C . ILE A 1 348 ? -16.338 -0.911 18.720 1.00 94.94 348 ILE A C 1
ATOM 2709 O O . ILE A 1 348 ? -15.997 -1.513 19.741 1.00 94.94 348 ILE A O 1
ATOM 2713 N N . PRO A 1 349 ? -15.531 -0.794 17.659 1.00 94.50 349 PRO A N 1
ATOM 2714 C CA . PRO A 1 349 ? -14.121 -1.173 17.674 1.00 94.50 349 PRO A CA 1
ATOM 2715 C C . PRO A 1 349 ? -13.329 -0.322 18.661 1.00 94.50 349 PRO A C 1
ATOM 2717 O O . PRO A 1 349 ? -13.442 0.902 18.642 1.00 94.50 349 PRO A O 1
ATOM 2720 N N . VAL A 1 350 ? -12.502 -0.953 19.495 1.00 93.88 350 VAL A N 1
ATOM 2721 C CA . VAL A 1 350 ? -11.639 -0.222 20.443 1.00 93.88 350 VAL A CA 1
ATOM 2722 C C . VAL A 1 350 ? -10.189 -0.698 20.441 1.00 93.88 350 VAL A C 1
ATOM 2724 O O . VAL A 1 350 ? -9.311 0.040 20.876 1.00 93.88 350 VAL A O 1
ATOM 2727 N N . LEU A 1 351 ? -9.914 -1.910 19.950 1.00 95.06 351 LEU A N 1
ATOM 2728 C CA . LEU A 1 351 ? -8.556 -2.438 19.841 1.00 95.06 351 LEU A CA 1
ATOM 2729 C C . LEU A 1 351 ? -8.025 -2.298 18.420 1.00 95.06 351 LEU A C 1
ATOM 2731 O O . LEU A 1 351 ? -8.691 -2.683 17.463 1.00 95.06 351 LEU A O 1
ATOM 2735 N N . GLU A 1 352 ? -6.793 -1.817 18.288 1.00 94.69 352 GLU A N 1
ATOM 2736 C CA . GLU A 1 352 ? -6.050 -1.860 17.021 1.00 94.69 352 GLU A CA 1
ATOM 2737 C C . GLU A 1 352 ? -5.553 -3.280 16.741 1.00 94.69 352 GLU A C 1
ATOM 2739 O O . GLU A 1 352 ? -5.704 -3.802 15.639 1.00 94.69 352 GLU A O 1
ATOM 2744 N N . SER A 1 353 ? -5.010 -3.923 17.780 1.00 97.50 353 SER A N 1
ATOM 2745 C CA . SER A 1 353 ? -4.575 -5.315 17.758 1.00 97.50 353 SER A CA 1
ATOM 2746 C C . SER A 1 353 ? -5.500 -6.184 18.588 1.00 97.50 353 SER A C 1
ATOM 2748 O O . SER A 1 353 ? -5.680 -5.969 19.783 1.00 97.50 353 SER A O 1
ATOM 2750 N N . ILE A 1 354 ? -6.052 -7.212 17.954 1.00 98.56 354 ILE A N 1
ATOM 2751 C CA . ILE A 1 354 ? -6.880 -8.226 18.608 1.00 98.56 354 ILE A CA 1
ATOM 2752 C C . ILE A 1 354 ? -5.965 -9.293 19.213 1.00 98.56 354 ILE A C 1
ATOM 2754 O O . ILE A 1 354 ? -6.157 -9.711 20.356 1.00 98.56 354 ILE A O 1
ATOM 2758 N N . VAL A 1 355 ? -4.941 -9.701 18.456 1.00 98.62 355 VAL A N 1
ATOM 2759 C CA . VAL A 1 355 ? -3.925 -10.666 18.882 1.00 98.62 355 VAL A CA 1
ATOM 2760 C C . VAL A 1 355 ? -2.528 -10.160 18.520 1.00 98.62 355 VAL A C 1
ATOM 2762 O O . VAL A 1 355 ? -2.282 -9.717 17.399 1.00 98.62 355 VAL A O 1
ATOM 2765 N N . SER A 1 356 ? -1.593 -10.266 19.461 1.00 98.31 356 SER A N 1
ATOM 2766 C CA . SER A 1 356 ? -0.176 -9.954 19.268 1.00 98.31 356 SER A CA 1
ATOM 2767 C C . SER A 1 356 ? 0.677 -11.150 19.680 1.00 98.31 356 SER A C 1
ATOM 2769 O O . SER A 1 356 ? 0.581 -11.627 20.807 1.00 98.31 356 SER A O 1
ATOM 2771 N N . VAL A 1 357 ? 1.521 -11.640 18.777 1.00 98.69 357 VAL A N 1
ATOM 2772 C CA . VAL A 1 357 ? 2.499 -12.701 19.034 1.00 98.69 357 VAL A CA 1
ATOM 2773 C C . VAL A 1 357 ? 3.880 -12.066 19.120 1.00 98.69 357 VAL A C 1
ATOM 2775 O O . VAL A 1 357 ? 4.348 -11.453 18.161 1.00 98.69 357 VAL A O 1
ATOM 2778 N N . GLN A 1 358 ? 4.532 -12.197 20.271 1.00 98.31 358 GLN A N 1
ATOM 2779 C CA . GLN A 1 358 ? 5.783 -11.517 20.595 1.00 98.31 358 GLN A CA 1
ATOM 2780 C C . GLN A 1 358 ? 6.849 -12.545 20.968 1.00 98.31 358 GLN A C 1
ATOM 2782 O O . GLN A 1 358 ? 6.800 -13.130 22.048 1.00 98.31 358 GLN A O 1
ATOM 2787 N N . GLY A 1 359 ? 7.816 -12.789 20.083 1.00 97.94 359 GLY A N 1
ATOM 2788 C CA . GLY A 1 359 ? 8.924 -13.710 20.370 1.00 97.94 359 GLY A CA 1
ATOM 2789 C C . GLY A 1 359 ? 8.553 -15.198 20.414 1.00 97.94 359 GLY A C 1
ATOM 2790 O O . GLY A 1 359 ? 9.417 -16.021 20.707 1.00 97.94 359 GLY A O 1
ATOM 2791 N N . ALA A 1 360 ? 7.286 -15.557 20.185 1.00 97.81 360 ALA A N 1
ATOM 2792 C CA . ALA A 1 360 ? 6.816 -16.938 20.249 1.00 97.81 360 ALA A CA 1
ATOM 2793 C C . ALA A 1 360 ? 7.050 -17.689 18.932 1.00 97.81 360 ALA A C 1
ATOM 2795 O O . ALA A 1 360 ? 7.120 -17.082 17.859 1.00 97.81 360 ALA A O 1
ATOM 2796 N N . GLN A 1 361 ? 7.123 -19.018 19.023 1.00 98.12 361 GLN A N 1
ATOM 2797 C CA . GLN A 1 361 ? 7.372 -19.900 17.883 1.00 98.12 361 GLN A CA 1
ATOM 2798 C C . GLN A 1 361 ? 6.327 -21.015 17.774 1.00 98.12 361 GLN A C 1
ATOM 2800 O O . GLN A 1 361 ? 5.645 -21.346 18.748 1.00 98.12 361 GLN A O 1
ATOM 2805 N N . ASP A 1 362 ? 6.214 -21.616 16.589 1.00 98.38 362 ASP A N 1
ATOM 2806 C CA . ASP A 1 362 ? 5.325 -22.754 16.312 1.00 98.38 362 ASP A CA 1
ATOM 2807 C C . ASP A 1 362 ? 3.854 -22.473 16.686 1.00 98.38 362 ASP A C 1
ATOM 2809 O O . ASP A 1 362 ? 3.170 -23.299 17.300 1.00 98.38 362 ASP A O 1
ATOM 2813 N N . ILE A 1 363 ? 3.366 -21.277 16.348 1.00 98.69 363 ILE A N 1
ATOM 2814 C CA . ILE A 1 363 ? 1.987 -20.851 16.615 1.00 98.69 363 ILE A CA 1
ATOM 2815 C C . ILE A 1 363 ? 1.094 -21.195 15.424 1.00 98.69 363 ILE A C 1
ATOM 2817 O O . ILE A 1 363 ? 1.473 -21.015 14.268 1.00 98.69 363 ILE A O 1
ATOM 2821 N N . THR A 1 364 ? -0.126 -21.657 15.686 1.00 98.81 364 THR A N 1
ATOM 2822 C CA . THR A 1 364 ? -1.123 -21.886 14.633 1.00 98.81 364 THR A CA 1
ATOM 2823 C C . THR A 1 364 ? -2.451 -21.225 14.978 1.00 98.81 364 THR A C 1
ATOM 2825 O O . THR A 1 364 ? -3.021 -21.505 16.032 1.00 98.81 364 THR A O 1
ATOM 2828 N N . PHE A 1 365 ? -2.975 -20.415 14.060 1.00 98.81 365 PHE A N 1
ATOM 2829 C CA . PHE A 1 365 ? -4.363 -19.959 14.048 1.00 98.81 365 PHE A CA 1
ATOM 2830 C C . PHE A 1 365 ? -5.094 -20.675 12.919 1.00 98.81 365 PHE A C 1
ATOM 2832 O O . PHE A 1 365 ? -4.631 -20.653 11.782 1.00 98.81 365 PHE A O 1
ATOM 2839 N N . GLU A 1 366 ? -6.214 -21.323 13.222 1.00 98.44 366 GLU A N 1
ATOM 2840 C CA . GLU A 1 366 ? -6.913 -22.164 12.252 1.00 98.44 366 GLU A CA 1
ATOM 2841 C C . GLU A 1 366 ? -8.432 -21.975 12.314 1.00 98.44 366 GLU A C 1
ATOM 2843 O O . GLU A 1 366 ? -9.044 -22.184 13.366 1.00 98.44 366 GLU A O 1
ATOM 2848 N N . ARG A 1 367 ? -9.069 -21.696 11.169 1.00 98.38 367 ARG A N 1
ATOM 2849 C CA . ARG A 1 367 ? -10.540 -21.637 11.033 1.00 98.38 367 ARG A CA 1
ATOM 2850 C C . ARG A 1 367 ? -11.205 -20.675 12.027 1.00 98.38 367 ARG A C 1
ATOM 2852 O O . ARG A 1 367 ? -12.275 -20.973 12.558 1.00 98.38 367 ARG A O 1
ATOM 2859 N N . ILE A 1 368 ? -10.569 -19.541 12.309 1.00 98.62 368 ILE A N 1
ATOM 2860 C CA . ILE A 1 368 ? -11.129 -18.470 13.144 1.00 98.62 368 ILE A CA 1
ATOM 2861 C C . ILE A 1 368 ? -11.224 -17.166 12.354 1.00 98.62 368 ILE A C 1
ATOM 2863 O O . ILE A 1 368 ? -10.505 -16.960 11.377 1.00 98.62 368 ILE A O 1
ATOM 2867 N N . GLY A 1 369 ? -12.119 -16.286 12.785 1.00 98.69 369 GLY A N 1
ATOM 2868 C CA . GLY A 1 369 ? -12.267 -14.948 12.234 1.00 98.69 369 GLY A CA 1
ATOM 2869 C C . GLY A 1 369 ? -11.684 -13.861 13.139 1.00 98.69 369 GLY A C 1
ATOM 2870 O O . GLY A 1 369 ? -11.702 -13.998 14.360 1.00 98.69 369 GLY A O 1
ATOM 2871 N N . PHE A 1 370 ? -11.231 -12.762 12.545 1.00 98.88 370 PHE A N 1
ATOM 2872 C CA . PHE A 1 370 ? -10.815 -11.522 13.202 1.00 98.88 370 PHE A CA 1
ATOM 2873 C C . PHE A 1 370 ? -11.700 -10.380 12.691 1.00 98.88 370 PHE A C 1
ATOM 2875 O O . PHE A 1 370 ? -11.841 -10.220 11.475 1.00 98.88 370 PHE A O 1
ATOM 2882 N N . ARG A 1 371 ? -12.310 -9.607 13.601 1.00 98.50 371 ARG A N 1
ATOM 2883 C CA . ARG A 1 371 ? -13.220 -8.495 13.258 1.00 98.50 371 ARG A CA 1
ATOM 2884 C C . ARG A 1 371 ? -13.186 -7.335 14.253 1.00 98.50 371 ARG A C 1
ATOM 2886 O O . ARG A 1 371 ? -12.710 -7.488 15.375 1.00 98.50 371 ARG A O 1
ATOM 2893 N N . ASP A 1 372 ? -13.746 -6.197 13.849 1.00 97.56 372 ASP A N 1
ATOM 2894 C CA . ASP A 1 372 ? -13.970 -5.015 14.691 1.00 97.56 372 ASP A CA 1
ATOM 2895 C C . ASP A 1 372 ? -12.669 -4.424 15.294 1.00 97.56 372 ASP A C 1
ATOM 2897 O O . ASP A 1 372 ? -12.608 -4.138 16.492 1.00 97.56 372 ASP A O 1
ATOM 2901 N N . ALA A 1 373 ? -11.613 -4.256 14.485 1.00 95.69 373 ALA A N 1
ATOM 2902 C CA . ALA A 1 373 ? -10.417 -3.500 14.884 1.00 95.69 373 ALA A CA 1
ATOM 2903 C C . ALA A 1 373 ? -10.554 -2.017 14.513 1.00 95.69 373 ALA A C 1
ATOM 2905 O O . ALA A 1 373 ? -11.057 -1.701 13.434 1.00 95.69 373 ALA A O 1
ATOM 2906 N N . VAL A 1 374 ? -10.110 -1.124 15.402 1.00 93.88 374 VAL A N 1
ATOM 2907 C CA . VAL A 1 374 ? -10.273 0.333 15.260 1.00 93.88 374 VAL A CA 1
ATOM 2908 C C . VAL A 1 374 ? -9.311 0.932 14.229 1.00 93.88 374 VAL A C 1
ATOM 2910 O O . VAL A 1 374 ? -8.244 0.383 13.953 1.00 93.88 374 VAL A O 1
ATOM 2913 N N . SER A 1 375 ? -9.694 2.074 13.655 1.00 90.44 375 SER A N 1
ATOM 2914 C CA . SER A 1 375 ? -8.851 2.830 12.726 1.00 90.44 375 SER A CA 1
ATOM 2915 C C . SER A 1 375 ? -7.587 3.348 13.417 1.00 90.44 375 SER A C 1
ATOM 2917 O O . SER A 1 375 ? -7.643 3.860 14.533 1.00 90.44 375 SER A O 1
ATOM 2919 N N . THR A 1 376 ? -6.452 3.286 12.718 1.00 90.25 376 THR A N 1
ATOM 2920 C CA . THR A 1 376 ? -5.136 3.721 13.225 1.00 90.25 376 THR A CA 1
ATOM 2921 C C . THR A 1 376 ? -4.732 5.107 12.722 1.00 90.25 376 THR A C 1
ATOM 2923 O O . THR A 1 376 ? -3.564 5.497 12.749 1.00 90.25 376 THR A O 1
ATOM 2926 N N . TYR A 1 377 ? -5.683 5.886 12.215 1.00 84.94 377 TYR A N 1
ATOM 2927 C CA . TYR A 1 377 ? -5.339 7.125 11.540 1.00 84.94 377 TYR A CA 1
ATOM 2928 C C . TYR A 1 377 ? -4.701 8.197 12.433 1.00 84.94 377 TYR A C 1
ATOM 2930 O O . TYR A 1 377 ? -3.801 8.885 11.969 1.00 84.94 377 TYR A O 1
ATOM 2938 N N . ASN A 1 378 ? -5.149 8.352 13.686 1.00 80.19 378 ASN A N 1
ATOM 2939 C CA . ASN A 1 378 ? -4.567 9.336 14.617 1.00 80.19 378 ASN A CA 1
ATOM 2940 C C . ASN A 1 378 ? -3.327 8.788 15.341 1.00 80.19 378 ASN A C 1
ATOM 2942 O O . ASN A 1 378 ? -2.865 9.361 16.325 1.00 80.19 378 ASN A O 1
ATOM 2946 N N . GLN A 1 379 ? -2.832 7.629 14.903 1.00 88.56 379 GLN A N 1
ATOM 2947 C CA . GLN A 1 379 ? -1.639 7.030 15.469 1.00 88.56 379 GLN A CA 1
ATOM 2948 C C . GLN A 1 379 ? -0.382 7.581 14.815 1.00 88.56 379 GLN A C 1
ATOM 2950 O O . GLN A 1 379 ? -0.422 8.367 13.874 1.00 88.56 379 GLN A O 1
ATOM 2955 N N . ARG A 1 380 ? 0.767 7.155 15.333 1.00 87.50 380 ARG A N 1
ATOM 2956 C CA . ARG A 1 380 ? 2.074 7.510 14.779 1.00 87.50 380 ARG A CA 1
ATOM 2957 C C . ARG A 1 380 ? 2.382 6.640 13.570 1.00 87.50 380 ARG A C 1
ATOM 2959 O O . ARG A 1 380 ? 2.387 5.414 13.684 1.00 87.50 380 ARG A O 1
ATOM 2966 N N . TRP A 1 381 ? 2.680 7.267 12.442 1.00 91.62 381 TRP A N 1
ATOM 2967 C CA . TRP A 1 381 ? 3.082 6.582 11.216 1.00 91.62 381 TRP A CA 1
ATOM 2968 C C . TRP A 1 381 ? 4.579 6.736 10.994 1.00 91.62 381 TRP A C 1
ATOM 2970 O O . TRP A 1 381 ? 5.189 7.724 11.411 1.00 91.62 381 TRP A O 1
ATOM 2980 N N . GLY A 1 382 ? 5.169 5.751 10.327 1.00 91.69 382 GLY A N 1
ATOM 2981 C CA . GLY A 1 382 ? 6.555 5.805 9.898 1.00 91.69 382 GLY A CA 1
ATOM 2982 C C . GLY A 1 382 ? 6.695 5.445 8.427 1.00 91.69 382 GLY A C 1
ATOM 2983 O O . GLY A 1 382 ? 5.879 4.721 7.859 1.00 91.69 382 GLY A O 1
ATOM 2984 N N . VAL A 1 383 ? 7.761 5.963 7.829 1.00 92.75 383 VAL A N 1
ATOM 2985 C CA . VAL A 1 383 ? 8.160 5.654 6.459 1.00 92.75 383 VAL A CA 1
ATOM 2986 C C . VAL A 1 383 ? 9.171 4.506 6.520 1.00 92.75 383 VAL A C 1
ATOM 2988 O O . VAL A 1 383 ? 10.239 4.671 7.114 1.00 92.75 383 VAL A O 1
ATOM 2991 N N . PRO A 1 384 ? 8.860 3.326 5.965 1.00 92.56 384 PRO A N 1
ATOM 2992 C CA . PRO A 1 384 ? 9.681 2.146 6.170 1.00 92.56 384 PRO A CA 1
ATOM 2993 C C . PRO A 1 384 ? 10.959 2.138 5.324 1.00 92.56 384 PRO A C 1
ATOM 2995 O O . PRO A 1 384 ? 11.965 1.577 5.773 1.00 92.56 384 PRO A O 1
ATOM 2998 N N . SER A 1 385 ? 10.943 2.757 4.141 1.00 93.12 385 SER A N 1
ATOM 2999 C CA . SER A 1 385 ? 12.042 2.775 3.162 1.00 93.12 385 SER A CA 1
ATOM 3000 C C . SER A 1 385 ? 11.838 3.877 2.105 1.00 93.12 385 SER A C 1
ATOM 3002 O O . SER A 1 385 ? 11.031 4.778 2.315 1.00 93.12 385 SER A O 1
ATOM 3004 N N . GLY A 1 386 ? 12.580 3.836 0.991 1.00 92.50 386 GLY A N 1
ATOM 3005 C CA . GLY A 1 386 ? 12.491 4.809 -0.107 1.00 92.50 386 GLY A CA 1
ATOM 3006 C C . GLY A 1 386 ? 11.264 4.685 -1.023 1.00 92.50 386 GLY A C 1
ATOM 3007 O O . GLY A 1 386 ? 11.203 5.377 -2.034 1.00 92.50 386 GLY A O 1
ATOM 3008 N N . GLY A 1 387 ? 10.302 3.811 -0.726 1.00 93.25 387 GLY A N 1
ATOM 3009 C CA . GLY A 1 387 ? 9.001 3.809 -1.399 1.00 93.25 387 GLY A CA 1
ATOM 3010 C C . GLY A 1 387 ? 8.055 4.881 -0.851 1.00 93.25 387 GLY A C 1
ATOM 3011 O O . GLY A 1 387 ? 8.304 5.487 0.194 1.00 93.25 387 GLY A O 1
ATOM 3012 N N . ASP A 1 388 ? 6.952 5.129 -1.550 1.00 91.44 388 ASP A N 1
ATOM 3013 C CA . ASP A 1 388 ? 6.090 6.291 -1.279 1.00 91.44 388 ASP A CA 1
ATOM 3014 C C . ASP A 1 388 ? 5.053 6.065 -0.164 1.00 91.44 388 ASP A C 1
ATOM 3016 O O . ASP A 1 388 ? 4.220 6.936 0.104 1.00 91.44 388 ASP A O 1
ATOM 3020 N N . TRP A 1 389 ? 5.071 4.894 0.481 1.00 91.81 389 TRP A N 1
ATOM 3021 C CA . TRP A 1 389 ? 4.064 4.493 1.462 1.00 91.81 389 TRP A CA 1
ATOM 3022 C C . TRP A 1 389 ? 4.565 4.743 2.880 1.00 91.81 389 TRP A C 1
ATOM 3024 O O . TRP A 1 389 ? 5.652 4.311 3.257 1.00 91.81 389 TRP A O 1
ATOM 3034 N N . ALA A 1 390 ? 3.744 5.409 3.687 1.00 92.00 390 ALA A N 1
ATOM 3035 C CA . ALA A 1 390 ? 3.890 5.412 5.136 1.00 92.00 390 ALA A CA 1
ATOM 3036 C C . ALA A 1 390 ? 2.931 4.376 5.726 1.00 92.00 390 ALA A C 1
ATOM 3038 O O . ALA A 1 390 ? 1.884 4.087 5.146 1.00 92.00 390 ALA A O 1
ATOM 3039 N N . MET A 1 391 ? 3.257 3.839 6.899 1.00 92.19 391 MET A N 1
ATOM 3040 C CA . MET A 1 391 ? 2.346 2.950 7.613 1.00 92.19 391 MET A CA 1
ATOM 3041 C C . MET A 1 391 ? 2.436 3.111 9.127 1.00 92.19 391 MET A C 1
ATOM 3043 O O . MET A 1 391 ? 3.500 3.391 9.687 1.00 92.19 391 MET A O 1
ATOM 3047 N N . HIS A 1 392 ? 1.318 2.870 9.804 1.00 92.75 392 HIS A N 1
ATOM 3048 C CA . HIS A 1 392 ? 1.316 2.614 11.236 1.00 92.75 392 HIS A CA 1
ATOM 3049 C C . HIS A 1 392 ? 1.620 1.123 11.489 1.00 92.75 392 HIS A C 1
ATOM 3051 O O . HIS A 1 392 ? 0.927 0.265 10.933 1.00 92.75 392 HIS A O 1
ATOM 3057 N N . PRO A 1 393 ? 2.638 0.772 12.302 1.00 92.19 393 PRO A N 1
ATOM 3058 C CA . PRO A 1 393 ? 3.066 -0.610 12.516 1.00 92.19 393 PRO A CA 1
ATOM 3059 C C . PRO A 1 393 ? 2.161 -1.357 13.515 1.00 92.19 393 PRO A C 1
ATOM 3061 O O . PRO A 1 393 ? 2.630 -1.897 14.517 1.00 92.19 393 PRO A O 1
ATOM 3064 N N . SER A 1 394 ? 0.865 -1.426 13.213 1.00 94.81 394 SER A N 1
ATOM 3065 C CA . SER A 1 394 ? -0.131 -2.232 13.925 1.00 94.81 394 SER A CA 1
ATOM 3066 C C . SER A 1 394 ? -1.087 -2.904 12.939 1.00 94.81 394 SER A C 1
ATOM 3068 O O . SER A 1 394 ? -1.206 -2.497 11.779 1.00 94.81 394 SER A O 1
ATOM 3070 N N . ALA A 1 395 ? -1.747 -3.958 13.404 1.00 98.25 395 ALA A N 1
ATOM 3071 C CA . ALA A 1 395 ? -2.736 -4.741 12.677 1.00 98.25 395 ALA A CA 1
ATOM 3072 C C . ALA A 1 395 ? -3.627 -5.508 13.661 1.00 98.25 395 ALA A C 1
ATOM 3074 O O . ALA A 1 395 ? -3.264 -5.658 14.831 1.00 98.25 395 ALA A O 1
ATOM 3075 N N . ALA A 1 396 ? -4.730 -6.084 13.176 1.00 98.69 396 ALA A N 1
ATOM 3076 C CA . ALA A 1 396 ? -5.581 -6.951 13.993 1.00 98.69 396 ALA A CA 1
ATOM 3077 C C . ALA A 1 396 ? -4.835 -8.201 14.501 1.00 98.69 396 ALA A C 1
ATOM 3079 O O . ALA A 1 396 ? -5.039 -8.604 15.650 1.00 98.69 396 ALA A O 1
ATOM 3080 N N . LEU A 1 397 ? -3.946 -8.773 13.678 1.00 98.88 397 LEU A N 1
ATOM 3081 C CA . LEU A 1 397 ? -2.968 -9.788 14.078 1.00 98.88 397 LEU A CA 1
ATOM 3082 C C . LEU A 1 397 ? -1.538 -9.273 13.858 1.00 98.88 397 LEU A C 1
ATOM 3084 O O . LEU A 1 397 ? -1.120 -9.055 12.723 1.00 98.88 397 LEU A O 1
ATOM 3088 N N . VAL A 1 398 ? -0.762 -9.126 14.931 1.00 98.81 398 VAL A N 1
ATOM 3089 C CA . VAL A 1 398 ? 0.644 -8.690 14.855 1.00 98.81 398 VAL A CA 1
ATOM 3090 C C . VAL A 1 398 ? 1.576 -9.844 15.197 1.00 98.81 398 VAL A C 1
ATOM 3092 O O . VAL A 1 398 ? 1.461 -10.432 16.269 1.00 98.81 398 VAL A O 1
ATOM 3095 N N . LEU A 1 399 ? 2.539 -10.126 14.322 1.00 98.81 399 LEU A N 1
ATOM 3096 C CA . LEU A 1 399 ? 3.656 -11.037 14.558 1.00 98.81 399 LEU A CA 1
ATOM 3097 C C . LEU A 1 399 ? 4.938 -10.217 14.703 1.00 98.81 399 LEU A C 1
ATOM 3099 O O . LEU A 1 399 ? 5.372 -9.548 13.764 1.00 98.81 399 LEU A O 1
ATOM 3103 N N . ASN A 1 400 ? 5.543 -10.241 15.886 1.00 98.38 400 ASN A N 1
ATOM 3104 C CA . ASN A 1 400 ? 6.770 -9.511 16.179 1.00 98.38 400 ASN A CA 1
ATOM 3105 C C . ASN A 1 400 ? 7.850 -10.483 16.652 1.00 98.38 400 ASN A C 1
ATOM 3107 O O . ASN A 1 400 ? 7.734 -11.063 17.733 1.00 98.38 400 ASN A O 1
ATOM 3111 N N . ASN A 1 401 ? 8.922 -10.614 15.869 1.00 98.06 401 ASN A N 1
ATOM 3112 C CA . ASN A 1 401 ? 10.064 -11.471 16.197 1.00 98.06 401 ASN A CA 1
ATOM 3113 C C . ASN A 1 401 ? 9.684 -12.964 16.341 1.00 98.06 401 ASN A C 1
ATOM 3115 O O . ASN A 1 401 ? 10.008 -13.570 17.355 1.00 98.06 401 ASN A O 1
ATOM 3119 N N . THR A 1 402 ? 8.974 -13.548 15.365 1.00 98.62 402 THR A N 1
ATOM 3120 C CA . THR A 1 402 ? 8.409 -14.917 15.459 1.00 98.62 402 THR A CA 1
ATOM 3121 C C . THR A 1 402 ? 9.043 -15.929 14.498 1.00 98.62 402 THR A C 1
ATOM 3123 O O . THR A 1 402 ? 9.675 -15.557 13.509 1.00 98.62 402 THR A O 1
ATOM 3126 N N . GLU A 1 403 ? 8.840 -17.223 14.762 1.00 98.50 403 GLU A N 1
ATOM 3127 C CA . GLU A 1 403 ? 9.209 -18.310 13.841 1.00 98.50 403 GLU A CA 1
ATOM 3128 C C . GLU A 1 403 ? 8.071 -19.324 13.694 1.00 98.50 403 GLU A C 1
ATOM 3130 O O . GLU A 1 403 ? 7.364 -19.627 14.656 1.00 98.50 403 GLU A O 1
ATOM 3135 N N . ASN A 1 404 ? 7.910 -19.879 12.491 1.00 98.44 404 ASN A N 1
ATOM 3136 C CA . ASN A 1 404 ? 6.967 -20.958 12.185 1.00 98.44 404 ASN A CA 1
ATOM 3137 C C . ASN A 1 404 ? 5.516 -20.659 12.606 1.00 98.44 404 ASN A C 1
ATOM 3139 O O . ASN A 1 404 ? 4.844 -21.488 13.224 1.00 98.44 404 ASN A O 1
ATOM 3143 N N . VAL A 1 405 ? 5.010 -19.471 12.267 1.00 98.88 405 VAL A N 1
ATOM 3144 C CA . VAL A 1 405 ? 3.600 -19.121 12.494 1.00 98.88 405 VAL A CA 1
ATOM 3145 C C . VAL A 1 405 ? 2.756 -19.528 11.289 1.00 98.88 405 VAL A C 1
ATOM 3147 O O . VAL A 1 405 ? 3.065 -19.160 10.159 1.00 98.88 405 VAL A O 1
ATOM 3150 N N . SER A 1 406 ? 1.671 -20.265 11.524 1.00 98.88 406 SER A N 1
ATOM 3151 C CA . SER A 1 406 ? 0.712 -20.668 10.486 1.00 98.88 406 SER A CA 1
ATOM 3152 C C . SER A 1 406 ? -0.661 -20.037 10.727 1.00 98.88 406 SER A C 1
ATOM 3154 O O . SER A 1 406 ? -1.202 -20.110 11.831 1.00 98.88 406 SER A O 1
ATOM 3156 N N . VAL A 1 407 ? -1.226 -19.421 9.692 1.00 98.88 407 VAL A N 1
ATOM 3157 C CA . VAL A 1 407 ? -2.572 -18.836 9.661 1.00 98.88 407 VAL A CA 1
ATOM 3158 C C . VAL A 1 407 ? -3.354 -19.558 8.567 1.00 98.88 407 VAL A C 1
ATOM 3160 O O . VAL A 1 407 ? -3.136 -19.332 7.378 1.00 98.88 407 VAL A O 1
ATOM 3163 N N . GLU A 1 408 ? -4.229 -20.474 8.972 1.00 98.69 408 GLU A N 1
ATOM 3164 C CA . GLU A 1 408 ? -4.852 -21.461 8.090 1.00 98.69 408 GLU A CA 1
ATOM 3165 C C . GLU A 1 408 ? -6.373 -21.300 8.063 1.00 98.69 408 GLU A C 1
ATOM 3167 O O . GLU A 1 408 ? -7.052 -21.464 9.079 1.00 98.69 408 GLU A O 1
ATOM 3172 N N . SER A 1 409 ? -6.945 -21.047 6.885 1.00 98.50 409 SER A N 1
ATOM 3173 C CA . SER A 1 409 ? -8.404 -20.924 6.719 1.00 98.50 409 SER A CA 1
ATOM 3174 C C . SER A 1 409 ? -9.042 -19.869 7.638 1.00 98.50 409 SER A C 1
ATOM 3176 O O . SER A 1 409 ? -10.152 -20.060 8.133 1.00 98.50 409 SER A O 1
ATOM 3178 N N . CYS A 1 410 ? -8.318 -18.785 7.926 1.00 98.88 410 CYS A N 1
ATOM 3179 C CA . CYS A 1 410 ? -8.799 -17.686 8.762 1.00 98.88 410 CYS A CA 1
ATOM 3180 C C . CYS A 1 410 ? -9.470 -16.590 7.926 1.00 98.88 410 CYS A C 1
ATOM 3182 O O . CYS A 1 410 ? -9.142 -16.395 6.754 1.00 98.88 410 CYS A O 1
ATOM 3184 N N . ILE A 1 411 ? -10.375 -15.841 8.558 1.00 98.88 411 ILE A N 1
ATOM 3185 C CA . ILE A 1 411 ? -11.081 -14.718 7.928 1.00 98.88 411 ILE A CA 1
ATOM 3186 C C . ILE A 1 411 ? -10.726 -13.420 8.650 1.00 98.88 411 ILE A C 1
ATOM 3188 O O . ILE A 1 411 ? -10.856 -13.328 9.866 1.00 98.88 411 ILE A O 1
ATOM 3192 N N . PHE A 1 412 ? -10.317 -12.404 7.905 1.00 98.88 412 PHE A N 1
ATOM 3193 C CA . PHE A 1 412 ? -10.084 -11.046 8.382 1.00 98.88 412 PHE A CA 1
ATOM 3194 C C . PHE A 1 412 ? -11.142 -10.154 7.744 1.00 98.88 412 PHE A C 1
ATOM 3196 O O . PHE A 1 412 ? -11.200 -10.043 6.518 1.00 98.88 412 PHE A O 1
ATOM 3203 N N . GLN A 1 413 ? -12.016 -9.572 8.563 1.00 98.00 413 GLN A N 1
ATOM 3204 C CA . GLN A 1 413 ? -13.201 -8.886 8.064 1.00 98.00 413 GLN A CA 1
ATOM 3205 C C . GLN A 1 413 ? -13.506 -7.614 8.846 1.00 98.00 413 GLN A C 1
ATOM 3207 O O . GLN A 1 413 ? -13.626 -7.684 10.067 1.00 98.00 413 GLN A O 1
ATOM 3212 N N . ARG A 1 414 ? -13.730 -6.496 8.138 1.00 97.25 414 ARG A N 1
ATOM 3213 C CA . ARG A 1 414 ? -14.134 -5.204 8.734 1.00 97.25 414 ARG A CA 1
ATOM 3214 C C . ARG A 1 414 ? -13.189 -4.790 9.858 1.00 97.25 414 ARG A C 1
ATOM 3216 O O . ARG A 1 414 ? -13.535 -4.714 11.036 1.00 97.25 414 ARG A O 1
ATOM 3223 N N . LEU A 1 415 ? -11.947 -4.589 9.443 1.00 97.81 415 LEU A N 1
ATOM 3224 C CA . LEU A 1 415 ? -10.845 -4.129 10.274 1.00 97.81 415 LEU A CA 1
ATOM 3225 C C . LEU A 1 415 ? -10.426 -2.776 9.725 1.00 97.81 415 LEU A C 1
ATOM 3227 O O . LEU A 1 415 ? -10.071 -2.697 8.555 1.00 97.81 415 LEU A O 1
ATOM 3231 N N . ASP A 1 416 ? -10.465 -1.721 10.529 1.00 95.81 416 ASP A N 1
ATOM 3232 C CA . ASP A 1 416 ? -10.216 -0.366 10.023 1.00 95.81 416 ASP A CA 1
ATOM 3233 C C . ASP A 1 416 ? -8.718 -0.012 9.923 1.00 95.81 416 ASP A C 1
ATOM 3235 O O . ASP A 1 416 ? -8.348 1.002 9.332 1.00 95.81 416 ASP A O 1
ATOM 3239 N N . GLY A 1 417 ? -7.848 -0.857 10.482 1.00 95.69 417 GLY A N 1
ATOM 3240 C CA . GLY A 1 417 ? -6.394 -0.829 10.303 1.00 95.69 417 GLY A CA 1
ATOM 3241 C C . GLY A 1 417 ? -5.903 -1.874 9.293 1.00 95.69 417 GLY A C 1
ATOM 3242 O O . GLY A 1 417 ? -6.626 -2.268 8.376 1.00 95.69 417 GLY A O 1
ATOM 3243 N N . ASN A 1 418 ? -4.664 -2.345 9.471 1.00 98.19 418 ASN A N 1
ATOM 3244 C CA . ASN A 1 418 ? -4.143 -3.482 8.708 1.00 98.19 418 ASN A CA 1
ATOM 3245 C C . ASN A 1 418 ? -4.738 -4.810 9.213 1.00 98.19 418 ASN A C 1
ATOM 3247 O O . ASN A 1 418 ? -5.014 -4.969 10.407 1.00 98.19 418 ASN A O 1
ATOM 3251 N N . GLY A 1 419 ? -4.885 -5.795 8.324 1.00 98.62 419 GLY A N 1
ATOM 3252 C CA . GLY A 1 419 ? -5.350 -7.135 8.703 1.00 98.62 419 GLY A CA 1
ATOM 3253 C C . GLY A 1 419 ? -4.305 -7.900 9.521 1.00 98.62 419 GLY A C 1
ATOM 3254 O O . GLY A 1 419 ? -4.560 -8.298 10.661 1.00 98.62 419 GLY A O 1
ATOM 3255 N N . MET A 1 420 ? -3.104 -8.051 8.961 1.00 98.75 420 MET A N 1
ATOM 3256 C CA . MET A 1 420 ? -1.966 -8.704 9.609 1.00 98.75 420 MET A CA 1
ATOM 3257 C C . MET A 1 420 ? -0.662 -7.925 9.398 1.00 98.75 420 MET A C 1
ATOM 3259 O O . MET A 1 420 ? -0.434 -7.373 8.323 1.00 98.75 420 MET A O 1
ATOM 3263 N N . LEU A 1 421 ? 0.213 -7.913 10.408 1.00 98.81 421 LEU A N 1
ATOM 3264 C CA . LEU A 1 421 ? 1.541 -7.295 10.345 1.00 98.81 421 LEU A CA 1
ATOM 3265 C C . LEU A 1 421 ? 2.643 -8.278 10.750 1.00 98.81 421 LEU A C 1
ATOM 3267 O O . LEU A 1 421 ? 2.601 -8.833 11.845 1.00 98.81 421 LEU A O 1
ATOM 3271 N N . LEU A 1 422 ? 3.670 -8.413 9.911 1.00 98.81 422 LEU A N 1
ATOM 3272 C CA . LEU A 1 422 ? 4.940 -9.067 10.225 1.00 98.81 422 LEU A CA 1
ATOM 3273 C C . LEU A 1 422 ? 5.980 -7.983 10.534 1.00 98.81 422 LEU A C 1
ATOM 3275 O O . LEU A 1 422 ? 6.583 -7.403 9.631 1.00 98.81 422 LEU A O 1
ATOM 3279 N N . SER A 1 423 ? 6.183 -7.695 11.815 1.00 97.75 423 SER A N 1
ATOM 3280 C CA . SER A 1 423 ? 7.099 -6.657 12.291 1.00 97.75 423 SER A CA 1
ATOM 3281 C C . SER A 1 423 ? 8.451 -7.250 12.695 1.00 97.75 423 SER A C 1
ATOM 3283 O O . SER A 1 423 ? 8.530 -8.134 13.552 1.00 97.75 423 SER A O 1
ATOM 3285 N N . GLY A 1 424 ? 9.536 -6.715 12.137 1.00 97.12 424 GLY A N 1
ATOM 3286 C CA . GLY A 1 424 ? 10.898 -7.124 12.467 1.00 97.12 424 GLY A CA 1
ATOM 3287 C C . GLY A 1 424 ? 11.217 -8.540 12.001 1.00 97.12 424 GLY A C 1
ATOM 3288 O O . GLY A 1 424 ? 10.944 -8.902 10.863 1.00 97.12 424 GLY A O 1
ATOM 3289 N N . TYR A 1 425 ? 11.822 -9.347 12.868 1.00 98.06 425 TYR A N 1
ATOM 3290 C CA . TYR A 1 425 ? 12.223 -10.707 12.519 1.00 98.06 425 TYR A CA 1
ATOM 3291 C C . TYR A 1 425 ? 10.998 -11.623 12.373 1.00 98.06 425 TYR A C 1
ATOM 3293 O O . TYR A 1 425 ? 10.220 -11.760 13.308 1.00 98.06 425 TYR A O 1
ATOM 3301 N N . ASN A 1 426 ? 10.800 -12.262 11.223 1.00 98.62 426 ASN A N 1
ATOM 3302 C CA . ASN A 1 426 ? 9.785 -13.310 11.082 1.00 98.62 426 ASN A CA 1
ATOM 3303 C C . ASN A 1 426 ? 10.284 -14.367 10.096 1.00 98.62 426 ASN A C 1
ATOM 3305 O O . ASN A 1 426 ? 10.619 -14.020 8.965 1.00 98.62 426 ASN A O 1
ATOM 3309 N N . GLN A 1 427 ? 10.340 -15.636 10.502 1.00 97.94 427 GLN A N 1
ATOM 3310 C CA . GLN A 1 427 ? 10.794 -16.732 9.635 1.00 97.94 427 GLN A CA 1
ATOM 3311 C C . GLN A 1 427 ? 9.729 -17.812 9.494 1.00 97.94 427 GLN A C 1
ATOM 3313 O O . GLN A 1 427 ? 9.129 -18.244 10.477 1.00 97.94 427 GLN A O 1
ATOM 3318 N N . GLY A 1 428 ? 9.504 -18.267 8.261 1.00 97.12 428 GLY A N 1
ATOM 3319 C CA . GLY A 1 428 ? 8.610 -19.396 7.993 1.00 97.12 428 GLY A CA 1
ATOM 3320 C C . GLY A 1 428 ? 7.137 -19.118 8.304 1.00 97.12 428 GLY A C 1
ATOM 3321 O O . GLY A 1 428 ? 6.413 -20.038 8.684 1.00 97.12 428 GLY A O 1
ATOM 3322 N N . VAL A 1 429 ? 6.688 -17.865 8.160 1.00 98.88 429 VAL A N 1
ATOM 3323 C CA . VAL A 1 429 ? 5.264 -17.516 8.275 1.00 98.88 429 VAL A CA 1
ATOM 3324 C C . VAL A 1 429 ? 4.505 -18.075 7.073 1.00 98.88 429 VAL A C 1
ATOM 3326 O O . VAL A 1 429 ? 4.900 -17.854 5.927 1.00 98.88 429 VAL A O 1
ATOM 3329 N N . LYS A 1 430 ? 3.402 -18.780 7.328 1.00 98.88 430 LYS A N 1
ATOM 3330 C CA . LYS A 1 430 ? 2.529 -19.348 6.295 1.00 98.88 430 LYS A CA 1
ATOM 3331 C C . LYS A 1 430 ? 1.107 -18.836 6.461 1.00 98.88 430 LYS A C 1
ATOM 3333 O O . LYS A 1 430 ? 0.503 -19.020 7.514 1.00 98.88 430 LYS A O 1
ATOM 3338 N N . ILE A 1 431 ? 0.570 -18.236 5.409 1.00 98.88 431 ILE A N 1
ATOM 3339 C CA . ILE A 1 431 ? -0.828 -17.830 5.292 1.00 98.88 431 ILE A CA 1
ATOM 3340 C C . ILE A 1 431 ? -1.431 -18.683 4.182 1.00 98.88 431 ILE A C 1
ATOM 3342 O O . ILE A 1 431 ? -1.009 -18.584 3.032 1.00 98.88 431 ILE A O 1
ATOM 3346 N N . ASN A 1 432 ? -2.382 -19.546 4.524 1.00 98.75 432 ASN A N 1
ATOM 3347 C CA . ASN A 1 432 ? -2.992 -20.460 3.564 1.00 98.75 432 ASN A CA 1
ATOM 3348 C C . ASN A 1 432 ? -4.515 -20.419 3.671 1.00 98.75 432 ASN A C 1
ATOM 3350 O O . ASN A 1 432 ? -5.066 -20.497 4.775 1.00 98.75 432 ASN A O 1
ATOM 3354 N N . ASN A 1 433 ? -5.188 -20.362 2.520 1.00 98.44 433 ASN A N 1
ATOM 3355 C CA . ASN A 1 433 ? -6.648 -20.368 2.423 1.00 98.44 433 ASN A CA 1
ATOM 3356 C C . ASN A 1 433 ? -7.314 -19.222 3.216 1.00 98.44 433 ASN A C 1
ATOM 3358 O O . ASN A 1 433 ? -8.382 -19.391 3.801 1.00 98.44 433 ASN A O 1
ATOM 3362 N N . GLY A 1 434 ? -6.650 -18.068 3.313 1.00 98.19 434 GLY A N 1
ATOM 3363 C CA . GLY A 1 434 ? -7.150 -16.904 4.040 1.00 98.19 434 GLY A CA 1
ATOM 3364 C C . GLY A 1 434 ? -8.156 -16.093 3.224 1.00 98.19 434 GLY A C 1
ATOM 3365 O O . GLY A 1 434 ? -8.082 -16.040 1.998 1.00 98.19 434 GLY A O 1
ATOM 3366 N N . THR A 1 435 ? -9.084 -15.418 3.901 1.00 98.81 435 THR A N 1
ATOM 3367 C CA . THR A 1 435 ? -9.959 -14.406 3.285 1.00 98.81 435 THR A CA 1
ATOM 3368 C C . THR A 1 435 ? -9.755 -13.066 3.977 1.00 98.81 435 THR A C 1
ATOM 3370 O O . THR A 1 435 ? -9.974 -12.963 5.182 1.00 98.81 435 THR A O 1
ATOM 3373 N N . PHE A 1 436 ? -9.366 -12.045 3.219 1.00 98.88 436 PHE A N 1
ATOM 3374 C CA . PHE A 1 436 ? -9.203 -10.670 3.686 1.00 98.88 436 PHE A CA 1
ATOM 3375 C C . PHE A 1 436 ? -10.210 -9.783 2.960 1.00 98.88 436 PHE A C 1
ATOM 3377 O O . PHE A 1 436 ? -10.143 -9.660 1.735 1.00 98.88 436 PHE A O 1
ATOM 3384 N N . GLN A 1 437 ? -11.155 -9.204 3.705 1.00 98.38 437 GLN A N 1
ATOM 3385 C CA . GLN A 1 437 ? -12.249 -8.430 3.122 1.00 98.38 437 GLN A CA 1
ATOM 3386 C C . GLN A 1 437 ? -12.685 -7.232 3.962 1.00 98.38 437 GLN A C 1
ATOM 3388 O O . GLN A 1 437 ? -12.759 -7.313 5.190 1.00 98.38 437 GLN A O 1
ATOM 3393 N N . TRP A 1 438 ? -13.005 -6.124 3.292 1.00 97.94 438 TRP A N 1
ATOM 3394 C CA . TRP A 1 438 ? -13.381 -4.855 3.925 1.00 97.94 438 TRP A CA 1
ATOM 3395 C C . TRP A 1 438 ? -12.329 -4.388 4.938 1.00 97.94 438 TRP A C 1
ATOM 3397 O O . TRP A 1 438 ? -12.614 -4.186 6.121 1.00 97.94 438 TRP A O 1
ATOM 3407 N N . ILE A 1 439 ? -11.085 -4.283 4.471 1.00 98.06 439 ILE A N 1
ATOM 3408 C CA . ILE A 1 439 ? -9.937 -3.861 5.282 1.00 98.06 439 ILE A CA 1
ATOM 3409 C C . ILE A 1 439 ? -9.677 -2.376 5.043 1.00 98.06 439 ILE A C 1
ATOM 3411 O O . ILE A 1 439 ? -9.645 -1.919 3.903 1.00 98.06 439 ILE A O 1
ATOM 3415 N N . GLY A 1 440 ? -9.480 -1.611 6.110 1.00 95.94 440 GLY A N 1
ATOM 3416 C CA . GLY A 1 440 ? -9.254 -0.175 6.042 1.00 95.94 440 GLY A CA 1
ATOM 3417 C C . GLY A 1 440 ? -7.906 0.192 5.423 1.00 95.94 440 GLY A C 1
ATOM 3418 O O . GLY A 1 440 ? -7.819 1.174 4.688 1.00 95.94 440 GLY A O 1
ATOM 3419 N N . GLN A 1 441 ? -6.870 -0.602 5.689 1.00 96.12 441 GLN A N 1
ATOM 3420 C CA . GLN A 1 441 ? -5.504 -0.393 5.194 1.00 96.12 441 GLN A CA 1
ATOM 3421 C C . GLN A 1 441 ? -5.028 -1.623 4.415 1.00 96.12 441 GLN A C 1
ATOM 3423 O O . GLN A 1 441 ? -5.819 -2.215 3.685 1.00 96.12 441 GLN A O 1
ATOM 3428 N N . SER A 1 442 ? -3.757 -2.018 4.538 1.00 97.94 442 SER A N 1
ATOM 3429 C CA . SER A 1 442 ? -3.246 -3.206 3.854 1.00 97.94 442 SER A CA 1
ATOM 3430 C C . SER A 1 442 ? -3.776 -4.485 4.504 1.00 97.94 442 SER A C 1
ATOM 3432 O O . SER A 1 442 ? -3.889 -4.587 5.729 1.00 97.94 442 SER A O 1
ATOM 3434 N N . ALA A 1 443 ? -4.089 -5.495 3.695 1.00 98.69 443 ALA A N 1
ATOM 3435 C CA . ALA A 1 443 ? -4.559 -6.774 4.219 1.00 98.69 443 ALA A CA 1
ATOM 3436 C C . ALA A 1 443 ? -3.446 -7.499 4.983 1.00 98.69 443 ALA A C 1
ATOM 3438 O O . ALA A 1 443 ? -3.648 -7.902 6.131 1.00 98.69 443 ALA A O 1
ATOM 3439 N N . VAL A 1 444 ? -2.258 -7.597 4.383 1.00 98.81 444 VAL A N 1
ATOM 3440 C CA . VAL A 1 444 ? -1.050 -8.099 5.040 1.00 98.81 444 VAL A CA 1
ATOM 3441 C C . VAL A 1 444 ? 0.112 -7.159 4.746 1.00 98.81 444 VAL A C 1
ATOM 3443 O O . VAL A 1 444 ? 0.370 -6.822 3.592 1.00 98.81 444 VAL A O 1
ATOM 3446 N N . ALA A 1 445 ? 0.821 -6.752 5.796 1.00 98.44 445 ALA A N 1
ATOM 3447 C CA . ALA A 1 445 ? 2.003 -5.908 5.706 1.00 98.44 445 ALA A CA 1
ATOM 3448 C C . ALA A 1 445 ? 3.216 -6.581 6.361 1.00 98.44 445 ALA A C 1
ATOM 3450 O O . ALA A 1 445 ? 3.102 -7.196 7.422 1.00 98.44 445 ALA A O 1
ATOM 3451 N N . ALA A 1 446 ? 4.393 -6.430 5.760 1.00 98.56 446 ALA A N 1
ATOM 3452 C CA . ALA A 1 446 ? 5.663 -6.900 6.302 1.00 98.56 446 ALA A CA 1
ATOM 3453 C C . ALA A 1 446 ? 6.675 -5.750 6.372 1.00 98.56 446 ALA A C 1
ATOM 3455 O O . ALA A 1 446 ? 6.927 -5.076 5.376 1.00 98.56 446 ALA A O 1
ATOM 3456 N N . TRP A 1 447 ? 7.260 -5.517 7.548 1.00 97.12 447 TRP A N 1
ATOM 3457 C CA . TRP A 1 447 ? 8.219 -4.433 7.762 1.00 97.12 447 TRP A CA 1
ATOM 3458 C C . TRP A 1 447 ? 9.393 -4.891 8.635 1.00 97.12 447 TRP A C 1
ATOM 3460 O O . TRP A 1 447 ? 9.264 -5.066 9.849 1.00 97.12 447 TRP A O 1
ATOM 3470 N N . GLY A 1 448 ? 10.560 -5.074 8.009 1.00 96.31 448 GLY A N 1
ATOM 3471 C CA . GLY A 1 448 ? 11.807 -5.445 8.684 1.00 96.31 448 GLY A CA 1
ATOM 3472 C C . GLY A 1 448 ? 12.642 -4.277 9.217 1.00 96.31 448 GLY A C 1
ATOM 3473 O O . GLY A 1 448 ? 12.386 -3.103 8.949 1.00 96.31 448 GLY A O 1
ATOM 3474 N N . ARG A 1 449 ? 13.685 -4.612 9.986 1.00 94.69 449 ARG A N 1
ATOM 3475 C CA . ARG A 1 449 ? 14.628 -3.649 10.585 1.00 94.69 449 ARG A CA 1
ATOM 3476 C C . ARG A 1 449 ? 16.023 -3.803 9.986 1.00 94.69 449 ARG A C 1
ATOM 3478 O O . ARG A 1 449 ? 16.414 -4.906 9.628 1.00 94.69 449 ARG A O 1
ATOM 3485 N N . THR A 1 450 ? 16.787 -2.721 9.936 1.00 94.31 450 THR A N 1
ATOM 3486 C CA . THR A 1 450 ? 18.197 -2.687 9.510 1.00 94.31 450 THR A CA 1
ATOM 3487 C C . THR A 1 450 ? 19.059 -2.072 10.612 1.00 94.31 450 THR A C 1
ATOM 3489 O O . THR A 1 450 ? 18.562 -1.305 11.441 1.00 94.31 450 THR A O 1
ATOM 3492 N N . VAL A 1 451 ? 20.352 -2.401 10.643 1.00 93.44 451 VAL A N 1
ATOM 3493 C CA . VAL A 1 451 ? 21.336 -1.730 11.507 1.00 93.44 451 VAL A CA 1
ATOM 3494 C C . VAL A 1 451 ? 21.905 -0.525 10.763 1.00 93.44 451 VAL A C 1
ATOM 3496 O O . VAL A 1 451 ? 22.134 -0.583 9.557 1.00 93.44 451 VAL A O 1
ATOM 3499 N N . SER A 1 452 ? 22.088 0.596 11.465 1.00 91.00 452 SER A N 1
ATOM 3500 C CA . SER A 1 452 ? 22.578 1.858 10.878 1.00 91.00 452 SER A CA 1
ATOM 3501 C C . SER A 1 452 ? 21.740 2.387 9.699 1.00 91.00 452 SER A C 1
ATOM 3503 O O . SER A 1 452 ? 22.230 3.188 8.911 1.00 91.00 452 SER A O 1
ATOM 3505 N N . GLY A 1 453 ? 20.497 1.917 9.547 1.00 90.25 453 GLY A N 1
ATOM 3506 C CA . GLY A 1 453 ? 19.595 2.272 8.447 1.00 90.25 453 GLY A CA 1
ATOM 3507 C C . GLY A 1 453 ? 19.772 1.431 7.175 1.00 90.25 453 GLY A C 1
ATOM 3508 O O . GLY A 1 453 ? 18.768 1.061 6.567 1.00 90.25 453 GLY A O 1
ATOM 3509 N N . TRP A 1 454 ? 20.998 1.035 6.820 1.00 93.50 454 TRP A N 1
ATOM 3510 C CA . TRP A 1 454 ? 21.314 0.352 5.552 1.00 93.50 454 TRP A CA 1
ATOM 3511 C C . TRP A 1 454 ? 21.737 -1.120 5.678 1.00 93.50 454 TRP A C 1
ATOM 3513 O O . TRP A 1 454 ? 21.649 -1.847 4.691 1.00 93.50 454 TRP A O 1
ATOM 3523 N N . ASP A 1 455 ? 22.200 -1.589 6.842 1.00 96.44 455 ASP A N 1
ATOM 3524 C CA . ASP A 1 455 ? 22.750 -2.946 6.994 1.00 96.44 455 ASP A CA 1
ATOM 3525 C C . ASP A 1 455 ? 21.653 -3.977 7.302 1.00 96.44 455 ASP A C 1
ATOM 3527 O O . ASP A 1 455 ? 21.080 -4.013 8.396 1.00 96.44 455 ASP A O 1
ATOM 3531 N N . GLY A 1 456 ? 21.353 -4.827 6.322 1.00 96.31 456 GLY A N 1
ATOM 3532 C CA . GLY A 1 456 ? 20.357 -5.893 6.391 1.00 96.31 456 GLY A CA 1
ATOM 3533 C C . GLY A 1 456 ? 20.857 -7.238 6.911 1.00 96.31 456 GLY A C 1
ATOM 3534 O O . GLY A 1 456 ? 20.056 -8.161 7.068 1.00 96.31 456 GLY A O 1
ATOM 3535 N N . ARG A 1 457 ? 22.156 -7.388 7.181 1.00 95.44 457 ARG A N 1
ATOM 3536 C CA . ARG A 1 457 ? 22.797 -8.704 7.368 1.00 95.44 457 ARG A CA 1
ATOM 3537 C C . ARG A 1 457 ? 22.511 -9.371 8.714 1.00 95.44 457 ARG A C 1
ATOM 3539 O O . ARG A 1 457 ? 22.827 -10.540 8.892 1.00 95.44 457 ARG A O 1
ATOM 3546 N N . THR A 1 458 ? 21.892 -8.667 9.663 1.00 91.81 458 THR A N 1
ATOM 3547 C CA . THR A 1 458 ? 21.507 -9.241 10.968 1.00 91.81 458 THR A CA 1
ATOM 3548 C C . THR A 1 458 ? 20.347 -10.230 10.881 1.00 91.81 458 THR A C 1
ATOM 3550 O O . THR A 1 458 ? 20.024 -10.883 11.871 1.00 91.81 458 THR A O 1
ATOM 3553 N N . GLY A 1 459 ? 19.668 -10.299 9.731 1.00 92.25 459 GLY A N 1
ATOM 3554 C CA . GLY A 1 459 ? 18.499 -11.147 9.538 1.00 92.25 459 GLY A CA 1
ATOM 3555 C C . GLY A 1 459 ? 17.228 -10.633 10.212 1.00 92.25 459 GLY A C 1
ATOM 3556 O O . GLY A 1 459 ? 16.228 -11.334 10.169 1.00 92.25 459 GLY A O 1
ATOM 3557 N N . SER A 1 460 ? 17.219 -9.426 10.797 1.00 95.69 460 SER A N 1
ATOM 3558 C CA . SER A 1 460 ? 16.094 -8.830 11.553 1.00 95.69 460 SER A CA 1
ATOM 3559 C C . SER A 1 460 ? 14.885 -8.400 10.696 1.00 95.69 460 SER A C 1
ATOM 3561 O O . SER A 1 460 ? 14.204 -7.417 11.003 1.00 95.69 460 SER A O 1
ATOM 3563 N N . GLN A 1 461 ? 14.626 -9.125 9.613 1.00 97.25 461 GLN A N 1
ATOM 3564 C CA . GLN A 1 461 ? 13.581 -8.878 8.628 1.00 97.25 461 GLN A CA 1
ATOM 3565 C C . GLN A 1 461 ? 12.658 -10.094 8.503 1.00 97.25 461 GLN A C 1
ATOM 3567 O O . GLN A 1 461 ? 13.092 -11.217 8.789 1.00 97.25 461 GLN A O 1
ATOM 3572 N N . PRO A 1 462 ? 11.420 -9.919 8.013 1.00 98.50 462 PRO A N 1
ATOM 3573 C CA . PRO A 1 462 ? 10.620 -11.041 7.563 1.00 98.50 462 PRO A CA 1
ATOM 3574 C C . PRO A 1 462 ? 11.324 -11.713 6.377 1.00 98.50 462 PRO A C 1
ATOM 3576 O O . PRO A 1 462 ? 11.695 -11.042 5.407 1.00 98.50 462 PRO A O 1
ATOM 3579 N N . ARG A 1 463 ? 11.551 -13.030 6.451 1.00 97.62 463 ARG A N 1
ATOM 3580 C CA . ARG A 1 463 ? 12.048 -13.821 5.317 1.00 97.62 463 ARG A CA 1
ATOM 3581 C C . ARG A 1 463 ? 11.295 -15.145 5.190 1.00 97.62 463 ARG A C 1
ATOM 3583 O O . ARG A 1 463 ? 10.870 -15.733 6.182 1.00 97.62 463 ARG A O 1
ATOM 3590 N N . GLY A 1 464 ? 11.123 -15.616 3.955 1.00 98.12 464 GLY A N 1
ATOM 3591 C CA . GLY A 1 464 ? 10.495 -16.917 3.699 1.00 98.12 464 GLY A CA 1
ATOM 3592 C C . GLY A 1 464 ? 8.997 -16.957 4.018 1.00 98.12 464 GLY A C 1
ATOM 3593 O O . GLY A 1 464 ? 8.495 -18.003 4.426 1.00 98.12 464 GLY A O 1
ATOM 3594 N N . THR A 1 465 ? 8.296 -15.825 3.888 1.00 98.88 465 THR A N 1
ATOM 3595 C CA . THR A 1 465 ? 6.836 -15.781 4.068 1.00 98.88 465 THR A CA 1
ATOM 3596 C C . THR A 1 465 ? 6.156 -16.425 2.867 1.00 98.88 465 THR A C 1
ATOM 3598 O O . THR A 1 465 ? 6.503 -16.113 1.730 1.00 98.88 465 THR A O 1
ATOM 3601 N N . VAL A 1 466 ? 5.176 -17.294 3.099 1.00 98.94 466 VAL A N 1
ATOM 3602 C CA . VAL A 1 466 ? 4.369 -17.914 2.041 1.00 98.94 466 VAL A CA 1
ATOM 3603 C C . VAL A 1 466 ? 2.914 -17.504 2.221 1.00 98.94 466 VAL A C 1
ATOM 3605 O O . VAL A 1 466 ? 2.339 -17.737 3.282 1.00 98.94 466 VAL A O 1
ATOM 3608 N N . VAL A 1 467 ? 2.324 -16.918 1.182 1.00 98.88 467 VAL A N 1
ATOM 3609 C CA . VAL A 1 467 ? 0.902 -16.571 1.110 1.00 98.88 467 VAL A CA 1
ATOM 3610 C C . VAL A 1 467 ? 0.294 -17.296 -0.078 1.00 98.88 467 VAL A C 1
ATOM 3612 O O . VAL A 1 467 ? 0.655 -17.028 -1.230 1.00 98.88 467 VAL A O 1
ATOM 3615 N N . GLU A 1 468 ? -0.607 -18.233 0.195 1.00 98.25 468 GLU A N 1
ATOM 3616 C CA . GLU A 1 468 ? -1.161 -19.093 -0.841 1.00 98.25 468 GLU A CA 1
ATOM 3617 C C . GLU A 1 468 ? -2.659 -19.361 -0.721 1.00 98.25 468 GLU A C 1
ATOM 3619 O O . GLU A 1 468 ? -3.241 -19.342 0.369 1.00 98.25 468 GLU A O 1
ATOM 3624 N N . ASN A 1 469 ? -3.282 -19.611 -1.877 1.00 98.38 469 ASN A N 1
ATOM 3625 C CA . ASN A 1 469 ? -4.689 -20.000 -2.011 1.00 98.38 469 ASN A CA 1
ATOM 3626 C C . ASN A 1 469 ? -5.661 -19.028 -1.317 1.00 98.38 469 ASN A C 1
ATOM 3628 O O . ASN A 1 469 ? -6.691 -19.450 -0.799 1.00 98.38 469 ASN A O 1
ATOM 3632 N N . SER A 1 470 ? -5.307 -17.745 -1.227 1.00 98.69 470 SER A N 1
ATOM 3633 C CA . SER A 1 470 ? -6.035 -16.758 -0.427 1.00 98.69 470 SER A CA 1
ATOM 3634 C C . SER A 1 470 ? -6.760 -15.732 -1.300 1.00 98.69 470 SER A C 1
ATOM 3636 O O . SER A 1 470 ? -6.368 -15.463 -2.438 1.00 98.69 470 SER A O 1
ATOM 3638 N N . ILE A 1 471 ? -7.824 -15.146 -0.751 1.00 98.88 471 ILE A N 1
ATOM 3639 C CA . ILE A 1 471 ? -8.632 -14.116 -1.409 1.00 98.88 471 ILE A CA 1
ATOM 3640 C C . ILE A 1 471 ? -8.426 -12.782 -0.697 1.00 98.88 471 ILE A C 1
ATOM 3642 O O . ILE A 1 471 ? -8.608 -12.679 0.519 1.00 98.88 471 ILE A O 1
ATOM 3646 N N . PHE A 1 472 ? -8.099 -11.757 -1.477 1.00 98.88 472 PHE A N 1
ATOM 3647 C CA . PHE A 1 472 ? -7.966 -10.374 -1.039 1.00 98.88 472 PHE A CA 1
ATOM 3648 C C . PHE A 1 472 ? -8.956 -9.530 -1.830 1.00 98.88 472 PHE A C 1
ATOM 3650 O O . PHE A 1 472 ? -8.844 -9.430 -3.053 1.00 98.88 472 PHE A O 1
ATOM 3657 N N . ARG A 1 473 ? -9.940 -8.948 -1.146 1.00 97.94 473 ARG A N 1
ATOM 3658 C CA . ARG A 1 473 ? -10.981 -8.145 -1.789 1.00 97.94 473 ARG A CA 1
ATOM 3659 C C . ARG A 1 473 ? -11.378 -6.947 -0.952 1.00 97.94 473 ARG A C 1
ATOM 3661 O O . ARG A 1 473 ? -11.403 -7.048 0.266 1.00 97.94 473 ARG A O 1
ATOM 3668 N N . ASP A 1 474 ? -11.726 -5.837 -1.591 1.00 97.56 474 ASP A N 1
ATOM 3669 C CA . ASP A 1 474 ? -12.268 -4.660 -0.897 1.00 97.56 474 ASP A CA 1
ATOM 3670 C C . ASP A 1 474 ? -11.323 -4.199 0.243 1.00 97.56 474 ASP A C 1
ATOM 3672 O O . ASP A 1 474 ? -11.690 -4.101 1.416 1.00 97.56 474 ASP A O 1
ATOM 3676 N N . VAL A 1 475 ? -10.049 -4.020 -0.109 1.00 97.69 475 VAL A N 1
ATOM 3677 C CA . VAL A 1 475 ? -8.947 -3.616 0.783 1.00 97.69 475 VAL A CA 1
ATOM 3678 C C . VAL A 1 475 ? -8.664 -2.135 0.563 1.00 97.69 475 VAL A C 1
ATOM 3680 O O . VAL A 1 475 ? -8.870 -1.647 -0.541 1.00 97.69 475 VAL A O 1
ATOM 3683 N N . GLY A 1 476 ? -8.188 -1.414 1.577 1.00 95.56 476 GLY A N 1
ATOM 3684 C CA . GLY A 1 476 ? -7.898 0.012 1.461 1.00 95.56 476 GLY A CA 1
ATOM 3685 C C . GLY A 1 476 ? -9.138 0.904 1.458 1.00 95.56 476 GLY A C 1
ATOM 3686 O O . GLY A 1 476 ? -9.176 1.931 0.777 1.00 95.56 476 GLY A O 1
ATOM 3687 N N . LEU A 1 477 ? -10.178 0.523 2.206 1.00 93.88 477 LEU A N 1
ATOM 3688 C CA . LEU A 1 477 ? -11.410 1.317 2.315 1.00 93.88 477 LEU A CA 1
ATOM 3689 C C . LEU A 1 477 ? -11.139 2.728 2.852 1.00 93.88 477 LEU A C 1
ATOM 3691 O O . LEU A 1 477 ? -11.771 3.697 2.438 1.00 93.88 477 LEU A O 1
ATOM 3695 N N . LEU A 1 478 ? -10.154 2.823 3.739 1.00 90.56 478 LEU A N 1
ATOM 3696 C CA . LEU A 1 478 ? -9.865 3.975 4.568 1.00 90.56 478 LEU A CA 1
ATOM 3697 C C . LEU A 1 478 ? -8.587 4.690 4.084 1.00 90.56 478 LEU A C 1
ATOM 3699 O O . LEU A 1 478 ? -8.643 5.832 3.624 1.00 90.56 478 LEU A O 1
ATOM 3703 N N . GLN A 1 479 ? -7.446 3.996 4.080 1.00 91.62 479 GLN A N 1
ATOM 3704 C CA . GLN A 1 479 ? -6.185 4.517 3.546 1.00 91.62 479 GLN A CA 1
ATOM 3705 C C . GLN A 1 479 ? -5.917 3.940 2.147 1.00 91.62 479 GLN A C 1
ATOM 3707 O O . GLN A 1 479 ? -6.026 2.733 1.922 1.00 91.62 479 GLN A O 1
ATOM 3712 N N . LYS A 1 480 ? -5.574 4.819 1.195 1.00 92.31 480 LYS A N 1
ATOM 3713 C CA . LYS A 1 480 ? -5.531 4.483 -0.240 1.00 92.31 480 LYS A CA 1
ATOM 3714 C C . LYS A 1 480 ? -4.153 4.064 -0.774 1.00 92.31 480 LYS A C 1
ATOM 3716 O O . LYS A 1 480 ? -4.101 3.478 -1.850 1.00 92.31 480 LYS A O 1
ATOM 3721 N N . GLN A 1 481 ? -3.054 4.296 -0.044 1.00 91.75 481 GLN A N 1
ATOM 3722 C CA . GLN A 1 481 ? -1.755 3.660 -0.338 1.00 91.75 481 GLN A CA 1
ATOM 3723 C C . GLN A 1 481 ? -1.632 2.348 0.439 1.00 91.75 481 GLN A C 1
ATOM 3725 O O . GLN A 1 481 ? -0.879 2.240 1.407 1.00 91.75 481 GLN A O 1
ATOM 3730 N N . SER A 1 482 ? -2.443 1.382 0.026 1.00 94.69 482 SER A N 1
ATOM 3731 C CA . SER A 1 482 ? -2.599 0.075 0.658 1.00 94.69 482 SER A CA 1
ATOM 3732 C C . SER A 1 482 ? -2.672 -1.027 -0.398 1.00 94.69 482 SER A C 1
ATOM 3734 O O . SER A 1 482 ? -2.935 -0.765 -1.575 1.00 94.69 482 SER A O 1
ATOM 3736 N N . SER A 1 483 ? -2.393 -2.265 0.014 1.00 97.50 483 SER A N 1
ATOM 3737 C CA . SER A 1 483 ? -2.372 -3.440 -0.867 1.00 97.50 483 SER A CA 1
ATOM 3738 C C . SER A 1 483 ? -2.873 -4.705 -0.175 1.00 97.50 483 SER A C 1
ATOM 3740 O O . SER A 1 483 ? -3.017 -4.771 1.049 1.00 97.50 483 SER A O 1
ATOM 3742 N N . GLY A 1 484 ? -3.123 -5.745 -0.974 1.00 98.50 484 GLY A N 1
ATOM 3743 C CA . GLY A 1 484 ? -3.312 -7.101 -0.465 1.00 98.50 484 GLY A CA 1
ATOM 3744 C C . GLY A 1 484 ? -2.044 -7.593 0.237 1.00 98.50 484 GLY A C 1
ATOM 3745 O O . GLY A 1 484 ? -2.103 -8.077 1.367 1.00 98.50 484 GLY A O 1
ATOM 3746 N N . TRP A 1 485 ? -0.893 -7.384 -0.408 1.00 98.81 485 TRP A N 1
ATOM 3747 C CA . TRP A 1 485 ? 0.429 -7.609 0.167 1.00 98.81 485 TRP A CA 1
ATOM 3748 C C . TRP A 1 485 ? 1.313 -6.367 0.045 1.00 98.81 485 TRP A C 1
ATOM 3750 O O . TRP A 1 485 ? 1.708 -5.987 -1.060 1.00 98.81 485 TRP A O 1
ATOM 3760 N N . PHE A 1 486 ? 1.678 -5.798 1.191 1.00 98.56 486 PHE A N 1
ATOM 3761 C CA . PHE A 1 486 ? 2.703 -4.768 1.311 1.00 98.56 486 PHE A CA 1
ATOM 3762 C C . PHE A 1 486 ? 3.969 -5.359 1.927 1.00 98.56 486 PHE A C 1
ATOM 3764 O O . PHE A 1 486 ? 3.895 -6.050 2.948 1.00 98.56 486 PHE A O 1
ATOM 3771 N N . GLN A 1 487 ? 5.141 -5.014 1.394 1.00 98.06 487 GLN A N 1
ATOM 3772 C CA . GLN A 1 487 ? 6.389 -5.278 2.103 1.00 98.06 487 GLN A CA 1
ATOM 3773 C C . GLN A 1 487 ? 7.405 -4.144 1.992 1.00 98.06 487 GLN A C 1
ATOM 3775 O O . GLN A 1 487 ? 7.557 -3.527 0.941 1.00 98.06 487 GLN A O 1
ATOM 3780 N N . ALA A 1 488 ? 8.174 -3.974 3.062 1.00 97.19 488 ALA A N 1
ATOM 3781 C CA . ALA A 1 488 ? 9.372 -3.154 3.120 1.00 97.19 488 ALA A CA 1
ATOM 3782 C C . ALA A 1 488 ? 10.448 -3.867 3.949 1.00 97.19 488 ALA A C 1
ATOM 3784 O O . ALA A 1 488 ? 10.133 -4.520 4.957 1.00 97.19 488 ALA A O 1
ATOM 3785 N N . LYS A 1 489 ? 11.720 -3.770 3.548 1.00 97.00 489 LYS A N 1
ATOM 3786 C CA . LYS A 1 489 ? 12.854 -4.438 4.214 1.00 97.00 489 LYS A CA 1
ATOM 3787 C C . LYS A 1 489 ? 12.544 -5.915 4.477 1.00 97.00 489 LYS A C 1
ATOM 3789 O O . LYS A 1 489 ? 12.612 -6.374 5.612 1.00 97.00 489 LYS A O 1
ATOM 3794 N N . THR A 1 490 ? 12.104 -6.621 3.439 1.00 98.19 490 THR A N 1
ATOM 3795 C CA . THR A 1 490 ? 11.572 -7.995 3.482 1.00 98.19 490 THR A CA 1
ATOM 3796 C C . THR A 1 490 ? 12.087 -8.767 2.264 1.00 98.19 490 THR A C 1
ATOM 3798 O O . THR A 1 490 ? 12.357 -8.164 1.226 1.00 98.19 490 THR A O 1
ATOM 3801 N N . ALA A 1 491 ? 12.281 -10.083 2.378 1.00 98.25 491 ALA A N 1
ATOM 3802 C CA . ALA A 1 491 ? 12.855 -10.890 1.295 1.00 98.25 491 ALA A CA 1
ATOM 3803 C C . ALA A 1 491 ? 12.299 -12.318 1.248 1.00 98.25 491 ALA A C 1
ATOM 3805 O O . ALA A 1 491 ? 11.804 -12.843 2.246 1.00 98.25 491 ALA A O 1
ATOM 3806 N N . ARG A 1 492 ? 12.474 -13.000 0.111 1.00 98.31 492 ARG A N 1
ATOM 3807 C CA . ARG A 1 492 ? 12.076 -14.407 -0.079 1.00 98.31 492 ARG A CA 1
ATOM 3808 C C . ARG A 1 492 ? 10.591 -14.669 0.206 1.00 98.31 492 ARG A C 1
ATOM 3810 O O . ARG A 1 492 ? 10.241 -15.717 0.747 1.00 98.31 492 ARG A O 1
ATOM 3817 N N . THR A 1 493 ? 9.721 -13.717 -0.117 1.00 98.81 493 THR A N 1
ATOM 3818 C CA . THR A 1 493 ? 8.266 -13.894 -0.048 1.00 98.81 493 THR A CA 1
ATOM 3819 C C . THR A 1 493 ? 7.792 -14.742 -1.226 1.00 98.81 493 THR A C 1
ATOM 3821 O O . THR A 1 493 ? 8.210 -14.512 -2.354 1.00 98.81 493 THR A O 1
ATOM 3824 N N . THR A 1 494 ? 6.899 -15.702 -0.998 1.00 98.94 494 THR A N 1
ATOM 3825 C CA . THR A 1 494 ? 6.178 -16.428 -2.055 1.00 98.94 494 THR A CA 1
ATOM 3826 C C . THR A 1 494 ? 4.697 -16.073 -2.002 1.00 98.94 494 THR A C 1
ATOM 3828 O O . THR A 1 494 ? 4.039 -16.342 -0.999 1.00 98.94 494 THR A O 1
ATOM 3831 N N . LEU A 1 495 ? 4.170 -15.499 -3.081 1.00 98.94 495 LEU A N 1
ATOM 3832 C CA . LEU A 1 495 ? 2.754 -15.193 -3.275 1.00 98.94 495 LEU A CA 1
ATOM 3833 C C . LEU A 1 495 ? 2.230 -16.072 -4.410 1.00 98.94 495 LEU A C 1
ATOM 3835 O O . LEU A 1 495 ? 2.598 -15.852 -5.567 1.00 98.94 495 LEU A O 1
ATOM 3839 N N . ARG A 1 496 ? 1.396 -17.073 -4.104 1.00 98.50 496 ARG A N 1
ATOM 3840 C CA . ARG A 1 496 ? 0.903 -17.995 -5.136 1.00 98.50 496 ARG A CA 1
ATOM 3841 C C . ARG A 1 496 ? -0.558 -18.393 -5.054 1.00 98.50 496 ARG A C 1
ATOM 3843 O O . ARG A 1 496 ? -1.097 -18.557 -3.967 1.00 98.50 496 ARG A O 1
ATOM 3850 N N . ASN A 1 497 ? -1.177 -18.639 -6.206 1.00 98.12 497 ASN A N 1
ATOM 3851 C CA . ASN A 1 497 ? -2.570 -19.096 -6.304 1.00 98.12 497 ASN A CA 1
ATOM 3852 C C . ASN A 1 497 ? -3.571 -18.184 -5.568 1.00 98.12 497 ASN A C 1
ATOM 3854 O O . ASN A 1 497 ? -4.585 -18.661 -5.059 1.00 98.12 497 ASN A O 1
ATOM 3858 N N . ASN A 1 498 ? -3.279 -16.888 -5.444 1.00 98.75 498 ASN A N 1
ATOM 3859 C CA . ASN A 1 498 ? -4.173 -15.946 -4.780 1.00 98.75 498 ASN A CA 1
ATOM 3860 C C . ASN A 1 498 ? -5.080 -15.245 -5.792 1.00 98.75 498 ASN A C 1
ATOM 3862 O O . ASN A 1 498 ? -4.721 -15.078 -6.960 1.00 98.75 498 ASN A O 1
ATOM 3866 N N . VAL A 1 499 ? -6.230 -14.776 -5.313 1.00 98.75 499 VAL A N 1
ATOM 3867 C CA . VAL A 1 499 ? -7.133 -13.904 -6.071 1.00 98.75 499 VAL A CA 1
ATOM 3868 C C . VAL A 1 499 ? -7.183 -12.549 -5.374 1.00 98.75 499 VAL A C 1
ATOM 3870 O O . VAL A 1 499 ? -7.569 -12.470 -4.208 1.00 98.75 499 VAL A O 1
ATOM 3873 N N . MET A 1 500 ? -6.766 -11.490 -6.067 1.00 98.75 500 MET A N 1
ATOM 3874 C CA . MET A 1 500 ? -6.661 -10.141 -5.509 1.00 98.75 500 MET A CA 1
ATOM 3875 C C . MET A 1 500 ? -7.443 -9.154 -6.367 1.00 98.75 500 MET A C 1
ATOM 3877 O O . MET A 1 500 ? -7.111 -8.952 -7.535 1.00 98.75 500 MET A O 1
ATOM 3881 N N . PHE A 1 501 ? -8.477 -8.540 -5.798 1.00 97.69 501 PHE A N 1
ATOM 3882 C CA . PHE A 1 501 ? -9.299 -7.592 -6.537 1.00 97.69 501 PHE A CA 1
ATOM 3883 C C . PHE A 1 501 ? -9.916 -6.509 -5.672 1.00 97.69 501 PHE A C 1
ATOM 3885 O O . PHE A 1 501 ? -9.900 -6.579 -4.450 1.00 97.69 501 PHE A O 1
ATOM 3892 N N . ASN A 1 502 ? -10.459 -5.479 -6.316 1.00 96.25 502 ASN A N 1
ATOM 3893 C CA . ASN A 1 502 ? -11.111 -4.367 -5.640 1.00 96.25 502 ASN A CA 1
ATOM 3894 C C . ASN A 1 502 ? -10.175 -3.621 -4.671 1.00 96.25 502 ASN A C 1
ATOM 3896 O O . ASN A 1 502 ? -10.495 -3.463 -3.494 1.00 96.25 502 ASN A O 1
ATOM 3900 N N . LEU A 1 503 ? -9.036 -3.139 -5.182 1.00 96.12 503 LEU A N 1
ATOM 3901 C CA . LEU A 1 503 ? -8.053 -2.368 -4.409 1.00 96.12 503 LEU A CA 1
ATOM 3902 C C . LEU A 1 503 ? -7.920 -0.920 -4.924 1.00 96.12 503 LEU A C 1
ATOM 3904 O O . LEU A 1 503 ? -7.982 -0.690 -6.138 1.00 96.12 503 LEU A O 1
ATOM 3908 N N . PRO A 1 504 ? -7.694 0.071 -4.038 1.00 94.12 504 PRO A N 1
ATOM 3909 C CA . PRO A 1 504 ? -7.567 1.481 -4.410 1.00 94.12 504 PRO A CA 1
ATOM 3910 C C . PRO A 1 504 ? -6.286 1.783 -5.184 1.00 94.12 504 PRO A C 1
ATOM 3912 O O . PRO A 1 504 ? -6.244 2.768 -5.924 1.00 94.12 504 PRO A O 1
ATOM 3915 N N . ARG A 1 505 ? -5.253 0.950 -5.004 1.00 93.44 505 ARG A N 1
ATOM 3916 C CA . ARG A 1 505 ? -3.902 1.068 -5.568 1.00 93.44 505 ARG A CA 1
ATOM 3917 C C . ARG A 1 505 ? -3.409 -0.334 -5.980 1.00 93.44 505 ARG A C 1
ATOM 3919 O O . ARG A 1 505 ? -4.216 -1.086 -6.529 1.00 93.44 505 ARG A O 1
ATOM 3926 N N . ALA A 1 506 ? -2.148 -0.703 -5.765 1.00 95.12 506 ALA A N 1
ATOM 3927 C CA . ALA A 1 506 ? -1.616 -2.020 -6.130 1.00 95.12 506 ALA A CA 1
ATOM 3928 C C . ALA A 1 506 ? -2.209 -3.170 -5.295 1.00 95.12 506 ALA A C 1
ATOM 3930 O O . ALA A 1 506 ? -2.513 -3.019 -4.113 1.00 95.12 506 ALA A O 1
ATOM 3931 N N . ALA A 1 507 ? -2.296 -4.360 -5.889 1.00 97.94 507 ALA A N 1
ATOM 3932 C CA . ALA A 1 507 ? -2.554 -5.605 -5.166 1.00 97.94 507 ALA A CA 1
ATOM 3933 C C . ALA A 1 507 ? -1.321 -6.083 -4.391 1.00 97.94 507 ALA A C 1
ATOM 3935 O O . ALA A 1 507 ? -1.450 -6.562 -3.262 1.00 97.94 507 ALA A O 1
ATOM 3936 N N . ILE A 1 508 ? -0.139 -5.924 -4.991 1.00 98.50 508 ILE A N 1
ATOM 3937 C CA . ILE A 1 508 ? 1.158 -6.314 -4.432 1.00 98.50 508 ILE A CA 1
ATOM 3938 C C . ILE A 1 508 ? 2.099 -5.115 -4.539 1.00 98.50 508 ILE A C 1
ATOM 3940 O O . ILE A 1 508 ? 2.315 -4.595 -5.634 1.00 98.50 508 ILE A O 1
ATOM 3944 N N . ASN A 1 509 ? 2.675 -4.692 -3.417 1.00 97.81 509 ASN A N 1
ATOM 3945 C CA . ASN A 1 509 ? 3.660 -3.620 -3.375 1.00 97.81 509 ASN A CA 1
ATOM 3946 C C . ASN A 1 509 ? 4.972 -4.088 -2.727 1.00 97.81 509 ASN A C 1
ATOM 3948 O O . ASN A 1 509 ? 4.995 -4.563 -1.587 1.00 97.81 509 ASN A O 1
ATOM 3952 N N . PHE A 1 510 ? 6.066 -3.916 -3.467 1.00 97.75 510 PHE A N 1
ATOM 3953 C CA . PHE A 1 510 ? 7.436 -4.061 -2.989 1.00 97.75 510 PHE A CA 1
ATOM 3954 C C . PHE A 1 510 ? 8.033 -2.666 -2.772 1.00 97.75 510 PHE A C 1
ATOM 3956 O O . PHE A 1 510 ? 8.554 -2.049 -3.695 1.00 97.75 510 PHE A O 1
ATOM 3963 N N . ASN A 1 511 ? 7.938 -2.150 -1.547 1.00 96.19 511 ASN A N 1
ATOM 3964 C CA . ASN A 1 511 ? 8.255 -0.752 -1.240 1.00 96.19 511 ASN A CA 1
ATOM 3965 C C . ASN A 1 511 ? 9.762 -0.417 -1.303 1.00 96.19 511 ASN A C 1
ATOM 3967 O O . ASN A 1 511 ? 10.140 0.744 -1.170 1.00 96.19 511 ASN A O 1
ATOM 3971 N N . ASP A 1 512 ? 10.618 -1.430 -1.453 1.00 96.44 512 ASP A N 1
ATOM 3972 C CA . ASP A 1 512 ? 12.067 -1.336 -1.641 1.00 96.44 512 ASP A CA 1
ATOM 3973 C C . ASP A 1 512 ? 12.637 -2.617 -2.287 1.00 96.44 512 ASP A C 1
ATOM 3975 O O . ASP A 1 512 ? 11.974 -3.661 -2.309 1.00 96.44 512 ASP A O 1
ATOM 3979 N N . GLY A 1 513 ? 13.889 -2.562 -2.763 1.00 94.56 513 GLY A N 1
ATOM 3980 C CA . GLY A 1 513 ? 14.603 -3.713 -3.324 1.00 94.56 513 GLY A CA 1
ATOM 3981 C C . GLY A 1 513 ? 15.304 -4.618 -2.304 1.00 94.56 513 GLY A C 1
ATOM 3982 O O . GLY A 1 513 ? 15.861 -5.634 -2.706 1.00 94.56 513 GLY A O 1
ATOM 3983 N N . PHE A 1 514 ? 15.257 -4.304 -0.999 1.00 96.19 514 PHE A N 1
ATOM 3984 C CA . PHE A 1 514 ? 16.067 -4.873 0.098 1.00 96.19 514 PHE A CA 1
ATOM 3985 C C . PHE A 1 514 ? 16.887 -6.140 -0.211 1.00 96.19 514 PHE A C 1
ATOM 3987 O O . PHE A 1 514 ? 18.105 -6.079 -0.343 1.00 96.19 514 PHE A O 1
ATOM 3994 N N . GLY A 1 515 ? 16.245 -7.313 -0.227 1.00 95.81 515 GLY A N 1
ATOM 3995 C CA . GLY A 1 515 ? 16.920 -8.605 -0.384 1.00 95.81 515 GLY A CA 1
ATOM 3996 C C . GLY A 1 515 ? 16.436 -9.422 -1.575 1.00 95.81 515 GLY A C 1
ATOM 3997 O O . GLY A 1 515 ? 17.107 -10.378 -1.959 1.00 95.81 515 GLY A O 1
ATOM 3998 N N . GLY A 1 516 ? 15.294 -9.051 -2.153 1.00 97.88 516 GLY A N 1
ATOM 3999 C CA . GLY A 1 516 ? 14.664 -9.750 -3.266 1.00 97.88 516 GLY A CA 1
ATOM 4000 C C . GLY A 1 516 ? 14.412 -11.242 -3.018 1.00 97.88 516 GLY A C 1
ATOM 4001 O O . GLY A 1 516 ? 14.070 -11.659 -1.905 1.00 97.88 516 GLY A O 1
ATOM 4002 N N . GLY A 1 517 ? 14.549 -12.051 -4.070 1.00 98.38 517 GLY A N 1
ATOM 4003 C CA . GLY A 1 517 ? 14.259 -13.489 -4.047 1.00 98.38 517 GLY A CA 1
ATOM 4004 C C . GLY A 1 517 ? 12.775 -13.805 -3.865 1.00 98.38 517 GLY A C 1
ATOM 4005 O O . GLY A 1 517 ? 12.436 -14.902 -3.420 1.00 98.38 517 GLY A O 1
ATOM 4006 N N . ASN A 1 518 ? 11.900 -12.831 -4.123 1.00 98.81 518 ASN A N 1
ATOM 4007 C CA . ASN A 1 518 ? 10.460 -13.014 -4.032 1.00 98.81 518 ASN A CA 1
ATOM 4008 C C . ASN A 1 518 ? 9.952 -13.806 -5.246 1.00 98.81 518 ASN A C 1
ATOM 4010 O O . ASN A 1 518 ? 10.494 -13.669 -6.339 1.00 98.81 518 ASN A O 1
ATOM 4014 N N . ILE A 1 519 ? 8.907 -14.607 -5.056 1.00 98.88 519 ILE A N 1
ATOM 4015 C CA . ILE A 1 519 ? 8.232 -15.375 -6.105 1.00 98.88 519 ILE A CA 1
ATOM 4016 C C . ILE A 1 519 ? 6.762 -14.963 -6.118 1.00 98.88 519 ILE A C 1
ATOM 4018 O O . ILE A 1 519 ? 6.072 -15.103 -5.109 1.00 98.88 519 ILE A O 1
ATOM 4022 N N . VAL A 1 520 ? 6.273 -14.481 -7.256 1.00 98.88 520 VAL A N 1
ATOM 4023 C CA . VAL A 1 520 ? 4.859 -14.161 -7.481 1.00 98.88 520 VAL A CA 1
ATOM 4024 C C . VAL A 1 520 ? 4.358 -15.020 -8.628 1.00 98.88 520 VAL A C 1
ATOM 4026 O O . VAL A 1 520 ? 4.716 -14.776 -9.781 1.00 98.88 520 VAL A O 1
ATOM 4029 N N . GLU A 1 521 ? 3.548 -16.038 -8.336 1.00 98.19 521 GLU A N 1
ATOM 4030 C CA . GLU A 1 521 ? 3.120 -16.987 -9.363 1.00 98.19 521 GLU 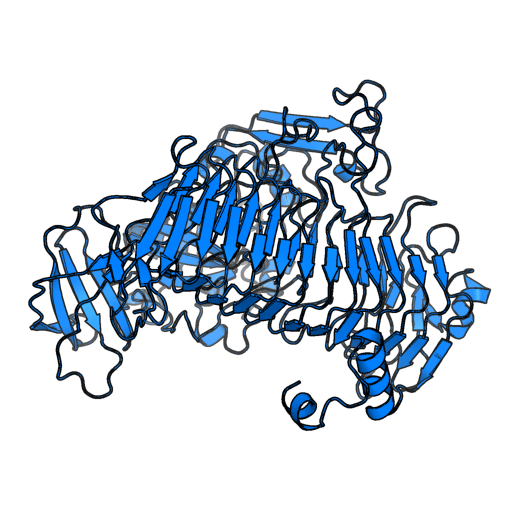A CA 1
ATOM 4031 C C . GLU A 1 521 ? 1.664 -17.430 -9.307 1.00 98.19 521 GLU A C 1
ATOM 4033 O O . GLU A 1 521 ? 1.088 -17.584 -8.237 1.00 98.19 521 GLU A O 1
ATOM 4038 N N . HIS A 1 522 ? 1.069 -17.705 -10.468 1.00 97.25 522 HIS A N 1
ATOM 4039 C CA . HIS A 1 522 ? -0.276 -18.286 -10.554 1.00 97.25 522 HIS A CA 1
ATOM 4040 C C . HIS A 1 522 ? -1.376 -17.468 -9.847 1.00 97.25 522 HIS A C 1
ATOM 4042 O O . HIS A 1 522 ? -2.406 -18.014 -9.459 1.00 97.25 522 HIS A O 1
ATOM 4048 N N . ASN A 1 523 ? -1.177 -16.160 -9.662 1.00 98.44 523 ASN A N 1
ATOM 4049 C CA . ASN A 1 523 ? -2.184 -15.282 -9.074 1.00 98.44 523 ASN A CA 1
ATOM 4050 C C . ASN A 1 523 ? -3.118 -14.720 -10.156 1.00 98.44 523 ASN A C 1
ATOM 4052 O O . ASN A 1 523 ? -2.702 -14.490 -11.296 1.00 98.44 523 ASN A O 1
ATOM 4056 N N . LEU A 1 524 ? -4.365 -14.455 -9.766 1.00 98.00 524 LEU A N 1
ATOM 4057 C CA . LEU A 1 524 ? -5.328 -13.668 -10.533 1.00 98.00 524 LEU A CA 1
ATOM 4058 C C . LEU A 1 524 ? -5.466 -12.289 -9.880 1.00 98.00 524 LEU A C 1
ATOM 4060 O O . LEU A 1 524 ? -5.881 -12.193 -8.723 1.00 98.00 524 LEU A O 1
ATOM 4064 N N . ILE A 1 525 ? -5.124 -11.232 -10.615 1.00 98.19 525 ILE A N 1
ATOM 4065 C CA . ILE A 1 525 ? -5.138 -9.852 -10.117 1.00 98.19 525 ILE A CA 1
ATOM 4066 C C . ILE A 1 525 ? -5.943 -8.975 -11.073 1.00 98.19 525 ILE A C 1
ATOM 4068 O O . ILE A 1 525 ? -5.611 -8.896 -12.253 1.00 98.19 525 ILE A O 1
ATOM 4072 N N . PHE A 1 526 ? -6.986 -8.310 -10.578 1.00 96.19 526 PHE A N 1
ATOM 4073 C CA . PHE A 1 526 ? -7.848 -7.435 -11.383 1.00 96.19 526 PHE A CA 1
ATOM 4074 C C . PHE A 1 526 ? -8.490 -6.340 -10.526 1.00 96.19 526 PHE A C 1
ATOM 4076 O O . PHE A 1 526 ? -8.440 -6.411 -9.304 1.00 96.19 526 PHE A O 1
ATOM 4083 N N . ASN A 1 527 ? -9.098 -5.310 -11.121 1.00 93.88 527 ASN A N 1
ATOM 4084 C CA . ASN A 1 527 ? -9.754 -4.224 -10.376 1.00 93.88 527 ASN A CA 1
ATOM 4085 C C . ASN A 1 527 ? -8.835 -3.540 -9.335 1.00 93.88 527 ASN A C 1
ATOM 4087 O O . ASN A 1 527 ? -9.237 -3.299 -8.191 1.00 93.88 527 ASN A O 1
ATOM 4091 N N . THR A 1 528 ? -7.590 -3.254 -9.711 1.00 94.75 528 THR A N 1
ATOM 4092 C CA . THR A 1 528 ? -6.620 -2.481 -8.913 1.00 94.75 528 THR A CA 1
ATOM 4093 C C . THR A 1 528 ? -6.565 -1.031 -9.381 1.00 94.75 528 THR A C 1
ATOM 4095 O O . THR A 1 528 ? -6.958 -0.737 -10.509 1.00 94.75 528 THR A O 1
ATOM 4098 N N . CYS A 1 529 ? -6.022 -0.125 -8.564 1.00 92.88 529 CYS A N 1
ATOM 4099 C CA . CYS A 1 529 ? -5.968 1.309 -8.882 1.00 92.88 529 CYS A CA 1
ATOM 4100 C C . CYS A 1 529 ? -7.362 1.882 -9.202 1.00 92.88 529 CYS A C 1
ATOM 4102 O O . CYS A 1 529 ? -7.552 2.614 -10.173 1.00 92.88 529 CYS A O 1
ATOM 4104 N N . ARG A 1 530 ? -8.369 1.485 -8.412 1.00 92.56 530 ARG A N 1
ATOM 4105 C CA . ARG A 1 530 ? -9.766 1.937 -8.562 1.00 92.56 530 ARG A CA 1
ATOM 4106 C C . ARG A 1 530 ? -9.986 3.385 -8.146 1.00 92.56 530 ARG A C 1
ATOM 4108 O O . ARG A 1 530 ? -10.899 4.045 -8.634 1.00 92.56 530 ARG A O 1
ATOM 4115 N N . GLU A 1 531 ? -9.162 3.861 -7.223 1.00 91.19 531 GLU A N 1
ATOM 4116 C CA . GLU A 1 531 ? -9.315 5.168 -6.579 1.00 91.19 531 GLU A CA 1
ATOM 4117 C C . GLU A 1 531 ? -8.081 6.052 -6.794 1.00 91.19 531 GLU A C 1
ATOM 4119 O O . GLU A 1 531 ? -8.214 7.264 -6.917 1.00 91.19 531 GLU A O 1
ATOM 4124 N N . SER A 1 532 ? -6.893 5.459 -6.945 1.00 88.25 532 SER A N 1
ATOM 4125 C CA . SER A 1 532 ? -5.646 6.162 -7.281 1.00 88.25 532 SER A CA 1
ATOM 4126 C C . SER A 1 532 ? -5.163 5.848 -8.705 1.00 88.25 532 SER A C 1
ATOM 4128 O O . SER A 1 532 ? -5.693 4.949 -9.361 1.00 88.25 532 SER A O 1
ATOM 4130 N N . GLY A 1 533 ? -4.177 6.600 -9.198 1.00 83.19 533 GLY A N 1
ATOM 4131 C CA . GLY A 1 533 ? -3.486 6.356 -10.472 1.00 83.19 533 GLY A CA 1
ATOM 4132 C C . GLY A 1 533 ? -1.967 6.248 -10.305 1.00 83.19 533 GLY A C 1
ATOM 4133 O O . GLY A 1 533 ? -1.476 6.180 -9.171 1.00 83.19 533 GLY A O 1
ATOM 4134 N N . ASP A 1 534 ? -1.259 6.253 -11.439 1.00 81.88 534 ASP A N 1
ATOM 4135 C CA . ASP A 1 534 ? 0.211 6.188 -11.527 1.00 81.88 534 ASP A CA 1
ATOM 4136 C C . ASP A 1 534 ? 0.787 5.011 -10.721 1.00 81.88 534 ASP A C 1
ATOM 4138 O O . ASP A 1 534 ? 1.494 5.166 -9.720 1.00 81.88 534 ASP A O 1
ATOM 4142 N N . HIS A 1 535 ? 0.295 3.816 -11.062 1.00 88.25 535 HIS A N 1
ATOM 4143 C CA . HIS A 1 535 ? 0.667 2.553 -10.427 1.00 88.25 535 HIS A CA 1
ATOM 4144 C C . HIS A 1 535 ? 0.259 1.352 -11.295 1.00 88.25 535 HIS A C 1
ATOM 4146 O O . HIS A 1 535 ? -0.598 1.473 -12.176 1.00 88.25 535 HIS A O 1
ATOM 4152 N N . GLY A 1 536 ? 0.810 0.173 -11.005 1.00 91.75 536 GLY A N 1
ATOM 4153 C CA . GLY A 1 536 ? 0.393 -1.112 -11.582 1.00 91.75 536 GLY A CA 1
ATOM 4154 C C . GLY A 1 536 ? -0.319 -2.028 -10.574 1.00 91.75 536 GLY A C 1
ATOM 4155 O O . GLY A 1 536 ? -0.272 -1.782 -9.366 1.00 91.75 536 GLY A O 1
ATOM 4156 N N . PRO A 1 537 ? -0.962 -3.127 -11.021 1.00 95.31 537 PRO A N 1
ATOM 4157 C CA . PRO A 1 537 ? -1.500 -4.152 -10.125 1.00 95.31 537 PRO A CA 1
ATOM 4158 C C . PRO A 1 537 ? -0.412 -4.768 -9.232 1.00 95.31 537 PRO A C 1
ATOM 4160 O O . PRO A 1 537 ? -0.664 -5.071 -8.064 1.00 95.31 537 PRO A O 1
ATOM 4163 N N . ILE A 1 538 ? 0.806 -4.900 -9.764 1.00 96.31 538 ILE A N 1
ATOM 4164 C CA . ILE A 1 538 ? 2.036 -5.141 -9.007 1.00 96.31 538 ILE A CA 1
ATOM 4165 C C . ILE A 1 538 ? 2.920 -3.908 -9.178 1.00 96.31 538 ILE A C 1
ATOM 4167 O O . ILE A 1 538 ? 3.105 -3.453 -10.305 1.00 96.31 538 ILE A O 1
ATOM 4171 N N . ASN A 1 539 ? 3.486 -3.396 -8.088 1.00 95.06 539 ASN A N 1
ATOM 4172 C CA . ASN A 1 539 ? 4.424 -2.280 -8.140 1.00 95.06 539 ASN A CA 1
ATOM 4173 C C . ASN A 1 539 ? 5.657 -2.510 -7.262 1.00 95.06 539 ASN A C 1
ATOM 4175 O O . ASN A 1 539 ? 5.574 -3.164 -6.216 1.00 95.06 539 ASN A O 1
ATOM 4179 N N . SER A 1 540 ? 6.777 -1.912 -7.668 1.00 95.19 540 SER A N 1
ATOM 4180 C CA . SER A 1 540 ? 7.987 -1.840 -6.858 1.00 95.19 540 SER A CA 1
ATOM 4181 C C . SER A 1 540 ? 8.710 -0.498 -6.934 1.00 95.19 540 SER A C 1
ATOM 4183 O O . SER A 1 540 ? 8.589 0.212 -7.928 1.00 95.19 540 SER A O 1
ATOM 4185 N N . TRP A 1 541 ? 9.530 -0.226 -5.917 1.00 94.69 541 TRP A N 1
ATOM 4186 C CA . TRP A 1 541 ? 10.558 0.820 -5.909 1.00 94.69 541 TRP A CA 1
ATOM 4187 C C . TRP A 1 541 ? 11.893 0.258 -5.416 1.00 94.69 541 TRP A C 1
ATOM 4189 O O . TRP A 1 541 ? 11.916 -0.712 -4.660 1.00 94.69 541 TRP A O 1
ATOM 4199 N N . ASP A 1 542 ? 13.005 0.901 -5.776 1.00 93.81 542 ASP A N 1
ATOM 4200 C CA . ASP A 1 542 ? 14.329 0.605 -5.209 1.00 93.81 542 ASP A CA 1
ATOM 4201 C C . ASP A 1 542 ? 15.237 1.851 -5.163 1.00 93.81 542 ASP A C 1
ATOM 4203 O O . ASP A 1 542 ? 16.390 1.869 -5.592 1.00 93.81 542 ASP A O 1
ATOM 4207 N N . ARG A 1 543 ? 14.689 2.949 -4.629 1.00 93.19 543 ARG A N 1
ATOM 4208 C CA . ARG A 1 543 ? 15.377 4.251 -4.534 1.00 93.19 543 ARG A CA 1
ATOM 4209 C C . ARG A 1 543 ? 16.479 4.312 -3.473 1.00 93.19 543 ARG A C 1
ATOM 4211 O O . ARG A 1 543 ? 17.302 5.229 -3.489 1.00 93.19 543 ARG A O 1
ATOM 4218 N N . GLN A 1 544 ? 16.449 3.403 -2.499 1.00 93.12 544 GLN A N 1
ATOM 4219 C CA . GLN A 1 544 ? 17.334 3.407 -1.336 1.00 93.12 544 GLN A CA 1
ATOM 4220 C C . GLN A 1 544 ? 18.039 2.048 -1.215 1.00 93.12 544 GLN A C 1
ATOM 4222 O O . GLN A 1 544 ? 17.373 1.054 -0.932 1.00 93.12 544 GLN A O 1
ATOM 4227 N N . PRO A 1 545 ? 19.374 1.991 -1.362 1.00 94.44 545 PRO A N 1
ATOM 4228 C CA . PRO A 1 545 ? 20.112 0.736 -1.282 1.00 94.44 545 PRO A CA 1
ATOM 4229 C C . PRO A 1 545 ? 20.172 0.168 0.139 1.00 94.44 545 PRO A C 1
ATOM 4231 O O . PRO A 1 545 ? 20.438 0.894 1.101 1.00 94.44 545 PRO A O 1
ATOM 4234 N N . PHE A 1 546 ? 20.040 -1.153 0.253 1.00 96.25 546 PHE A N 1
ATOM 4235 C CA . PHE A 1 546 ? 20.271 -1.897 1.490 1.00 96.25 546 PHE A CA 1
ATOM 4236 C C . PHE A 1 546 ? 21.337 -2.968 1.272 1.00 96.25 546 PHE A C 1
ATOM 4238 O O . PHE A 1 546 ? 21.293 -3.711 0.294 1.00 96.25 546 PHE A O 1
ATOM 4245 N N . LEU A 1 547 ? 22.300 -3.061 2.188 1.00 97.19 547 LEU A N 1
ATOM 4246 C CA . LEU A 1 547 ? 23.310 -4.110 2.137 1.00 97.19 547 LEU A CA 1
ATOM 4247 C C . LEU A 1 547 ? 22.676 -5.429 2.584 1.00 97.19 547 LEU A C 1
ATOM 4249 O O . LEU A 1 547 ? 22.178 -5.532 3.707 1.00 97.19 547 LEU A O 1
ATOM 4253 N N . THR A 1 548 ? 22.719 -6.444 1.727 1.00 97.12 548 THR A N 1
ATOM 4254 C CA . THR A 1 548 ? 22.018 -7.710 1.945 1.00 97.12 548 THR A CA 1
ATOM 4255 C C . THR A 1 548 ? 22.910 -8.922 1.700 1.00 97.12 548 THR A C 1
ATOM 4257 O O . THR A 1 548 ? 23.829 -8.909 0.882 1.00 97.12 548 THR A O 1
ATOM 4260 N N . ASP A 1 549 ? 22.630 -9.996 2.431 1.00 96.62 549 ASP A N 1
ATOM 4261 C CA . ASP A 1 549 ? 23.274 -11.305 2.315 1.00 96.62 549 ASP A CA 1
ATOM 4262 C C . ASP A 1 549 ? 22.442 -12.303 1.488 1.00 96.62 549 ASP A C 1
ATOM 4264 O O . ASP A 1 549 ? 22.853 -13.444 1.282 1.00 96.62 549 ASP A O 1
ATOM 4268 N N . VAL A 1 550 ? 21.259 -11.900 1.012 1.00 97.12 550 VAL A N 1
ATOM 4269 C CA . VAL A 1 550 ? 20.253 -12.826 0.472 1.00 97.12 550 VAL A CA 1
ATOM 4270 C C . VAL A 1 550 ? 20.692 -13.504 -0.831 1.00 97.12 550 VAL A C 1
ATOM 4272 O O . VAL A 1 550 ? 20.423 -14.699 -0.988 1.00 97.12 550 VAL A O 1
ATOM 4275 N N . ALA A 1 551 ? 21.359 -12.774 -1.733 1.00 96.88 551 ALA A N 1
ATOM 4276 C CA . ALA A 1 551 ? 21.793 -13.280 -3.040 1.00 96.88 551 ALA A CA 1
ATOM 4277 C C . ALA A 1 551 ? 23.105 -14.077 -2.984 1.00 96.88 551 ALA A C 1
ATOM 4279 O O . ALA A 1 551 ? 23.242 -15.102 -3.649 1.00 96.88 551 ALA A O 1
ATOM 4280 N N . HIS A 1 552 ? 24.074 -13.603 -2.197 1.00 96.56 552 HIS A N 1
ATOM 4281 C CA . HIS A 1 552 ? 25.469 -14.061 -2.274 1.00 96.56 552 HIS A CA 1
ATOM 4282 C C . HIS A 1 552 ? 26.030 -14.583 -0.941 1.00 96.56 552 HIS A C 1
ATOM 4284 O O . HIS A 1 552 ? 27.193 -14.986 -0.871 1.00 96.56 552 HIS A O 1
ATOM 4290 N N . GLY A 1 553 ? 25.206 -14.625 0.109 1.00 96.00 553 GLY A N 1
ATOM 4291 C CA . GLY A 1 553 ? 25.602 -15.048 1.448 1.00 96.00 553 GLY A CA 1
ATOM 4292 C C . GLY A 1 553 ? 26.371 -13.974 2.221 1.00 96.00 553 GLY A C 1
ATOM 4293 O O . GLY A 1 553 ? 26.791 -12.952 1.681 1.00 96.00 553 GLY A O 1
ATOM 4294 N N . LEU A 1 554 ? 26.572 -14.220 3.518 1.00 94.75 554 LEU A N 1
ATOM 4295 C CA . LEU A 1 554 ? 27.121 -13.233 4.454 1.00 94.75 554 LEU A CA 1
ATOM 4296 C C . LEU A 1 554 ? 28.543 -12.768 4.093 1.00 94.75 554 LEU A C 1
ATOM 4298 O O . LEU A 1 554 ? 28.853 -11.587 4.232 1.00 94.75 554 LEU A O 1
ATOM 4302 N N . SER A 1 555 ? 29.396 -13.677 3.607 1.00 94.69 555 SER A N 1
ATOM 4303 C CA . SER A 1 555 ? 30.787 -13.373 3.235 1.00 94.69 555 SER A CA 1
ATOM 4304 C C . SER A 1 555 ? 30.916 -12.490 1.991 1.00 94.69 555 SER A C 1
ATOM 4306 O O . SER A 1 555 ? 31.946 -11.847 1.830 1.00 94.69 555 SER A O 1
ATOM 4308 N N . ASN A 1 556 ? 29.884 -12.442 1.142 1.00 95.69 556 ASN A N 1
ATOM 4309 C CA . ASN A 1 556 ? 29.855 -11.673 -0.105 1.00 95.69 556 ASN A CA 1
ATOM 4310 C C . ASN A 1 556 ? 28.630 -10.744 -0.156 1.00 95.69 556 ASN A C 1
ATOM 4312 O O . ASN A 1 556 ? 28.042 -10.546 -1.219 1.00 95.69 556 ASN A O 1
ATOM 4316 N N . ALA A 1 557 ? 28.202 -10.223 0.999 1.00 96.06 557 ALA A N 1
ATOM 4317 C CA . ALA A 1 557 ? 27.053 -9.329 1.070 1.00 96.06 557 ALA A CA 1
ATOM 4318 C C . ALA A 1 557 ? 27.220 -8.133 0.118 1.00 96.06 557 ALA A C 1
ATOM 4320 O O . ALA A 1 557 ? 28.319 -7.599 -0.040 1.00 96.06 557 ALA A O 1
ATOM 4321 N N . SER A 1 558 ? 26.127 -7.715 -0.516 1.00 95.94 558 SER A N 1
ATOM 4322 C CA . SER A 1 558 ? 26.157 -6.704 -1.573 1.00 95.94 558 SER A CA 1
ATOM 4323 C C . SER A 1 558 ? 24.879 -5.864 -1.594 1.00 95.94 558 SER A C 1
ATOM 4325 O O . SER A 1 558 ? 23.930 -6.167 -0.874 1.00 95.94 558 SER A O 1
ATOM 4327 N N . PHE A 1 559 ? 24.856 -4.813 -2.414 1.00 96.25 559 PHE A N 1
ATOM 4328 C CA . PHE A 1 559 ? 23.640 -4.043 -2.701 1.00 96.25 559 PHE A CA 1
ATOM 4329 C C . PHE A 1 559 ? 22.795 -4.642 -3.833 1.00 96.25 559 PHE A C 1
ATOM 4331 O O . PHE A 1 559 ? 21.749 -4.093 -4.156 1.00 96.25 559 PHE A O 1
ATOM 4338 N N . GLN A 1 560 ? 23.244 -5.745 -4.437 1.00 95.44 560 GLN A N 1
ATOM 4339 C CA . GLN A 1 560 ? 22.470 -6.495 -5.414 1.00 95.44 560 GLN A CA 1
ATOM 4340 C C . GLN A 1 560 ? 21.550 -7.485 -4.675 1.00 95.44 560 GLN A C 1
ATOM 4342 O O . GLN A 1 560 ? 22.048 -8.422 -4.032 1.00 95.44 560 GLN A O 1
ATOM 4347 N N . PRO A 1 561 ? 20.217 -7.311 -4.737 1.00 96.06 561 PRO A N 1
ATOM 4348 C CA . PRO A 1 561 ? 19.281 -8.278 -4.187 1.00 96.06 561 PRO A CA 1
ATOM 4349 C C . PRO A 1 561 ? 19.256 -9.572 -5.007 1.00 96.06 561 PRO A C 1
ATOM 4351 O O . PRO A 1 561 ? 19.747 -9.648 -6.136 1.00 96.06 561 PRO A O 1
ATOM 4354 N N . ALA A 1 562 ? 18.658 -10.621 -4.439 1.00 98.06 562 ALA A N 1
ATOM 4355 C CA . ALA A 1 562 ? 18.347 -11.813 -5.216 1.00 98.06 562 ALA A CA 1
ATOM 4356 C C . ALA A 1 562 ? 17.239 -11.488 -6.227 1.00 98.06 562 ALA A C 1
ATOM 4358 O O . ALA A 1 562 ? 16.336 -10.709 -5.927 1.00 98.06 562 ALA A O 1
ATOM 4359 N N . VAL A 1 563 ? 17.278 -12.114 -7.402 1.00 98.31 563 VAL A N 1
ATOM 4360 C CA . VAL A 1 563 ? 16.295 -11.848 -8.459 1.00 98.31 563 VAL A CA 1
ATOM 4361 C C . VAL A 1 563 ? 14.879 -12.164 -7.969 1.00 98.31 563 VAL A C 1
ATOM 4363 O O . VAL A 1 563 ? 14.634 -13.238 -7.418 1.00 98.31 563 VAL A O 1
ATOM 4366 N N . ASN A 1 564 ? 13.959 -11.220 -8.159 1.00 98.62 564 ASN A N 1
ATOM 4367 C CA . ASN A 1 564 ? 12.530 -11.431 -7.946 1.00 98.62 564 ASN A CA 1
ATOM 4368 C C . ASN A 1 564 ? 11.923 -12.091 -9.183 1.00 98.62 564 ASN A C 1
ATOM 4370 O O . ASN A 1 564 ? 12.132 -11.609 -10.290 1.00 98.62 564 ASN A O 1
ATOM 4374 N N . GLU A 1 565 ? 11.147 -13.152 -9.012 1.00 98.69 565 GLU A N 1
ATOM 4375 C CA . GLU A 1 565 ? 10.534 -13.895 -10.111 1.00 98.69 565 GLU A CA 1
ATOM 4376 C C . GLU A 1 565 ? 9.014 -13.692 -10.128 1.00 98.69 565 GLU A C 1
ATOM 4378 O O . GLU A 1 565 ? 8.328 -13.937 -9.135 1.00 98.69 565 GLU A O 1
ATOM 4383 N N . VAL A 1 566 ? 8.473 -13.247 -11.263 1.00 98.50 566 VAL A N 1
ATOM 4384 C CA . VAL A 1 566 ? 7.036 -13.013 -11.465 1.00 98.50 566 VAL A CA 1
ATOM 4385 C C . VAL A 1 566 ? 6.583 -13.828 -12.668 1.00 98.50 566 VAL A C 1
ATOM 4387 O O . VAL A 1 566 ? 6.957 -13.505 -13.797 1.00 98.50 566 VAL A O 1
ATOM 4390 N N . ARG A 1 567 ? 5.784 -14.883 -12.457 1.00 97.38 567 ARG A N 1
ATOM 4391 C CA . ARG A 1 567 ? 5.448 -15.833 -13.529 1.00 97.38 567 ARG A CA 1
ATOM 4392 C C . ARG A 1 567 ? 4.047 -16.419 -13.504 1.00 97.38 567 ARG A C 1
ATOM 4394 O O . ARG A 1 567 ? 3.483 -16.647 -12.446 1.00 97.38 567 ARG A O 1
ATOM 4401 N N . HIS A 1 568 ? 3.502 -16.759 -14.669 1.00 96.69 568 HIS A N 1
ATOM 4402 C CA . HIS A 1 568 ? 2.216 -17.466 -14.786 1.00 96.69 568 HIS A CA 1
ATOM 4403 C C . HIS A 1 568 ? 1.027 -16.769 -14.100 1.00 96.69 568 HIS A C 1
ATOM 4405 O O . HIS A 1 568 ? 0.042 -17.426 -13.767 1.00 96.69 568 HIS A O 1
ATOM 4411 N N . ASN A 1 569 ? 1.100 -15.455 -13.879 1.00 97.44 569 ASN A N 1
ATOM 4412 C CA . ASN A 1 569 ? -0.007 -14.679 -13.330 1.00 97.44 569 ASN A CA 1
ATOM 4413 C C . ASN A 1 569 ? -0.936 -14.218 -14.454 1.00 97.44 569 ASN A C 1
ATOM 4415 O O . ASN A 1 569 ? -0.482 -13.924 -15.567 1.00 97.44 569 ASN A O 1
ATOM 4419 N N . PHE A 1 570 ? -2.225 -14.104 -14.138 1.00 96.94 570 PHE A N 1
ATOM 4420 C CA . PHE A 1 570 ? -3.165 -13.354 -14.957 1.00 96.94 570 PHE A CA 1
ATOM 4421 C C . PHE A 1 570 ? -3.423 -11.998 -14.299 1.00 96.94 570 PHE A C 1
ATOM 4423 O O . PHE A 1 570 ? -3.986 -11.919 -13.208 1.00 96.94 570 PHE A O 1
ATOM 4430 N N . ILE A 1 571 ? -2.973 -10.939 -14.964 1.00 96.12 571 ILE A N 1
ATOM 4431 C CA . ILE A 1 571 ? -3.034 -9.568 -14.476 1.00 96.12 571 ILE A CA 1
ATOM 4432 C C . ILE A 1 571 ? -3.896 -8.745 -15.428 1.00 96.12 571 ILE A C 1
ATOM 4434 O O . ILE A 1 571 ? -3.582 -8.614 -16.613 1.00 96.12 571 ILE A O 1
ATOM 4438 N N . TRP A 1 572 ? -4.969 -8.173 -14.891 1.00 93.69 572 TRP A N 1
ATOM 4439 C CA . TRP A 1 572 ? -5.923 -7.352 -15.620 1.00 93.69 572 TRP A CA 1
ATOM 4440 C C . TRP A 1 572 ? -5.960 -5.925 -15.058 1.00 93.69 572 TRP A C 1
ATOM 4442 O O . TRP A 1 572 ? -6.473 -5.684 -13.966 1.00 93.69 572 TRP A O 1
ATOM 4452 N N . ALA A 1 573 ? -5.434 -4.956 -15.809 1.00 90.25 573 ALA A N 1
ATOM 4453 C CA . ALA A 1 573 ? -5.334 -3.554 -15.388 1.00 90.25 573 ALA A CA 1
ATOM 4454 C C . ALA A 1 573 ? -6.532 -2.690 -15.856 1.00 90.25 573 ALA A C 1
ATOM 4456 O O . ALA A 1 573 ? -6.370 -1.608 -16.408 1.00 90.25 573 ALA A O 1
ATOM 4457 N N . ASN A 1 574 ? -7.765 -3.142 -15.614 1.00 85.44 574 ASN A N 1
ATOM 4458 C CA . ASN A 1 574 ? -9.009 -2.540 -16.137 1.00 85.44 574 ASN A CA 1
ATOM 4459 C C . ASN A 1 574 ? -9.495 -1.216 -15.509 1.00 85.44 574 ASN A C 1
ATOM 4461 O O . ASN A 1 574 ? -10.593 -0.765 -15.835 1.00 85.44 574 ASN A O 1
ATOM 4465 N N . TYR A 1 575 ? -8.723 -0.588 -14.624 1.00 86.88 575 TYR A N 1
ATOM 4466 C CA . TYR A 1 575 ? -9.053 0.706 -14.004 1.00 86.88 575 TYR A CA 1
ATOM 4467 C C . TYR A 1 575 ? -7.918 1.718 -14.254 1.00 86.88 575 TYR A C 1
ATOM 4469 O O . TYR A 1 575 ? -7.443 1.853 -15.383 1.00 86.88 575 TYR A O 1
ATOM 4477 N N . GLY A 1 576 ? -7.471 2.446 -13.226 1.00 85.25 576 GLY A N 1
ATOM 4478 C CA . GLY A 1 576 ? -6.378 3.414 -13.313 1.00 85.25 576 GLY A CA 1
ATOM 4479 C C . GLY A 1 576 ? -4.984 2.806 -13.347 1.00 85.25 576 GLY A C 1
ATOM 4480 O O . GLY A 1 576 ? -4.007 3.544 -13.409 1.00 85.25 576 GLY A O 1
ATOM 4481 N N . ALA A 1 577 ? -4.883 1.479 -13.282 1.00 87.81 577 ALA A N 1
ATOM 4482 C CA . ALA A 1 577 ? -3.608 0.790 -13.356 1.00 87.81 577 ALA A CA 1
ATOM 4483 C C . ALA A 1 577 ? -3.005 0.980 -14.757 1.00 87.81 577 ALA A C 1
ATOM 4485 O O . ALA A 1 577 ? -3.733 0.922 -15.750 1.00 87.81 577 ALA A O 1
ATOM 4486 N N . ALA A 1 578 ? -1.702 1.245 -14.841 1.00 81.12 578 ALA A N 1
ATOM 4487 C CA . ALA A 1 578 ? -0.994 1.474 -16.099 1.00 81.12 578 ALA A CA 1
ATOM 4488 C C . ALA A 1 578 ? -0.397 0.166 -16.648 1.00 81.12 578 ALA A C 1
ATOM 4490 O O . ALA A 1 578 ? -0.998 -0.471 -17.517 1.00 81.12 578 ALA A O 1
ATOM 4491 N N . GLN A 1 579 ? 0.744 -0.263 -16.107 1.00 86.50 579 GLN A N 1
ATOM 4492 C CA . GLN A 1 579 ? 1.428 -1.506 -16.472 1.00 86.50 579 GLN A CA 1
ATOM 4493 C C . GLN A 1 579 ? 0.981 -2.677 -15.611 1.00 86.50 579 GLN A C 1
ATOM 4495 O O . GLN A 1 579 ? 0.589 -2.504 -14.459 1.00 86.50 579 GLN A O 1
ATOM 4500 N N . GLY A 1 580 ? 1.086 -3.892 -16.148 1.00 89.88 580 GLY A N 1
ATOM 4501 C CA . GLY A 1 580 ? 0.789 -5.102 -15.385 1.00 89.88 580 GLY A CA 1
ATOM 4502 C C . GLY A 1 580 ? 1.766 -5.354 -14.229 1.00 89.88 580 GLY A C 1
ATOM 4503 O O . GLY A 1 580 ? 1.352 -5.749 -13.138 1.00 89.88 580 GLY A O 1
ATOM 4504 N N . VAL A 1 581 ? 3.051 -5.074 -14.454 1.00 92.81 581 VAL A N 1
ATOM 4505 C CA . VAL A 1 581 ? 4.045 -4.876 -13.393 1.00 92.81 581 VAL A CA 1
ATOM 4506 C C . VAL A 1 581 ? 4.675 -3.511 -13.615 1.00 92.81 581 VAL A C 1
ATOM 4508 O O . VAL A 1 581 ? 5.336 -3.285 -14.625 1.00 92.81 581 VAL A O 1
ATOM 4511 N N . ASP A 1 582 ? 4.433 -2.606 -12.678 1.00 91.81 582 ASP A N 1
ATOM 4512 C CA . ASP A 1 582 ? 4.985 -1.260 -12.671 1.00 91.81 582 ASP A CA 1
ATOM 4513 C C . ASP A 1 582 ? 6.250 -1.250 -11.811 1.00 91.81 582 ASP A C 1
ATOM 4515 O O . ASP A 1 582 ? 6.206 -1.040 -10.592 1.00 91.81 582 ASP A O 1
ATOM 4519 N N . ASN A 1 583 ? 7.377 -1.582 -12.438 1.00 91.94 583 ASN A N 1
ATOM 4520 C CA . ASN A 1 583 ? 8.677 -1.459 -11.806 1.00 91.94 583 ASN A CA 1
ATOM 4521 C C . ASN A 1 583 ? 9.141 -0.004 -11.914 1.00 91.94 583 ASN A C 1
ATOM 4523 O O . ASN A 1 583 ? 9.760 0.422 -12.887 1.00 91.94 583 ASN A O 1
ATOM 4527 N N . ASP A 1 584 ? 8.788 0.753 -10.887 1.00 90.75 584 ASP A N 1
ATOM 4528 C CA . ASP A 1 584 ? 8.995 2.189 -10.820 1.00 90.75 584 ASP A CA 1
ATOM 4529 C C . ASP A 1 584 ? 10.392 2.511 -10.251 1.00 90.75 584 ASP A C 1
ATOM 4531 O O . ASP A 1 584 ? 11.193 1.605 -10.004 1.00 90.75 584 ASP A O 1
ATOM 4535 N N . ASP A 1 585 ? 10.707 3.787 -10.040 1.00 92.19 585 ASP A N 1
ATOM 4536 C CA . ASP A 1 585 ? 12.022 4.314 -9.641 1.00 92.19 585 ASP A CA 1
ATOM 4537 C C . ASP A 1 585 ? 13.030 3.354 -8.984 1.00 92.19 585 ASP A C 1
ATOM 4539 O O . ASP A 1 585 ? 12.855 2.882 -7.851 1.00 92.19 585 ASP A O 1
ATOM 4543 N N . GLY A 1 586 ? 14.153 3.151 -9.673 1.00 92.25 586 GLY A N 1
ATOM 4544 C CA . GLY A 1 586 ? 15.289 2.361 -9.204 1.00 92.25 586 GLY A CA 1
ATOM 4545 C C . GLY A 1 586 ? 15.080 0.846 -9.244 1.00 92.25 586 GLY A C 1
ATOM 4546 O O . GLY A 1 586 ? 16.064 0.113 -9.125 1.00 92.25 586 GLY A O 1
ATOM 4547 N N . SER A 1 587 ? 13.846 0.361 -9.438 1.00 93.94 587 SER A N 1
ATOM 4548 C CA . SER A 1 587 ? 13.512 -1.068 -9.403 1.00 93.94 587 SER A CA 1
ATOM 4549 C C . SER A 1 587 ? 14.433 -1.891 -10.294 1.00 93.94 587 SER A C 1
ATOM 4551 O O . SER A 1 587 ? 14.563 -1.632 -11.485 1.00 93.94 587 SER A O 1
ATOM 4553 N N . SER A 1 588 ? 15.081 -2.894 -9.706 1.00 93.50 588 SER A N 1
ATOM 4554 C CA . SER A 1 588 ? 16.098 -3.689 -10.390 1.00 93.50 588 SER A CA 1
ATOM 4555 C C . SER A 1 588 ? 15.984 -5.175 -10.049 1.00 93.50 588 SER A C 1
ATOM 4557 O O . SER A 1 588 ? 15.385 -5.550 -9.038 1.00 93.50 588 SER A O 1
ATOM 4559 N N . PHE A 1 589 ? 16.591 -6.027 -10.879 1.00 95.50 589 PHE A N 1
ATOM 4560 C CA . PHE A 1 589 ? 16.707 -7.478 -10.661 1.00 95.50 589 PHE A CA 1
ATOM 4561 C C . PHE A 1 589 ? 15.367 -8.235 -10.618 1.00 95.50 589 PHE A C 1
ATOM 4563 O O . PHE A 1 589 ? 15.118 -9.054 -9.728 1.00 95.50 589 PHE A O 1
ATOM 4570 N N . TYR A 1 590 ? 14.510 -8.003 -11.614 1.00 96.94 590 TYR A N 1
ATOM 4571 C CA . TYR A 1 590 ? 13.285 -8.777 -11.828 1.00 96.94 590 TYR A CA 1
ATOM 4572 C C . TYR A 1 590 ? 13.425 -9.756 -12.996 1.00 96.94 590 TYR A C 1
ATOM 4574 O O . TYR A 1 590 ? 13.980 -9.425 -14.039 1.00 96.94 590 TYR A O 1
ATOM 4582 N N . TRP A 1 591 ? 12.861 -10.950 -12.857 1.00 98.06 591 TRP A N 1
ATOM 4583 C CA . TRP A 1 591 ? 12.604 -11.882 -13.946 1.00 98.06 591 TRP A CA 1
ATOM 4584 C C . TRP A 1 591 ? 11.097 -12.072 -14.082 1.00 98.06 591 TRP A C 1
ATOM 4586 O O . TRP A 1 591 ? 10.457 -12.766 -13.294 1.00 98.06 591 TRP A O 1
ATOM 4596 N N . ILE A 1 592 ? 10.520 -11.402 -15.073 1.00 97.50 592 ILE A N 1
ATOM 4597 C CA . ILE A 1 592 ? 9.079 -11.353 -15.305 1.00 97.50 592 ILE A CA 1
ATOM 4598 C C . ILE A 1 592 ? 8.790 -12.157 -16.557 1.00 97.50 592 ILE A C 1
ATOM 4600 O O . ILE A 1 592 ? 9.166 -11.741 -17.658 1.00 97.50 592 ILE A O 1
ATOM 4604 N N . HIS A 1 593 ? 8.141 -13.310 -16.412 1.00 97.00 593 HIS A N 1
ATOM 4605 C CA . HIS A 1 593 ? 7.974 -14.206 -17.545 1.00 97.00 593 HIS A CA 1
ATOM 4606 C C . HIS A 1 593 ? 6.714 -15.056 -17.552 1.00 97.00 593 HIS A C 1
ATOM 4608 O O . HIS A 1 593 ? 6.167 -15.423 -16.523 1.00 97.00 593 HIS A O 1
ATOM 4614 N N . ASP A 1 594 ? 6.269 -15.417 -18.754 1.00 96.19 594 ASP A N 1
ATOM 4615 C CA . ASP A 1 594 ? 5.125 -16.314 -18.952 1.00 96.19 594 ASP A CA 1
ATOM 4616 C C . ASP A 1 594 ? 3.824 -15.825 -18.262 1.00 96.19 594 ASP A C 1
ATOM 4618 O O . ASP A 1 594 ? 2.962 -16.630 -17.911 1.00 96.19 594 ASP A O 1
ATOM 4622 N N . ASN A 1 595 ? 3.668 -14.509 -18.066 1.00 96.88 595 ASN A N 1
ATOM 4623 C CA . ASN A 1 595 ? 2.442 -13.893 -17.548 1.00 96.88 595 ASN A CA 1
ATOM 4624 C C . ASN A 1 595 ? 1.495 -13.490 -18.683 1.00 96.88 595 ASN A C 1
ATOM 4626 O O . ASN A 1 595 ? 1.905 -13.315 -19.837 1.00 96.88 595 ASN A O 1
ATOM 4630 N N . VAL A 1 596 ? 0.228 -13.294 -18.328 1.00 96.31 596 VAL A N 1
ATOM 4631 C CA . VAL A 1 596 ? -0.765 -12.622 -19.167 1.00 96.31 596 VAL A CA 1
ATOM 4632 C C . VAL A 1 596 ? -1.075 -11.260 -18.560 1.00 96.31 596 VAL A C 1
ATOM 4634 O O . VAL A 1 596 ? -1.595 -11.177 -17.451 1.00 96.31 596 VAL A O 1
ATOM 4637 N N . PHE A 1 597 ? -0.785 -10.212 -19.319 1.00 95.31 597 PHE A N 1
ATOM 4638 C CA . PHE A 1 597 ? -1.147 -8.829 -19.048 1.00 95.31 597 PHE A CA 1
ATOM 4639 C C . PHE A 1 597 ? -2.291 -8.443 -19.981 1.00 95.31 597 PHE A C 1
ATOM 4641 O O . PHE A 1 597 ? -2.120 -8.458 -21.200 1.00 95.31 597 PHE A O 1
ATOM 4648 N N . TYR A 1 598 ? -3.461 -8.142 -19.429 1.00 92.81 598 TYR A N 1
ATOM 4649 C CA . TYR A 1 598 ? -4.659 -7.804 -20.195 1.00 92.81 598 TYR A CA 1
ATOM 4650 C C . TYR A 1 598 ? -5.198 -6.436 -19.787 1.00 92.81 598 TYR A C 1
ATOM 4652 O O . TYR A 1 598 ? -5.231 -6.101 -18.604 1.00 92.81 598 TYR A O 1
ATOM 4660 N N . ASP A 1 599 ? -5.585 -5.633 -20.778 1.00 89.56 599 ASP A N 1
ATOM 4661 C CA . ASP A 1 599 ? -5.891 -4.203 -20.622 1.00 89.56 599 ASP A CA 1
ATOM 4662 C C . ASP A 1 599 ? -4.803 -3.441 -19.848 1.00 89.56 599 ASP A C 1
ATOM 4664 O O . ASP A 1 599 ? -5.080 -2.490 -19.127 1.00 89.56 599 ASP A O 1
ATOM 4668 N N . ALA A 1 600 ? -3.564 -3.911 -19.974 1.00 89.31 600 ALA A N 1
ATOM 4669 C CA . ALA A 1 600 ? -2.408 -3.447 -19.235 1.00 89.31 600 ALA A CA 1
ATOM 4670 C C . ALA A 1 600 ? -1.289 -3.148 -20.221 1.00 89.31 600 ALA A C 1
ATOM 4672 O O . ALA A 1 600 ? -1.088 -3.900 -21.183 1.00 89.31 600 ALA A O 1
ATOM 4673 N N . ASP A 1 601 ? -0.541 -2.084 -19.955 1.00 85.94 601 ASP A N 1
ATOM 4674 C CA . ASP A 1 601 ? 0.733 -1.886 -20.625 1.00 85.94 601 ASP A CA 1
ATOM 4675 C C . ASP A 1 601 ? 1.720 -2.977 -20.215 1.00 85.94 601 ASP A C 1
ATOM 4677 O O . ASP A 1 601 ? 1.544 -3.672 -19.206 1.00 85.94 601 ASP A O 1
ATOM 4681 N N . GLY A 1 602 ? 2.712 -3.175 -21.078 1.00 82.81 602 GLY A N 1
ATOM 4682 C CA . GLY A 1 602 ? 3.707 -4.215 -20.911 1.00 82.81 602 GLY A CA 1
ATOM 4683 C C . GLY A 1 602 ? 4.673 -3.866 -19.792 1.00 82.81 602 GLY A C 1
ATOM 4684 O O . GLY A 1 602 ? 4.298 -3.679 -18.639 1.00 82.81 602 GLY A O 1
ATOM 4685 N N . PHE A 1 603 ? 5.949 -3.826 -20.119 1.00 83.00 603 PHE A N 1
ATOM 4686 C CA . PHE A 1 603 ? 6.978 -3.599 -19.120 1.00 83.00 603 PHE A CA 1
ATOM 4687 C C . PHE A 1 603 ? 7.339 -2.118 -19.042 1.00 83.00 603 PHE A C 1
ATOM 4689 O O . PHE A 1 603 ? 7.684 -1.523 -20.067 1.00 83.00 603 PHE A O 1
ATOM 4696 N N . LYS A 1 604 ? 7.281 -1.562 -17.829 1.00 79.81 604 LYS A N 1
ATOM 4697 C CA . LYS A 1 604 ? 7.830 -0.249 -17.478 1.00 79.81 604 LYS A CA 1
ATOM 4698 C C . LYS A 1 604 ? 9.049 -0.454 -16.594 1.00 79.81 604 LYS A C 1
ATOM 4700 O O . LYS A 1 604 ? 8.951 -1.155 -15.591 1.00 79.81 604 LYS A O 1
ATOM 4705 N N . MET A 1 605 ? 10.155 0.161 -16.998 1.00 75.62 605 MET A N 1
ATOM 4706 C CA . MET A 1 605 ? 11.345 0.378 -16.180 1.00 75.62 605 MET A CA 1
ATOM 4707 C C . MET A 1 605 ? 11.837 1.796 -16.421 1.00 75.62 605 MET A C 1
ATOM 4709 O O . MET A 1 605 ? 12.533 2.081 -17.404 1.00 75.62 605 MET A O 1
ATOM 4713 N N . ASP A 1 606 ? 11.462 2.677 -15.503 1.00 72.25 606 ASP A N 1
ATOM 4714 C CA . ASP A 1 606 ? 11.847 4.077 -15.542 1.00 72.25 606 ASP A CA 1
ATOM 4715 C C . ASP A 1 606 ? 12.882 4.400 -14.457 1.00 72.25 606 ASP A C 1
ATOM 4717 O O . ASP A 1 606 ? 13.143 3.621 -13.540 1.00 72.25 606 ASP A O 1
ATOM 4721 N N . TYR A 1 607 ? 13.504 5.571 -14.603 1.00 83.12 607 TYR A N 1
ATOM 4722 C CA . TYR A 1 607 ? 14.324 6.213 -13.578 1.00 83.12 607 TYR A CA 1
ATOM 4723 C C . TYR A 1 607 ? 15.367 5.277 -12.941 1.00 83.12 607 TYR A C 1
ATOM 4725 O O . TYR A 1 607 ? 15.247 4.856 -11.796 1.00 83.12 607 TYR A O 1
ATOM 4733 N N . GLY A 1 608 ? 16.429 4.957 -13.685 1.00 84.25 608 GLY A N 1
ATOM 4734 C CA . GLY A 1 608 ? 17.682 4.425 -13.132 1.00 84.25 608 GLY A CA 1
ATOM 4735 C C . GLY A 1 608 ? 17.664 2.995 -12.569 1.00 84.25 608 GLY A C 1
ATOM 4736 O O . GLY A 1 608 ? 18.719 2.557 -12.097 1.00 84.25 608 GLY A O 1
ATOM 4737 N N . GLY A 1 609 ? 16.532 2.285 -12.618 1.00 89.69 609 GLY A N 1
ATOM 4738 C CA . GLY A 1 609 ? 16.460 0.831 -12.423 1.00 89.69 609 GLY A CA 1
ATOM 4739 C C . GLY A 1 609 ? 17.118 0.057 -13.570 1.00 89.69 609 GLY A C 1
ATOM 4740 O O . GLY A 1 609 ? 17.361 0.630 -14.634 1.00 89.69 609 GLY A O 1
ATOM 4741 N N . HIS A 1 610 ? 17.499 -1.206 -13.345 1.00 92.94 610 HIS A N 1
ATOM 4742 C CA . HIS A 1 610 ? 18.260 -2.004 -14.320 1.00 92.94 610 HIS A CA 1
ATOM 4743 C C . HIS A 1 610 ? 18.255 -3.522 -14.032 1.00 92.94 610 HIS A C 1
ATOM 4745 O O . HIS A 1 610 ? 17.628 -4.016 -13.089 1.00 92.94 610 HIS A O 1
ATOM 4751 N N . GLY A 1 611 ? 18.978 -4.290 -14.851 1.00 92.44 611 GLY A N 1
ATOM 4752 C CA . GLY A 1 611 ? 19.301 -5.693 -14.581 1.00 92.44 611 GLY A CA 1
ATOM 4753 C C . GLY A 1 611 ? 18.105 -6.648 -14.599 1.00 92.44 611 GLY A C 1
ATOM 4754 O O . GLY A 1 611 ? 18.184 -7.739 -14.027 1.00 92.44 611 GLY A O 1
ATOM 4755 N N . SER A 1 612 ? 16.998 -6.255 -15.225 1.00 94.62 612 SER A N 1
ATOM 4756 C CA . SER A 1 612 ? 15.760 -7.025 -15.263 1.00 94.62 612 SER A CA 1
ATOM 4757 C C . SER A 1 612 ? 15.545 -7.712 -16.612 1.00 94.62 612 SER A C 1
ATOM 4759 O O . SER A 1 612 ? 16.076 -7.331 -17.653 1.00 94.62 612 SER A O 1
ATOM 4761 N N . THR A 1 613 ? 14.781 -8.798 -16.601 1.00 95.81 613 THR A N 1
ATOM 4762 C CA . THR A 1 613 ? 14.438 -9.590 -17.782 1.00 95.81 613 THR A CA 1
ATOM 4763 C C . THR A 1 613 ? 12.928 -9.736 -17.882 1.00 95.81 613 THR A C 1
ATOM 4765 O O . THR A 1 613 ? 12.297 -10.346 -17.021 1.00 95.81 613 THR A O 1
ATOM 4768 N N . PHE A 1 614 ? 12.368 -9.238 -18.978 1.00 95.75 614 PHE A N 1
ATOM 4769 C CA . PHE A 1 614 ? 10.979 -9.407 -19.374 1.00 95.75 614 PHE A CA 1
ATOM 4770 C C . PHE A 1 614 ? 10.908 -10.387 -20.550 1.00 95.75 614 PHE A C 1
ATOM 4772 O O . PHE A 1 614 ? 11.367 -10.075 -21.655 1.00 95.75 614 PHE A O 1
ATOM 4779 N N . GLU A 1 615 ? 10.371 -11.594 -20.350 1.00 96.12 615 GLU A N 1
ATOM 4780 C CA . GLU A 1 615 ? 10.376 -12.608 -21.411 1.00 96.12 615 GLU A CA 1
ATOM 4781 C C . GLU A 1 615 ? 9.161 -13.537 -21.481 1.00 96.12 615 GLU A C 1
ATOM 4783 O O . GLU A 1 615 ? 8.569 -13.906 -20.479 1.00 96.12 615 GLU A O 1
ATOM 4788 N N . ARG A 1 616 ? 8.791 -13.974 -22.690 1.00 96.31 616 ARG A N 1
ATOM 4789 C CA . ARG A 1 616 ? 7.656 -14.894 -22.942 1.00 96.31 616 ARG A CA 1
ATOM 4790 C C . ARG A 1 616 ? 6.288 -14.425 -22.417 1.00 96.31 616 ARG A C 1
ATOM 4792 O O . ARG A 1 616 ? 5.322 -15.190 -22.450 1.00 96.31 616 ARG A O 1
ATOM 4799 N N . ASN A 1 617 ? 6.148 -13.169 -22.007 1.00 96.50 617 ASN A N 1
ATOM 4800 C CA . ASN A 1 617 ? 4.864 -12.631 -21.569 1.00 96.50 617 ASN A CA 1
ATOM 4801 C C . ASN A 1 617 ? 3.913 -12.420 -22.756 1.00 96.50 617 ASN A C 1
ATOM 4803 O O . ASN A 1 617 ? 4.345 -12.275 -23.908 1.00 96.50 617 ASN A O 1
ATOM 4807 N N . LEU A 1 618 ? 2.613 -12.421 -22.468 1.00 96.06 618 LEU A N 1
ATOM 4808 C CA . LEU A 1 618 ? 1.575 -11.906 -23.354 1.00 96.06 618 LEU A CA 1
ATOM 4809 C C . LEU A 1 618 ? 1.116 -10.559 -22.826 1.00 96.06 618 LEU A C 1
ATOM 4811 O O . LEU A 1 618 ? 0.656 -10.482 -21.694 1.00 96.06 618 LEU A O 1
ATOM 4815 N N . VAL A 1 619 ? 1.189 -9.537 -23.661 1.00 95.06 619 VAL A N 1
ATOM 4816 C CA . VAL A 1 619 ? 0.626 -8.218 -23.397 1.00 95.06 619 VAL A CA 1
ATOM 4817 C C . VAL A 1 619 ? -0.526 -8.006 -24.365 1.00 95.06 619 VAL A C 1
ATOM 4819 O O . VAL A 1 619 ? -0.356 -8.137 -25.574 1.00 95.06 619 VAL A O 1
ATOM 4822 N N . VAL A 1 620 ? -1.706 -7.704 -23.845 1.00 92.69 620 VAL A N 1
ATOM 4823 C CA . VAL A 1 620 ? -2.889 -7.333 -24.621 1.00 92.69 620 VAL A CA 1
ATOM 4824 C C . VAL A 1 620 ? -3.332 -5.966 -24.119 1.00 92.69 620 VAL A C 1
ATOM 4826 O O . VAL A 1 620 ? -3.926 -5.860 -23.049 1.00 92.69 620 VAL A O 1
ATOM 4829 N N . THR A 1 621 ? -3.016 -4.921 -24.879 1.00 89.44 621 THR A N 1
ATOM 4830 C CA . THR A 1 621 ? -3.241 -3.515 -24.503 1.00 89.44 621 THR A CA 1
ATOM 4831 C C . THR A 1 621 ? -4.137 -2.806 -25.525 1.00 89.44 621 THR A C 1
ATOM 4833 O O . THR A 1 621 ? -4.502 -3.381 -26.551 1.00 89.44 621 THR A O 1
ATOM 4836 N N . LYS A 1 622 ? -4.515 -1.555 -25.251 1.00 83.62 622 LYS A N 1
ATOM 4837 C CA . LYS A 1 622 ? -5.331 -0.686 -26.123 1.00 83.62 622 LYS A CA 1
ATOM 4838 C C . LYS A 1 622 ? -4.462 0.400 -26.780 1.00 83.62 622 LYS A C 1
ATOM 4840 O O . LYS A 1 622 ? -3.391 0.697 -26.257 1.00 83.62 622 LYS A O 1
ATOM 4845 N N . PRO A 1 623 ? -4.888 1.052 -27.881 1.00 71.81 623 PRO A N 1
ATOM 4846 C CA . PRO A 1 623 ? -3.999 1.867 -28.714 1.00 71.81 623 PRO A CA 1
ATOM 4847 C C . PRO A 1 623 ? -3.550 3.172 -28.052 1.00 71.81 623 PRO A C 1
ATOM 4849 O O . PRO A 1 623 ? -2.466 3.657 -28.341 1.00 71.81 623 PRO A O 1
ATOM 4852 N N . TRP A 1 624 ? -4.359 3.738 -27.152 1.00 70.25 624 TRP A N 1
ATOM 4853 C CA . TRP A 1 624 ? -4.001 4.943 -26.390 1.00 70.25 624 TRP A CA 1
ATOM 4854 C C . TRP A 1 624 ? -3.096 4.662 -25.183 1.00 70.25 624 TRP A C 1
ATOM 4856 O O . TRP A 1 624 ? -2.613 5.608 -24.570 1.00 70.25 624 TRP A O 1
ATOM 4866 N N . ARG A 1 625 ? -2.899 3.385 -24.827 1.00 68.19 625 ARG A N 1
ATOM 4867 C CA . ARG A 1 625 ? -1.944 2.948 -23.803 1.00 68.19 625 ARG A CA 1
ATOM 4868 C C . ARG A 1 625 ? -0.666 2.426 -24.469 1.00 68.19 625 ARG A C 1
ATOM 4870 O O . ARG A 1 625 ? 0.396 2.988 -24.250 1.00 68.19 625 ARG A O 1
ATOM 4877 N N . GLY A 1 626 ? -0.802 1.487 -25.415 1.00 61.56 626 GLY A N 1
ATOM 4878 C CA . GLY A 1 626 ? 0.127 1.182 -26.521 1.00 61.56 626 GLY A CA 1
ATOM 4879 C C . GLY A 1 626 ? 1.571 0.789 -26.175 1.00 61.56 626 GLY A C 1
ATOM 4880 O O . GLY A 1 626 ? 2.313 0.374 -27.065 1.00 61.56 626 GLY A O 1
ATOM 4881 N N . GLN A 1 627 ? 2.002 0.893 -24.921 1.00 78.06 627 GLN A N 1
ATOM 4882 C CA . GLN A 1 627 ? 3.389 0.710 -24.518 1.00 78.06 627 GLN A CA 1
ATOM 4883 C C . GLN A 1 627 ? 3.619 -0.746 -24.115 1.00 78.06 627 GLN A C 1
ATOM 4885 O O . GLN A 1 627 ? 3.504 -1.137 -22.957 1.00 78.06 627 GLN A O 1
ATOM 4890 N N . CYS A 1 628 ? 3.974 -1.584 -25.090 1.00 86.69 628 CYS A N 1
ATOM 4891 C CA . CYS A 1 628 ? 4.454 -2.941 -24.822 1.00 86.69 628 CYS A CA 1
ATOM 4892 C C . CYS A 1 628 ? 5.815 -2.925 -24.106 1.00 86.69 628 CYS A C 1
ATOM 4894 O O . CYS A 1 628 ? 6.140 -3.845 -23.355 1.00 86.69 628 CYS A O 1
ATOM 4896 N N . VAL A 1 629 ? 6.617 -1.898 -24.397 1.00 85.94 629 VAL A N 1
ATOM 4897 C CA . VAL A 1 629 ? 7.945 -1.656 -23.835 1.00 85.94 629 VAL A CA 1
ATOM 4898 C C . VAL A 1 629 ? 8.075 -0.165 -23.537 1.00 85.94 629 VAL A C 1
ATOM 4900 O O . VAL A 1 629 ? 7.859 0.655 -24.430 1.00 85.94 629 VAL A O 1
ATOM 4903 N N . GLY A 1 630 ? 8.458 0.167 -22.309 1.00 85.69 630 GLY A N 1
ATOM 4904 C CA . GLY A 1 630 ? 8.926 1.489 -21.912 1.00 85.69 630 GLY A CA 1
ATOM 4905 C C . GLY A 1 630 ? 10.193 1.334 -21.084 1.00 85.69 630 GLY A C 1
ATOM 4906 O O . GLY A 1 630 ? 10.150 0.737 -20.008 1.00 85.69 630 GLY A O 1
ATOM 4907 N N . VAL A 1 631 ? 11.322 1.811 -21.613 1.00 83.56 631 VAL A N 1
ATOM 4908 C CA . VAL A 1 631 ? 12.598 1.786 -20.890 1.00 83.56 631 VAL A CA 1
ATOM 4909 C C . VAL A 1 631 ? 13.357 3.096 -20.971 1.00 83.56 631 VAL A C 1
ATOM 4911 O O . VAL A 1 631 ? 13.532 3.683 -22.048 1.00 83.56 631 VAL A O 1
ATOM 4914 N N . ALA A 1 632 ? 13.867 3.496 -19.811 1.00 81.94 632 ALA A N 1
ATOM 4915 C CA . ALA A 1 632 ? 14.735 4.645 -19.643 1.00 81.94 632 ALA A CA 1
ATOM 4916 C C . ALA A 1 632 ? 16.208 4.327 -19.990 1.00 81.94 632 ALA A C 1
ATOM 4918 O O . ALA A 1 632 ? 16.528 3.417 -20.757 1.00 81.94 632 ALA A O 1
ATOM 4919 N N . GLN A 1 633 ? 17.118 5.167 -19.497 1.00 86.31 633 GLN A N 1
ATOM 4920 C CA . GLN A 1 633 ? 18.554 5.060 -19.743 1.00 86.31 633 GLN A CA 1
ATOM 4921 C C . GLN A 1 633 ? 19.232 4.147 -18.717 1.00 86.31 633 GLN A C 1
ATOM 4923 O O . GLN A 1 633 ? 18.970 4.242 -17.519 1.00 86.31 633 GLN A O 1
ATOM 4928 N N . PHE A 1 634 ? 20.186 3.349 -19.187 1.00 88.56 634 PHE A N 1
ATOM 4929 C CA . PHE A 1 634 ? 20.970 2.406 -18.403 1.00 88.56 634 PHE A CA 1
ATOM 4930 C C . PHE A 1 634 ? 22.469 2.699 -18.509 1.00 88.56 634 PHE A C 1
ATOM 4932 O O . PHE A 1 634 ? 22.961 3.334 -19.448 1.00 88.56 634 PHE A O 1
ATOM 4939 N N . LEU A 1 635 ? 23.233 2.169 -17.556 1.00 89.69 635 LEU A N 1
ATOM 4940 C CA . LEU A 1 635 ? 24.671 2.020 -17.740 1.00 89.69 635 LEU A CA 1
ATOM 4941 C C . LEU A 1 635 ? 24.951 0.867 -18.713 1.00 89.69 635 LEU A C 1
ATOM 4943 O O . LEU A 1 635 ? 24.216 -0.121 -18.787 1.00 89.69 635 LEU A O 1
ATOM 4947 N N . LYS A 1 636 ? 26.049 0.981 -19.463 1.00 89.62 636 LYS A N 1
ATOM 4948 C CA . LYS A 1 636 ? 26.454 -0.042 -20.432 1.00 89.62 636 LYS A CA 1
ATOM 4949 C C . LYS A 1 636 ? 26.646 -1.397 -19.738 1.00 89.62 636 LYS A C 1
ATOM 4951 O O . LYS A 1 636 ? 27.403 -1.493 -18.777 1.00 89.62 636 LYS A O 1
ATOM 4956 N N . GLY A 1 637 ? 26.012 -2.439 -20.276 1.00 87.00 637 GLY A N 1
ATOM 4957 C CA . GLY A 1 637 ? 26.076 -3.803 -19.740 1.00 87.00 637 GLY A CA 1
ATOM 4958 C C . GLY A 1 637 ? 25.108 -4.106 -18.592 1.00 87.00 637 GLY A C 1
ATOM 4959 O O . GLY A 1 637 ? 25.108 -5.240 -18.123 1.00 87.00 637 GLY A O 1
ATOM 4960 N N . LEU A 1 638 ? 24.292 -3.136 -18.164 1.00 89.00 638 LEU A N 1
ATOM 4961 C CA . LEU A 1 638 ? 23.304 -3.312 -17.093 1.00 89.00 638 LEU A CA 1
ATOM 4962 C C . LEU A 1 638 ? 21.852 -3.177 -17.559 1.00 89.00 638 LEU A C 1
ATOM 4964 O O . LEU A 1 638 ? 20.955 -3.443 -16.772 1.00 89.00 638 LEU A O 1
ATOM 4968 N N . GLY A 1 639 ? 21.589 -2.774 -18.802 1.00 89.00 639 GLY A N 1
ATOM 4969 C CA . GLY A 1 639 ? 20.210 -2.582 -19.238 1.00 89.00 639 GLY A CA 1
ATOM 4970 C C . GLY A 1 639 ? 19.421 -3.878 -19.376 1.00 89.00 639 GLY A C 1
ATOM 4971 O O . GLY A 1 639 ? 19.956 -4.991 -19.396 1.00 89.00 639 GLY A O 1
ATOM 4972 N N . ASP A 1 640 ? 18.111 -3.696 -19.456 1.00 91.81 640 ASP A N 1
ATOM 4973 C CA . ASP A 1 640 ? 17.160 -4.791 -19.370 1.00 91.81 640 ASP A CA 1
ATOM 4974 C C . ASP A 1 640 ? 17.127 -5.672 -20.628 1.00 91.81 640 ASP A C 1
ATOM 4976 O O . ASP A 1 640 ? 17.580 -5.314 -21.725 1.00 91.81 640 ASP A O 1
ATOM 4980 N N . ALA A 1 641 ? 16.549 -6.859 -20.463 1.00 93.50 641 ALA A N 1
ATOM 4981 C CA . ALA A 1 641 ? 16.338 -7.819 -21.535 1.00 93.50 641 ALA A CA 1
ATOM 4982 C C . ALA A 1 641 ? 14.850 -7.994 -21.870 1.00 93.50 641 ALA A C 1
ATOM 4984 O O . ALA A 1 641 ? 14.032 -8.251 -20.991 1.00 93.50 641 ALA A O 1
ATOM 4985 N N . PHE A 1 642 ? 14.525 -7.968 -23.165 1.00 93.88 642 PHE A N 1
ATOM 4986 C CA . PHE A 1 642 ? 13.183 -8.146 -23.729 1.00 93.88 642 PHE A CA 1
ATOM 4987 C C . PHE A 1 642 ? 13.186 -9.295 -24.721 1.00 93.88 642 PHE A C 1
ATOM 4989 O O . PHE A 1 642 ? 13.608 -9.134 -25.872 1.00 93.88 642 PHE A O 1
ATOM 4996 N N . ARG A 1 643 ? 12.739 -10.474 -24.289 1.00 96.31 643 ARG A N 1
ATOM 4997 C CA . ARG A 1 643 ? 12.933 -11.698 -25.073 1.00 96.31 643 ARG A CA 1
ATOM 4998 C C . ARG A 1 643 ? 11.638 -12.446 -25.323 1.00 96.31 643 ARG A C 1
ATOM 5000 O O . ARG A 1 643 ? 10.953 -12.858 -24.395 1.00 96.31 643 ARG A O 1
ATOM 5007 N N . ASN A 1 644 ? 11.354 -12.753 -26.584 1.00 97.12 644 ASN A N 1
ATOM 5008 C CA . ASN A 1 644 ? 10.267 -13.662 -26.962 1.00 97.12 644 ASN A CA 1
ATOM 5009 C C . ASN A 1 644 ? 8.886 -13.259 -26.411 1.00 97.12 644 ASN A C 1
ATOM 5011 O O . ASN A 1 644 ? 8.020 -14.115 -26.225 1.00 97.12 644 ASN A O 1
ATOM 5015 N N . ASN A 1 645 ? 8.674 -11.975 -26.120 1.00 96.31 645 ASN A N 1
ATOM 5016 C CA . ASN A 1 645 ? 7.378 -11.489 -25.668 1.00 96.31 645 ASN A CA 1
ATOM 5017 C C . ASN A 1 645 ? 6.417 -11.403 -26.844 1.00 96.31 645 ASN A C 1
ATOM 5019 O O . ASN A 1 645 ? 6.808 -11.317 -28.008 1.00 96.31 645 ASN A O 1
ATOM 5023 N N . THR A 1 646 ? 5.133 -11.429 -26.537 1.00 96.25 646 THR A N 1
ATOM 5024 C CA . THR A 1 646 ? 4.069 -11.211 -27.507 1.00 96.25 646 THR A CA 1
ATOM 5025 C C . THR A 1 646 ? 3.235 -10.039 -27.037 1.00 96.25 646 THR A C 1
ATOM 5027 O O . THR A 1 646 ? 2.765 -10.062 -25.906 1.00 96.25 646 THR A O 1
ATOM 5030 N N . CYS A 1 647 ? 3.048 -9.033 -27.883 1.00 94.44 647 CYS A N 1
ATOM 5031 C CA . CYS A 1 647 ? 2.233 -7.873 -27.570 1.00 94.44 647 CYS A CA 1
ATOM 5032 C C . CYS A 1 647 ? 1.200 -7.612 -28.662 1.00 94.44 647 CYS A C 1
ATOM 5034 O O . CYS A 1 647 ? 1.559 -7.444 -29.828 1.00 94.44 647 CYS A O 1
ATOM 5036 N N . TRP A 1 648 ? -0.068 -7.539 -28.271 1.00 93.25 648 TRP A N 1
ATOM 5037 C CA . TRP A 1 648 ? -1.195 -7.177 -29.117 1.00 93.25 648 TRP A CA 1
ATOM 5038 C C . TRP A 1 648 ? -1.748 -5.826 -28.674 1.00 93.25 648 TRP A C 1
ATOM 5040 O O . TRP A 1 648 ? -2.313 -5.702 -27.588 1.00 93.25 648 TRP A O 1
ATOM 5050 N N . VAL A 1 649 ? -1.599 -4.820 -29.531 1.00 91.31 649 VAL A N 1
ATOM 5051 C CA . VAL A 1 649 ? -2.255 -3.520 -29.380 1.00 91.31 649 VAL A CA 1
ATOM 5052 C C . VAL A 1 649 ? -3.615 -3.614 -30.076 1.00 91.31 649 VAL A C 1
ATOM 5054 O O . VAL A 1 649 ? -3.719 -3.537 -31.301 1.00 91.31 649 VAL A O 1
ATOM 5057 N N . MET A 1 650 ? -4.652 -3.871 -29.282 1.00 85.88 650 MET A N 1
ATOM 5058 C CA . MET A 1 650 ? -6.023 -4.147 -29.714 1.00 85.88 650 MET A CA 1
ATOM 5059 C C . MET A 1 650 ? -6.784 -2.861 -30.028 1.00 85.88 650 MET A C 1
ATOM 5061 O O . MET A 1 650 ? -6.638 -1.883 -29.312 1.00 85.88 650 MET A O 1
ATOM 5065 N N . GLY A 1 651 ? -7.686 -2.887 -31.011 1.00 75.00 651 GLY A N 1
ATOM 5066 C CA . GLY A 1 651 ? -8.607 -1.781 -31.311 1.00 75.00 651 GLY A CA 1
ATOM 5067 C C . GLY A 1 651 ? -8.495 -1.275 -32.751 1.00 75.00 651 GLY A C 1
ATOM 5068 O O . GLY A 1 651 ? -7.561 -1.644 -33.466 1.00 75.00 651 GLY A O 1
ATOM 5069 N N . PRO A 1 652 ? -9.461 -0.465 -33.221 1.00 68.06 652 PRO A N 1
ATOM 5070 C CA . PRO A 1 652 ? -9.381 0.130 -34.549 1.00 68.06 652 PRO A CA 1
ATOM 5071 C C . PRO A 1 652 ? -8.190 1.103 -34.634 1.00 68.06 652 PRO A C 1
ATOM 5073 O O . PRO A 1 652 ? -7.778 1.656 -33.611 1.00 68.06 652 PRO A O 1
ATOM 5076 N N . PRO A 1 653 ? -7.647 1.368 -35.836 1.00 62.75 653 PRO A N 1
ATOM 5077 C CA . PRO A 1 653 ? -6.622 2.392 -36.005 1.00 62.75 653 PRO A CA 1
ATOM 5078 C C . PRO A 1 653 ? -7.149 3.765 -35.550 1.00 62.75 653 PRO A C 1
ATOM 5080 O O . PRO A 1 653 ? -8.116 4.271 -36.117 1.00 62.75 653 PRO A O 1
ATOM 5083 N N . ALA A 1 654 ? -6.512 4.383 -34.555 1.00 61.75 654 ALA A N 1
ATOM 5084 C CA . ALA A 1 654 ? -6.647 5.818 -34.275 1.00 61.75 654 ALA A CA 1
ATOM 5085 C C . ALA A 1 654 ? -5.641 6.627 -35.138 1.00 61.75 654 ALA A C 1
ATOM 5087 O O . ALA A 1 654 ? -4.718 6.034 -35.702 1.00 61.75 654 ALA A O 1
ATOM 5088 N N . PRO A 1 655 ? -5.757 7.961 -35.300 1.00 69.62 655 PRO A N 1
ATOM 5089 C CA . PRO A 1 655 ? -4.753 8.720 -36.052 1.00 69.62 655 PRO A CA 1
ATOM 5090 C C . PRO A 1 655 ? -3.384 8.788 -35.337 1.00 69.62 655 PRO A C 1
ATOM 5092 O O . PRO A 1 655 ? -3.291 8.568 -34.133 1.00 69.62 655 PRO A O 1
ATOM 5095 N N . ALA A 1 656 ? -2.340 9.130 -36.107 1.00 57.72 656 ALA A N 1
ATOM 5096 C CA . ALA A 1 656 ? -0.914 9.302 -35.762 1.00 57.72 656 ALA A CA 1
ATOM 5097 C C . ALA A 1 656 ? -0.152 8.067 -35.224 1.00 57.72 656 ALA A C 1
ATOM 5099 O O . ALA A 1 656 ? 0.853 7.699 -35.830 1.00 57.72 656 ALA A O 1
ATOM 5100 N N . ASP A 1 657 ? -0.646 7.377 -34.192 1.00 66.62 657 ASP A N 1
ATOM 5101 C CA . ASP A 1 657 ? 0.141 6.393 -33.419 1.00 66.62 657 ASP A CA 1
ATOM 5102 C C . ASP A 1 657 ? -0.439 4.957 -33.427 1.00 66.62 657 ASP A C 1
ATOM 5104 O O . ASP A 1 657 ? -0.064 4.126 -32.610 1.00 66.62 657 ASP A O 1
ATOM 5108 N N . ALA A 1 658 ? -1.319 4.598 -34.374 1.00 76.19 658 ALA A N 1
ATOM 5109 C CA . ALA A 1 658 ? -1.966 3.267 -34.420 1.00 76.19 658 ALA A CA 1
ATOM 5110 C C . ALA A 1 658 ? -1.024 2.049 -34.526 1.00 76.19 658 ALA A C 1
ATOM 5112 O O . ALA A 1 658 ? -1.468 0.917 -34.337 1.00 76.19 658 ALA A O 1
ATOM 5113 N N . ASP A 1 659 ? 0.244 2.265 -34.875 1.00 88.00 659 ASP A N 1
ATOM 5114 C CA . ASP A 1 659 ? 1.266 1.218 -34.904 1.00 88.00 659 ASP A CA 1
ATOM 5115 C C . ASP A 1 659 ? 2.330 1.386 -33.813 1.00 88.00 659 ASP A C 1
ATOM 5117 O O . ASP A 1 659 ? 3.320 0.660 -33.812 1.00 88.00 659 ASP A O 1
ATOM 5121 N N . PHE A 1 660 ? 2.193 2.352 -32.912 1.00 89.38 660 PHE A N 1
ATOM 5122 C CA . PHE A 1 660 ? 3.159 2.558 -31.843 1.00 89.38 660 PHE A CA 1
ATOM 5123 C C . PHE A 1 660 ? 3.069 1.418 -30.820 1.00 89.38 660 PHE A C 1
ATOM 5125 O O . PHE A 1 660 ? 1.982 1.104 -30.339 1.00 89.38 660 PHE A O 1
ATOM 5132 N N . VAL A 1 661 ? 4.207 0.783 -30.518 1.00 90.94 661 VAL A N 1
ATOM 5133 C CA . VAL A 1 661 ? 4.276 -0.357 -29.582 1.00 90.94 661 VAL A CA 1
ATOM 5134 C C . VAL A 1 661 ? 5.216 -0.136 -28.399 1.00 90.94 661 VAL A C 1
ATOM 5136 O O . VAL A 1 661 ? 5.341 -1.011 -27.546 1.00 90.94 661 VAL A O 1
ATOM 5139 N N . GLY A 1 662 ? 5.909 0.998 -28.327 1.00 89.94 662 GLY A N 1
ATOM 5140 C CA . GLY A 1 662 ? 6.797 1.271 -27.202 1.00 89.94 662 GLY A CA 1
ATOM 5141 C C . GLY A 1 662 ? 7.902 2.274 -27.482 1.00 89.94 662 GLY A C 1
ATOM 5142 O O . GLY A 1 662 ? 8.149 2.676 -28.624 1.00 89.94 662 GLY A O 1
ATOM 5143 N N . GLU A 1 663 ? 8.580 2.650 -26.407 1.00 89.75 663 GLU A N 1
ATOM 5144 C CA . GLU A 1 663 ? 9.663 3.623 -26.395 1.00 89.75 663 GLU A CA 1
ATOM 5145 C C . GLU A 1 663 ? 10.908 3.060 -25.713 1.00 89.75 663 GLU A C 1
ATOM 5147 O O . GLU A 1 663 ? 10.848 2.396 -24.678 1.00 89.75 663 GLU A O 1
ATOM 5152 N N . VAL A 1 664 ? 12.050 3.336 -26.337 1.00 90.31 664 VAL A N 1
ATOM 5153 C CA . VAL A 1 664 ? 13.368 2.886 -25.916 1.00 90.31 664 VAL A CA 1
ATOM 5154 C C . VAL A 1 664 ? 14.318 4.078 -25.974 1.00 90.31 664 VAL A C 1
ATOM 5156 O O . VAL A 1 664 ? 14.742 4.506 -27.057 1.00 90.31 664 VAL A O 1
ATOM 5159 N N . ALA A 1 665 ? 14.656 4.618 -24.801 1.00 88.44 665 ALA A N 1
ATOM 5160 C CA . ALA A 1 665 ? 15.468 5.829 -24.682 1.00 88.44 665 ALA A CA 1
ATOM 5161 C C . ALA A 1 665 ? 16.922 5.643 -25.161 1.00 88.44 665 ALA A C 1
ATOM 5163 O O . ALA A 1 665 ? 17.510 6.581 -25.698 1.00 88.44 665 ALA A O 1
ATOM 5164 N N . GLN A 1 666 ? 17.494 4.444 -24.976 1.00 89.12 666 GLN A N 1
ATOM 5165 C CA . GLN A 1 666 ? 18.837 4.045 -25.431 1.00 89.12 666 GLN A CA 1
ATOM 5166 C C . GLN A 1 666 ? 18.767 2.795 -26.312 1.00 89.12 666 GLN A C 1
ATOM 5168 O O . GLN A 1 666 ? 19.169 1.694 -25.944 1.00 89.12 666 GLN A O 1
ATOM 5173 N N . CYS A 1 667 ? 18.223 2.985 -27.502 1.00 90.69 667 CYS A N 1
ATOM 5174 C CA . CYS A 1 667 ? 17.971 1.954 -28.492 1.00 90.69 667 CYS A CA 1
ATOM 5175 C C . CYS A 1 667 ? 19.264 1.563 -29.233 1.00 90.69 667 CYS A C 1
ATOM 5177 O O . CYS A 1 667 ? 19.527 1.994 -30.361 1.00 90.69 667 CYS A O 1
ATOM 5179 N N . ASP A 1 668 ? 20.097 0.781 -28.548 1.00 90.62 668 ASP A N 1
ATOM 5180 C CA . ASP A 1 668 ? 21.387 0.261 -29.005 1.00 90.62 668 ASP A CA 1
ATOM 5181 C C . ASP A 1 668 ? 21.679 -1.070 -28.282 1.00 90.62 668 ASP A C 1
ATOM 5183 O O . ASP A 1 668 ? 21.523 -1.192 -27.063 1.00 90.62 668 ASP A O 1
ATOM 5187 N N . ALA A 1 669 ? 22.117 -2.082 -29.035 1.00 90.31 669 ALA A N 1
ATOM 5188 C CA . ALA A 1 669 ? 22.401 -3.424 -28.520 1.00 90.31 669 ALA A CA 1
ATOM 5189 C C . ALA A 1 669 ? 23.536 -3.483 -27.475 1.00 90.31 669 ALA A C 1
ATOM 5191 O O . ALA A 1 669 ? 23.711 -4.500 -26.807 1.00 90.31 669 ALA A O 1
ATOM 5192 N N . ALA A 1 670 ? 24.324 -2.417 -27.318 1.00 89.50 670 ALA A N 1
ATOM 5193 C CA . ALA A 1 670 ? 25.318 -2.291 -26.256 1.00 89.50 670 ALA A CA 1
ATOM 5194 C C . ALA A 1 670 ? 24.698 -2.054 -24.867 1.00 89.50 670 ALA A C 1
ATOM 5196 O O . ALA A 1 670 ? 25.381 -2.270 -23.859 1.00 89.50 670 ALA A O 1
ATOM 5197 N N . PHE A 1 671 ? 23.448 -1.588 -24.809 1.00 90.19 671 PHE A N 1
ATOM 5198 C CA . PHE A 1 671 ? 22.760 -1.255 -23.561 1.00 90.19 671 PHE A CA 1
ATOM 5199 C C . PHE A 1 671 ? 21.707 -2.286 -23.176 1.00 90.19 671 PHE A C 1
ATOM 5201 O O . PHE A 1 671 ? 21.492 -2.475 -21.989 1.00 90.19 671 PHE A O 1
ATOM 5208 N N . MET A 1 672 ? 21.094 -2.974 -24.139 1.00 89.75 672 MET A N 1
ATOM 5209 C CA . MET A 1 672 ? 19.952 -3.858 -23.890 1.00 89.75 672 MET A CA 1
ATOM 5210 C C . MET A 1 672 ? 19.911 -5.059 -24.827 1.00 89.75 672 MET A C 1
ATOM 5212 O O . MET A 1 672 ? 20.429 -5.018 -25.944 1.00 89.75 672 MET A O 1
ATOM 5216 N N . ASP A 1 673 ? 19.236 -6.123 -24.387 1.00 92.00 673 ASP A N 1
ATOM 5217 C CA . ASP A 1 673 ? 19.015 -7.329 -25.192 1.00 92.00 673 ASP A CA 1
ATOM 5218 C C . ASP A 1 673 ? 17.541 -7.471 -25.569 1.00 92.00 673 ASP A C 1
ATOM 5220 O O . ASP A 1 673 ? 16.752 -8.067 -24.836 1.00 92.00 673 ASP A O 1
ATOM 5224 N N . MET A 1 674 ? 17.177 -6.950 -26.739 1.00 93.81 674 MET A N 1
ATOM 5225 C CA . MET A 1 674 ? 15.833 -7.087 -27.300 1.00 93.81 674 MET A CA 1
ATOM 5226 C C . MET A 1 674 ? 15.841 -8.072 -28.471 1.00 93.81 674 MET A C 1
ATOM 5228 O O . MET A 1 674 ? 16.559 -7.862 -29.455 1.00 93.81 674 MET A O 1
ATOM 5232 N N . ARG A 1 675 ? 15.060 -9.158 -28.395 1.00 96.25 675 ARG A N 1
ATOM 5233 C CA . ARG A 1 675 ? 15.031 -10.190 -29.447 1.00 96.25 675 ARG A CA 1
ATOM 5234 C C . ARG A 1 675 ? 13.802 -11.094 -29.419 1.00 96.25 675 ARG A C 1
ATOM 5236 O O . ARG A 1 675 ? 13.272 -11.431 -28.364 1.00 96.25 675 ARG A O 1
ATOM 5243 N N . GLY A 1 676 ? 13.426 -11.594 -30.594 1.00 97.06 676 GLY A N 1
ATOM 5244 C CA . GLY A 1 676 ? 12.384 -12.612 -30.766 1.00 97.06 676 GLY A CA 1
ATOM 5245 C C . GLY A 1 676 ? 10.971 -12.162 -30.382 1.00 97.06 676 GLY A C 1
ATOM 5246 O O . GLY A 1 676 ? 10.070 -12.997 -30.294 1.00 97.06 676 GLY A O 1
ATOM 5247 N N . ASN A 1 677 ? 10.757 -10.868 -30.147 1.00 96.81 677 ASN A N 1
ATOM 5248 C CA . ASN A 1 677 ? 9.467 -10.325 -29.749 1.00 96.81 677 ASN A CA 1
ATOM 5249 C C . ASN A 1 677 ? 8.485 -10.321 -30.932 1.00 96.81 677 ASN A C 1
ATOM 5251 O O . ASN A 1 677 ? 8.858 -10.205 -32.101 1.00 96.81 677 ASN A O 1
ATOM 5255 N N . SER A 1 678 ? 7.200 -10.475 -30.637 1.00 96.38 678 SER A N 1
ATOM 5256 C CA . SER A 1 678 ? 6.119 -10.423 -31.621 1.00 96.38 678 SER A CA 1
ATOM 5257 C C . SER A 1 678 ? 5.186 -9.285 -31.276 1.00 96.38 678 SER A C 1
ATOM 5259 O O . SER A 1 678 ? 4.534 -9.322 -30.239 1.00 96.38 678 SER A O 1
ATOM 5261 N N . TYR A 1 679 ? 5.099 -8.307 -32.162 1.00 95.38 679 TYR A N 1
ATOM 5262 C CA . TYR A 1 679 ? 4.231 -7.154 -32.007 1.00 95.38 679 TYR A CA 1
ATOM 5263 C C . TYR A 1 679 ? 3.098 -7.252 -33.009 1.00 95.38 679 TYR A C 1
ATOM 5265 O O . TYR A 1 679 ? 3.331 -7.542 -34.187 1.00 95.38 679 TYR A O 1
ATOM 5273 N N . GLY A 1 680 ? 1.873 -7.010 -32.563 1.00 93.00 680 GLY A N 1
ATOM 5274 C CA . GLY A 1 680 ? 0.757 -6.881 -33.474 1.00 93.00 680 GLY A CA 1
ATOM 5275 C C . GLY A 1 680 ? -0.104 -5.673 -33.210 1.00 93.00 680 GLY A C 1
ATOM 5276 O O . GLY A 1 680 ? -0.367 -5.297 -32.073 1.00 93.00 680 GLY A O 1
ATOM 5277 N N . THR A 1 681 ? -0.506 -5.073 -34.319 1.00 92.50 681 THR A N 1
ATOM 5278 C CA . THR A 1 681 ? -1.267 -3.830 -34.410 1.00 92.50 681 THR A CA 1
ATOM 5279 C C . THR A 1 681 ? -2.362 -4.016 -35.456 1.00 92.50 681 THR A C 1
ATOM 5281 O O . THR A 1 681 ? -2.343 -4.984 -36.227 1.00 92.50 681 THR A O 1
ATOM 5284 N N . ALA A 1 682 ? -3.319 -3.093 -35.526 1.00 88.94 682 ALA A N 1
ATOM 5285 C CA . ALA A 1 682 ? -4.410 -3.179 -36.497 1.00 88.94 682 ALA A CA 1
ATOM 5286 C C . ALA A 1 682 ? -3.917 -3.218 -37.959 1.00 88.94 682 ALA A C 1
ATOM 5288 O O . ALA A 1 682 ? -4.522 -3.888 -38.793 1.00 88.94 682 ALA A O 1
ATOM 5289 N N . ARG A 1 683 ? -2.806 -2.531 -38.273 1.00 89.50 683 ARG A N 1
ATOM 5290 C CA . ARG A 1 683 ? -2.207 -2.497 -39.624 1.00 89.50 683 ARG A CA 1
ATOM 5291 C C . ARG A 1 683 ? -1.079 -3.511 -39.817 1.00 89.50 683 ARG A C 1
ATOM 5293 O O . ARG A 1 683 ? -0.628 -3.719 -40.939 1.00 89.50 683 ARG A O 1
ATOM 5300 N N . GLY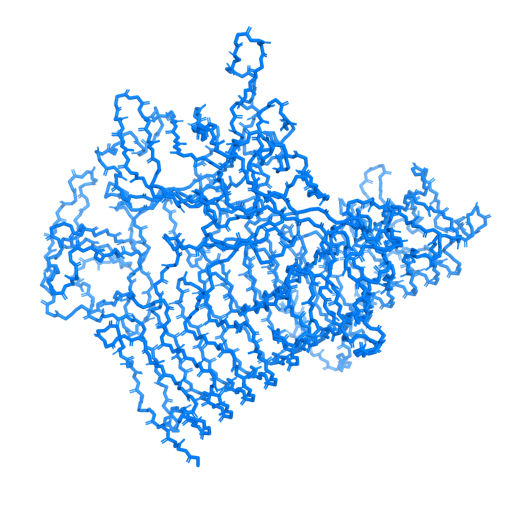 A 1 684 ? -0.606 -4.120 -38.734 1.00 92.00 684 GLY A N 1
ATOM 5301 C CA . GLY A 1 684 ? 0.531 -5.032 -38.728 1.00 92.00 684 GLY A CA 1
ATOM 5302 C C . GLY A 1 684 ? 1.887 -4.393 -39.018 1.00 92.00 684 GLY A C 1
ATOM 5303 O O . GLY A 1 684 ? 2.842 -5.118 -39.289 1.00 92.00 684 GLY A O 1
ATOM 5304 N N . ASN A 1 685 ? 1.993 -3.065 -38.940 1.00 91.88 685 ASN A N 1
ATOM 5305 C CA . ASN A 1 685 ? 3.210 -2.313 -39.236 1.00 91.88 685 ASN A CA 1
ATOM 5306 C C . ASN A 1 685 ? 3.799 -1.668 -37.972 1.00 91.88 685 ASN A C 1
ATOM 5308 O O . ASN A 1 685 ? 4.079 -0.475 -37.963 1.00 91.88 685 ASN A O 1
ATOM 5312 N N . ALA A 1 686 ? 3.947 -2.451 -36.900 1.00 93.50 686 ALA A N 1
ATOM 5313 C CA . ALA A 1 686 ? 4.418 -1.974 -35.601 1.00 93.50 686 ALA A CA 1
ATOM 5314 C C . ALA A 1 686 ? 5.691 -1.104 -35.694 1.00 93.50 686 ALA A C 1
ATOM 5316 O O . ALA A 1 686 ? 6.651 -1.432 -36.399 1.00 93.50 686 ALA A O 1
ATOM 5317 N N . THR A 1 687 ? 5.707 -0.020 -34.923 1.00 92.50 687 THR A N 1
ATOM 5318 C CA . THR A 1 687 ? 6.756 1.003 -34.843 1.00 92.50 687 THR A CA 1
ATOM 5319 C C . THR A 1 687 ? 7.141 1.261 -33.392 1.00 92.50 687 THR A C 1
ATOM 5321 O O . THR A 1 687 ? 6.299 1.217 -32.496 1.00 92.50 687 THR A O 1
ATOM 5324 N N . MET A 1 688 ? 8.414 1.558 -33.159 1.00 92.19 688 MET A N 1
ATOM 5325 C CA . MET A 1 688 ? 8.963 1.859 -31.839 1.00 92.19 688 MET A CA 1
ATOM 5326 C C . MET A 1 688 ? 9.663 3.216 -31.873 1.00 92.19 688 MET A C 1
ATOM 5328 O O . MET A 1 688 ? 10.353 3.532 -32.847 1.00 92.19 688 MET A O 1
ATOM 5332 N N . ARG A 1 689 ? 9.516 4.014 -30.809 1.00 92.38 689 ARG A N 1
ATOM 5333 C CA . ARG A 1 689 ? 10.324 5.226 -30.616 1.00 92.38 689 ARG A CA 1
ATOM 5334 C C . ARG A 1 689 ? 11.689 4.817 -30.083 1.00 92.38 689 ARG A C 1
ATOM 5336 O O . ARG A 1 689 ? 11.836 4.422 -28.937 1.00 92.38 689 ARG A O 1
ATOM 5343 N N . CYS A 1 690 ? 12.682 4.902 -30.947 1.00 92.25 690 CYS A N 1
ATOM 5344 C CA . CYS A 1 690 ? 14.052 4.489 -30.722 1.00 92.25 690 CYS A CA 1
ATOM 5345 C C . CYS A 1 690 ? 14.927 5.748 -30.692 1.00 92.25 690 CYS A C 1
ATOM 5347 O O . CYS A 1 690 ? 15.114 6.395 -31.725 1.00 92.25 690 CYS A O 1
ATOM 5349 N N . ASN A 1 691 ? 15.419 6.139 -29.511 1.00 92.50 691 ASN A N 1
ATOM 5350 C CA . ASN A 1 691 ? 16.100 7.427 -29.285 1.00 92.50 691 ASN A CA 1
ATOM 5351 C C . ASN A 1 691 ? 15.252 8.629 -29.760 1.00 92.50 691 ASN A C 1
ATOM 5353 O O . ASN A 1 691 ? 15.745 9.524 -30.447 1.00 92.50 691 ASN A O 1
ATOM 5357 N N . GLY A 1 692 ? 13.945 8.599 -29.476 1.00 89.81 692 GLY A N 1
ATOM 5358 C CA . GLY A 1 692 ? 12.978 9.619 -29.903 1.00 89.81 692 GLY A CA 1
ATOM 5359 C C . GLY A 1 692 ? 12.564 9.563 -31.382 1.00 89.81 692 GLY A C 1
ATOM 5360 O O . GLY A 1 692 ? 11.670 10.300 -31.790 1.00 89.81 692 GLY A O 1
ATOM 5361 N N . GLN A 1 693 ? 13.160 8.687 -32.199 1.00 92.19 693 GLN A N 1
ATOM 5362 C CA . GLN A 1 693 ? 12.799 8.520 -33.611 1.00 92.19 693 GLN A CA 1
ATOM 5363 C C . GLN A 1 693 ? 11.862 7.327 -33.800 1.00 92.19 693 GLN A C 1
ATOM 5365 O O . GLN A 1 693 ? 12.154 6.232 -33.329 1.00 92.19 693 GLN A O 1
ATOM 5370 N N . SER A 1 694 ? 10.754 7.510 -34.519 1.00 92.56 694 SER A N 1
ATOM 5371 C CA . SER A 1 694 ? 9.863 6.396 -34.867 1.00 92.56 694 SER A CA 1
ATOM 5372 C C . SER A 1 694 ? 10.497 5.519 -35.949 1.00 92.56 694 SER A C 1
ATOM 5374 O O . SER A 1 694 ? 10.823 6.007 -37.033 1.00 92.56 694 SER A O 1
ATOM 5376 N N . VAL A 1 695 ? 10.683 4.230 -35.655 1.00 94.62 695 VAL A N 1
ATOM 5377 C CA . VAL A 1 695 ? 11.300 3.247 -36.557 1.00 94.62 695 VAL A CA 1
ATOM 5378 C C . VAL A 1 695 ? 10.412 1.999 -36.639 1.00 94.62 695 VAL A C 1
ATOM 5380 O O . VAL A 1 695 ? 9.991 1.489 -35.596 1.00 94.62 695 VAL A O 1
ATOM 5383 N N . PRO A 1 696 ? 10.124 1.461 -37.840 1.00 95.25 696 PRO A N 1
ATOM 5384 C CA . PRO A 1 696 ? 9.432 0.182 -37.975 1.00 95.25 696 PRO A CA 1
ATOM 5385 C C . PRO A 1 696 ? 10.202 -0.951 -37.295 1.00 95.25 696 PRO A C 1
ATOM 5387 O O . PRO A 1 696 ? 11.414 -1.078 -37.482 1.00 95.25 696 PRO A O 1
ATOM 5390 N N . VAL A 1 697 ? 9.502 -1.834 -36.576 1.00 95.19 697 VAL A N 1
ATOM 5391 C CA . VAL A 1 697 ? 10.126 -2.981 -35.886 1.00 95.19 697 VAL A CA 1
ATOM 5392 C C . VAL A 1 697 ? 10.940 -3.847 -36.852 1.00 95.19 697 VAL A C 1
ATOM 5394 O O . VAL A 1 697 ? 12.022 -4.315 -36.508 1.00 95.19 697 VAL A O 1
ATOM 5397 N N . SER A 1 698 ? 10.474 -3.997 -38.095 1.00 94.56 698 SER A N 1
ATOM 5398 C CA . SER A 1 698 ? 11.166 -4.746 -39.154 1.00 94.56 698 SER A CA 1
ATOM 5399 C C . SER A 1 698 ? 12.540 -4.177 -39.539 1.00 94.56 698 SER A C 1
ATOM 5401 O O . SER A 1 698 ? 13.348 -4.894 -40.126 1.00 94.56 698 SER A O 1
ATOM 5403 N N . GLN A 1 699 ? 12.825 -2.913 -39.212 1.00 95.56 699 GLN A N 1
ATOM 5404 C CA . GLN A 1 699 ? 14.071 -2.221 -39.557 1.00 95.56 699 GLN A CA 1
ATOM 5405 C C . GLN A 1 699 ? 15.019 -2.047 -38.363 1.00 95.56 699 GLN A C 1
ATOM 5407 O O . GLN A 1 699 ? 16.201 -1.770 -38.569 1.00 95.56 699 GLN A O 1
ATOM 5412 N N . LEU A 1 700 ? 14.541 -2.231 -37.127 1.00 94.81 700 LEU A N 1
ATOM 5413 C CA . LEU A 1 700 ? 15.314 -1.960 -35.908 1.00 94.81 700 LEU A CA 1
ATOM 5414 C C . LEU A 1 700 ? 16.613 -2.768 -35.827 1.00 94.81 700 LEU A C 1
ATOM 5416 O O . LEU A 1 700 ? 17.655 -2.208 -35.489 1.00 94.81 700 LEU A O 1
ATOM 5420 N N . TYR A 1 701 ? 16.592 -4.044 -36.216 1.00 95.94 701 TYR A N 1
ATOM 5421 C CA . TYR A 1 701 ? 17.803 -4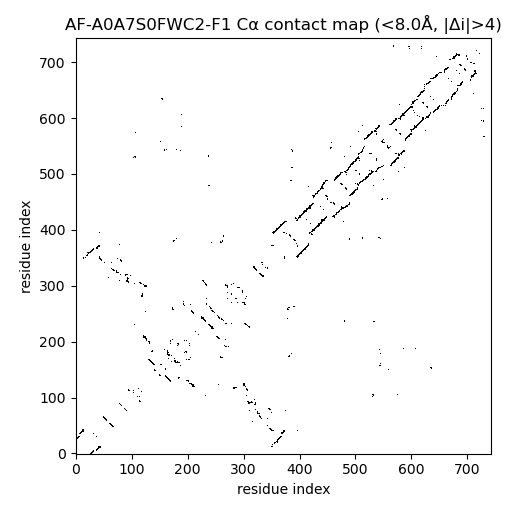.864 -36.178 1.00 95.94 701 TYR A CA 1
ATOM 5422 C C . TYR A 1 701 ? 18.882 -4.350 -37.130 1.00 95.94 701 TYR A C 1
ATOM 5424 O O . TYR A 1 701 ? 20.028 -4.170 -36.724 1.00 95.94 701 TYR A O 1
ATOM 5432 N N . ALA A 1 702 ? 18.516 -4.045 -38.376 1.00 93.88 702 ALA A N 1
ATOM 5433 C CA . ALA A 1 702 ? 19.459 -3.514 -39.355 1.00 93.88 702 ALA A CA 1
ATOM 5434 C C . ALA A 1 702 ? 19.952 -2.104 -38.983 1.00 93.88 702 ALA A C 1
ATOM 5436 O O . ALA A 1 702 ? 21.114 -1.781 -39.212 1.00 93.88 702 ALA A O 1
ATOM 5437 N N . ALA A 1 703 ? 19.083 -1.270 -38.403 1.00 91.44 703 ALA A N 1
ATOM 5438 C CA . ALA A 1 703 ? 19.393 0.122 -38.095 1.00 91.44 703 ALA A CA 1
ATOM 5439 C C . ALA A 1 703 ? 20.149 0.319 -36.768 1.00 91.44 703 ALA A C 1
ATOM 5441 O O . ALA A 1 703 ? 20.877 1.302 -36.629 1.00 91.44 703 ALA A O 1
ATOM 5442 N N . LYS A 1 704 ? 19.925 -0.552 -35.775 1.00 93.00 704 LYS A N 1
ATOM 5443 C CA . LYS A 1 704 ? 20.310 -0.324 -34.366 1.00 93.00 704 LYS A CA 1
ATOM 5444 C C . LYS A 1 704 ? 20.843 -1.570 -33.650 1.00 93.00 704 LYS A C 1
ATOM 5446 O O . LYS A 1 704 ? 21.307 -1.474 -32.519 1.00 93.00 704 LYS A O 1
ATOM 5451 N N . GLY A 1 705 ? 20.758 -2.747 -34.274 1.00 93.12 705 GLY A N 1
ATOM 5452 C CA . GLY A 1 705 ? 21.184 -4.019 -33.683 1.00 93.12 705 GLY A CA 1
ATOM 5453 C C . GLY A 1 705 ? 20.229 -4.607 -32.637 1.00 93.12 705 GLY A C 1
ATOM 5454 O O . GLY A 1 705 ? 20.488 -5.708 -32.154 1.00 93.12 705 GLY A O 1
ATOM 5455 N N . VAL A 1 706 ? 19.128 -3.923 -32.310 1.00 93.69 706 VAL A N 1
ATOM 5456 C CA . VAL A 1 706 ? 18.095 -4.385 -31.361 1.00 93.69 706 VAL A CA 1
ATOM 5457 C C . VAL A 1 706 ? 16.950 -5.105 -32.082 1.00 93.69 706 VAL A C 1
ATOM 5459 O O . VAL A 1 706 ? 16.855 -5.066 -33.304 1.00 93.69 706 VAL A O 1
ATOM 5462 N N . GLU A 1 707 ? 16.071 -5.779 -31.341 1.00 95.06 707 GLU A N 1
ATOM 5463 C CA . GLU A 1 707 ? 14.918 -6.520 -31.879 1.00 95.06 707 GLU A CA 1
ATOM 5464 C C . GLU A 1 707 ? 15.308 -7.646 -32.859 1.00 95.06 707 GLU A C 1
ATOM 5466 O O . GLU A 1 707 ? 14.634 -7.928 -33.855 1.00 95.06 707 GLU A O 1
ATOM 5471 N N . ARG A 1 708 ? 16.418 -8.342 -32.573 1.00 95.94 708 ARG A N 1
ATOM 5472 C CA . ARG A 1 708 ? 16.910 -9.437 -33.422 1.00 95.94 708 ARG A CA 1
ATOM 5473 C C . ARG A 1 708 ? 15.873 -10.559 -33.524 1.00 95.94 708 ARG A C 1
ATOM 5475 O O . ARG A 1 708 ? 15.556 -11.209 -32.530 1.00 95.94 708 ARG A O 1
ATOM 5482 N N . GLY A 1 709 ? 15.405 -10.845 -34.738 1.00 96.12 709 GLY A N 1
ATOM 5483 C CA . GLY A 1 709 ? 14.418 -11.904 -34.992 1.00 96.12 709 GLY A CA 1
ATOM 5484 C C . GLY A 1 709 ? 12.998 -11.572 -34.519 1.00 96.12 709 GLY A C 1
ATOM 5485 O O . GLY A 1 709 ? 12.143 -12.459 -34.487 1.00 96.12 709 GLY A O 1
ATOM 5486 N N . SER A 1 710 ? 12.743 -10.320 -34.139 1.00 96.88 710 SER A N 1
ATOM 5487 C CA . SER A 1 710 ? 11.407 -9.846 -33.797 1.00 96.88 710 SER A CA 1
ATOM 5488 C C . SER A 1 710 ? 10.575 -9.570 -35.047 1.00 96.88 710 SER A C 1
ATOM 5490 O O . SER A 1 710 ? 11.106 -9.390 -36.144 1.00 96.88 710 SER A O 1
ATOM 5492 N N . ARG A 1 711 ? 9.249 -9.566 -34.898 1.00 96.50 711 ARG A N 1
ATOM 5493 C CA . ARG A 1 711 ? 8.310 -9.453 -36.022 1.00 96.50 711 ARG A CA 1
ATOM 5494 C C . ARG A 1 711 ? 7.121 -8.559 -35.700 1.00 96.50 711 ARG A C 1
ATOM 5496 O O . ARG A 1 711 ? 6.610 -8.586 -34.584 1.00 96.50 711 ARG A O 1
ATOM 5503 N N . ALA A 1 712 ? 6.662 -7.831 -36.714 1.00 95.81 712 ALA A N 1
ATOM 5504 C CA . ALA A 1 712 ? 5.392 -7.116 -36.719 1.00 95.81 712 ALA A CA 1
ATOM 5505 C C . ALA A 1 712 ? 4.357 -7.914 -37.529 1.00 95.81 712 ALA A C 1
ATOM 5507 O O . ALA A 1 712 ? 4.704 -8.489 -38.564 1.00 95.81 712 ALA A O 1
ATOM 5508 N N . ARG A 1 713 ? 3.107 -7.991 -37.061 1.00 95.00 713 ARG A N 1
ATOM 5509 C CA . ARG A 1 713 ? 2.004 -8.651 -37.782 1.00 95.00 713 ARG A CA 1
ATOM 5510 C C . ARG A 1 713 ? 0.648 -8.053 -37.430 1.00 95.00 713 ARG A C 1
ATOM 5512 O O . ARG A 1 713 ? 0.520 -7.354 -36.435 1.00 95.00 713 ARG A O 1
ATOM 5519 N N . VAL A 1 714 ? -0.377 -8.332 -38.227 1.00 93.94 714 VAL A N 1
ATOM 5520 C CA . VAL A 1 714 ? -1.751 -7.951 -37.865 1.00 93.94 714 VAL A CA 1
ATOM 5521 C C . VAL A 1 714 ? -2.156 -8.691 -36.584 1.00 93.94 714 VAL A C 1
ATOM 5523 O O . VAL A 1 714 ? -1.769 -9.848 -36.396 1.00 93.94 714 VAL A O 1
ATOM 5526 N N . VAL A 1 715 ? -2.899 -8.020 -35.698 1.00 92.25 715 VAL A N 1
ATOM 5527 C CA . VAL A 1 715 ? -3.493 -8.649 -34.505 1.00 92.25 715 VAL A CA 1
ATOM 5528 C C . VAL A 1 715 ? -4.279 -9.903 -34.921 1.00 92.25 715 VAL A C 1
ATOM 5530 O O . VAL A 1 715 ? -5.117 -9.815 -35.822 1.00 92.25 715 VAL A O 1
ATOM 5533 N N . PRO A 1 716 ? -4.019 -11.073 -34.309 1.00 93.31 716 PRO A N 1
ATOM 5534 C CA . PRO A 1 716 ? -4.707 -12.301 -34.684 1.00 93.31 716 PRO A CA 1
ATOM 5535 C C . PRO A 1 716 ? -6.160 -12.328 -34.167 1.00 93.31 716 PRO A C 1
ATOM 5537 O O . PRO A 1 716 ? -6.519 -11.545 -33.285 1.00 93.31 716 PRO A O 1
ATOM 5540 N N . PRO A 1 717 ? -7.014 -13.241 -34.669 1.00 92.25 717 PRO A N 1
ATOM 5541 C CA . PRO A 1 717 ? -8.362 -13.430 -34.136 1.00 92.25 717 PRO A CA 1
ATOM 5542 C C . PRO A 1 717 ? -8.354 -13.767 -32.637 1.00 92.25 717 PRO A C 1
ATOM 5544 O O . PRO A 1 717 ? -7.453 -14.457 -32.157 1.00 92.25 717 PRO A O 1
ATOM 5547 N N . SER A 1 718 ? -9.405 -13.370 -31.909 1.00 89.19 718 SER A N 1
ATOM 5548 C CA . SER A 1 718 ? -9.509 -13.566 -30.451 1.00 89.19 718 SER A CA 1
ATOM 5549 C C . SER A 1 718 ? -9.306 -15.019 -30.001 1.00 89.19 718 SER A C 1
ATOM 5551 O O . SER A 1 718 ? -8.769 -15.253 -28.923 1.00 89.19 718 SER A O 1
ATOM 5553 N N . ALA A 1 719 ? -9.667 -16.001 -30.835 1.00 90.00 719 ALA A N 1
ATOM 5554 C CA . ALA A 1 719 ? -9.448 -17.419 -30.552 1.00 90.00 719 ALA A CA 1
ATOM 5555 C C . ALA A 1 719 ? -7.954 -17.797 -30.433 1.00 90.00 719 ALA A C 1
ATOM 5557 O O . ALA A 1 719 ? -7.601 -18.596 -29.567 1.00 90.00 719 ALA A O 1
ATOM 5558 N N . GLU A 1 720 ? -7.065 -17.214 -31.250 1.00 91.44 720 GLU A N 1
ATOM 5559 C CA . GLU A 1 720 ? -5.610 -17.440 -31.143 1.00 91.44 720 GLU A CA 1
ATOM 5560 C C . GLU A 1 720 ? -5.054 -16.760 -29.885 1.00 91.44 720 GLU A C 1
ATOM 5562 O O . GLU A 1 720 ? -4.284 -17.372 -29.147 1.00 91.44 720 GLU A O 1
ATOM 5567 N N . ILE A 1 721 ? -5.496 -15.527 -29.593 1.00 91.56 721 ILE A N 1
ATOM 5568 C CA . ILE A 1 721 ? -5.102 -14.795 -28.375 1.00 91.56 721 ILE A CA 1
ATOM 5569 C C . ILE A 1 721 ? -5.477 -15.603 -27.127 1.00 91.56 721 ILE A C 1
ATOM 5571 O O . ILE A 1 721 ? -4.666 -15.761 -26.216 1.00 91.56 721 ILE A O 1
ATOM 5575 N N . LEU A 1 722 ? -6.677 -16.180 -27.113 1.00 89.06 722 LEU A N 1
ATOM 5576 C CA . LEU A 1 722 ? -7.150 -17.008 -26.013 1.00 89.06 722 LEU A CA 1
ATOM 5577 C C . LEU A 1 722 ? -6.328 -18.296 -25.843 1.00 89.06 722 LEU A C 1
ATOM 5579 O O . LEU A 1 722 ? -6.003 -18.677 -24.718 1.00 89.06 722 LEU A O 1
ATOM 5583 N N . GLN A 1 723 ? -5.952 -18.965 -26.936 1.00 88.62 723 GLN A N 1
ATOM 5584 C CA . GLN A 1 723 ? -5.050 -20.123 -26.865 1.00 88.62 723 GLN A CA 1
ATOM 5585 C C . GLN A 1 723 ? -3.684 -19.732 -26.281 1.00 88.62 723 GLN A C 1
ATOM 5587 O O . GLN A 1 723 ? -3.121 -20.457 -25.458 1.00 88.62 723 GLN A O 1
ATOM 5592 N N . A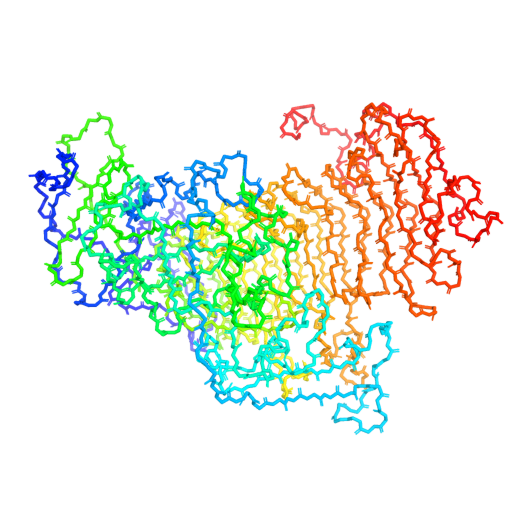SP A 1 724 ? -3.171 -18.563 -26.654 1.00 89.12 724 ASP A N 1
ATOM 5593 C CA . ASP A 1 724 ? -1.948 -17.976 -26.111 1.00 89.12 724 ASP A CA 1
ATOM 5594 C C . ASP A 1 724 ? -2.029 -17.701 -24.605 1.00 89.12 724 ASP A C 1
ATOM 5596 O O . ASP A 1 724 ? -1.064 -17.977 -23.882 1.00 89.12 724 ASP A O 1
ATOM 5600 N N . MET A 1 725 ? -3.171 -17.197 -24.129 1.00 92.00 725 MET A N 1
ATOM 5601 C CA . MET A 1 725 ? -3.442 -17.008 -22.701 1.00 92.00 725 MET A CA 1
ATOM 5602 C C . MET A 1 725 ? -3.451 -18.353 -21.967 1.00 92.00 725 MET A C 1
ATOM 5604 O O . MET A 1 725 ? -2.717 -18.519 -20.991 1.00 92.00 725 MET A O 1
ATOM 5608 N N . LYS A 1 726 ? -4.202 -19.347 -22.472 1.00 85.50 726 LYS A N 1
ATOM 5609 C CA . LYS A 1 726 ? -4.285 -20.696 -21.877 1.00 85.50 726 LYS A CA 1
ATOM 5610 C C . LYS A 1 726 ? -2.900 -21.333 -21.715 1.00 85.50 726 LYS A C 1
ATOM 5612 O O . LYS A 1 726 ? -2.586 -21.852 -20.644 1.00 85.50 726 LYS A O 1
ATOM 5617 N N . ARG A 1 727 ? -2.046 -21.239 -22.745 1.00 86.81 727 ARG A N 1
ATOM 5618 C CA . ARG A 1 727 ? -0.674 -21.780 -22.714 1.00 86.81 727 ARG A CA 1
ATOM 5619 C C . ARG A 1 727 ? 0.189 -21.144 -21.622 1.00 86.81 727 ARG A C 1
ATOM 5621 O O . ARG A 1 727 ? 0.840 -21.870 -20.876 1.00 86.81 727 ARG A O 1
ATOM 5628 N N . ARG A 1 728 ? 0.189 -19.812 -21.509 1.00 86.81 728 ARG A N 1
ATOM 5629 C CA . ARG A 1 728 ? 1.018 -19.079 -20.530 1.00 86.81 728 ARG A CA 1
ATOM 5630 C C . ARG A 1 728 ? 0.583 -19.310 -19.094 1.00 86.81 728 ARG A C 1
ATOM 5632 O O . ARG A 1 728 ? 1.424 -19.501 -18.220 1.00 86.81 728 ARG A O 1
ATOM 5639 N N . LEU A 1 729 ? -0.725 -19.375 -18.876 1.00 87.12 729 LEU A N 1
ATOM 5640 C CA . LEU A 1 729 ? -1.316 -19.630 -17.566 1.00 87.12 729 LEU A CA 1
ATOM 5641 C C . LEU A 1 729 ? -1.275 -21.114 -17.166 1.00 87.12 729 LEU A C 1
ATOM 5643 O O . LEU A 1 729 ? -1.707 -21.458 -16.069 1.00 87.12 729 LEU A O 1
ATOM 5647 N N . ARG A 1 730 ? -0.754 -21.998 -18.035 1.00 85.31 730 ARG A N 1
ATOM 5648 C CA . ARG A 1 730 ? -0.749 -23.462 -17.858 1.00 85.31 730 ARG A CA 1
ATOM 5649 C C . ARG A 1 730 ? -2.136 -24.027 -17.540 1.00 85.31 730 ARG A C 1
ATOM 5651 O O . ARG A 1 730 ? -2.268 -25.015 -16.821 1.00 85.31 730 ARG A O 1
ATOM 5658 N N . LEU A 1 731 ? -3.172 -23.396 -18.082 1.00 72.25 731 LEU A N 1
ATOM 5659 C CA . LEU A 1 731 ? -4.534 -23.879 -17.952 1.00 72.25 731 LEU A CA 1
ATOM 5660 C C . LEU A 1 731 ? -4.698 -25.100 -18.861 1.00 72.25 731 LEU A C 1
ATOM 5662 O O . LEU A 1 731 ? -4.264 -25.077 -20.015 1.00 72.25 731 LEU A O 1
ATOM 5666 N N . GLY A 1 732 ? -5.314 -26.169 -18.346 1.00 57.91 732 GLY A N 1
ATOM 5667 C CA . GLY A 1 732 ? -5.689 -27.315 -19.173 1.00 57.91 732 GLY A CA 1
ATOM 5668 C C . GLY A 1 732 ? -6.487 -26.841 -20.391 1.00 57.91 732 GLY A C 1
ATOM 5669 O O . GLY A 1 732 ? -7.303 -25.922 -20.283 1.00 57.91 732 GLY A O 1
ATOM 5670 N N . MET A 1 733 ? -6.237 -27.432 -21.563 1.00 52.03 733 MET A N 1
ATOM 5671 C CA . MET A 1 733 ? -6.887 -26.997 -22.810 1.00 52.03 733 MET A CA 1
ATOM 5672 C C . MET A 1 733 ? -8.425 -27.132 -22.763 1.00 52.03 733 MET A C 1
ATOM 5674 O O . MET A 1 733 ? -9.102 -26.404 -23.493 1.00 52.03 733 MET A O 1
ATOM 5678 N N . ASP A 1 734 ? -8.944 -27.934 -21.823 1.00 50.62 734 ASP A N 1
ATOM 5679 C CA . ASP A 1 734 ? -10.358 -28.283 -21.617 1.00 50.62 734 ASP A CA 1
ATOM 5680 C C . ASP A 1 734 ? -11.120 -27.414 -20.589 1.00 50.62 734 ASP A C 1
ATOM 5682 O O . ASP A 1 734 ? -12.185 -27.813 -20.125 1.00 50.62 734 ASP A O 1
ATOM 5686 N N . LEU A 1 735 ? -10.621 -26.234 -20.186 1.00 48.62 735 LEU A N 1
ATOM 5687 C CA . LEU A 1 735 ? -11.455 -25.317 -19.387 1.00 48.62 735 LEU A CA 1
ATOM 5688 C C . LEU A 1 735 ? -12.623 -24.767 -20.225 1.00 48.62 735 LEU A C 1
ATOM 5690 O O . LEU A 1 735 ? -12.402 -24.135 -21.267 1.00 48.62 735 LEU A O 1
ATOM 5694 N N . ASP A 1 736 ? -13.828 -25.036 -19.715 1.00 48.03 736 ASP A N 1
ATOM 5695 C CA . ASP A 1 736 ? -15.159 -24.765 -20.269 1.00 48.03 736 ASP A CA 1
ATOM 5696 C C . ASP A 1 736 ? -15.388 -23.288 -20.637 1.00 48.03 736 ASP A C 1
ATOM 5698 O O . ASP A 1 736 ? -14.939 -22.378 -19.930 1.00 48.03 736 ASP A O 1
ATOM 5702 N N . GLU A 1 737 ? -16.175 -23.041 -21.692 1.00 48.25 737 GLU A N 1
ATOM 5703 C CA . GLU A 1 737 ? -16.614 -21.695 -22.115 1.00 48.25 737 GLU A CA 1
ATOM 5704 C C . GLU A 1 737 ? -17.297 -20.900 -20.983 1.00 48.25 737 GLU A C 1
ATOM 5706 O O . GLU A 1 737 ? -17.289 -19.672 -20.987 1.00 48.25 737 GLU A O 1
ATOM 5711 N N . ALA A 1 738 ? -17.839 -21.576 -19.966 1.00 40.88 738 ALA A N 1
ATOM 5712 C CA . ALA A 1 738 ? -18.488 -20.940 -18.821 1.00 40.88 738 ALA A CA 1
ATOM 5713 C C . ALA A 1 738 ? -17.523 -20.135 -17.924 1.00 40.88 738 ALA A C 1
ATOM 5715 O O . ALA A 1 738 ? -17.918 -19.113 -17.366 1.00 40.88 738 ALA A O 1
ATOM 5716 N N . VAL A 1 739 ? -16.251 -20.543 -17.812 1.00 44.91 739 VAL A N 1
ATOM 5717 C CA . VAL A 1 739 ? -15.218 -19.770 -17.083 1.00 44.91 739 VAL A CA 1
ATOM 5718 C C . VAL A 1 739 ? -14.806 -18.523 -17.882 1.00 44.91 739 VAL A C 1
ATOM 5720 O O . VAL A 1 739 ? -14.355 -17.533 -17.319 1.00 44.91 739 VAL A O 1
ATOM 5723 N N . LEU A 1 740 ? -15.026 -18.558 -19.196 1.00 42.59 740 LEU A N 1
ATOM 5724 C CA . LEU A 1 740 ? -14.685 -17.542 -20.192 1.00 42.59 740 LEU A CA 1
ATOM 5725 C C . LEU A 1 740 ? -15.714 -16.413 -20.333 1.00 42.59 740 LEU A C 1
ATOM 5727 O O . LEU A 1 740 ? -15.393 -15.390 -20.915 1.00 42.59 740 LEU A O 1
ATOM 5731 N N . VAL A 1 741 ? -16.937 -16.602 -19.834 1.00 36.72 741 VAL A N 1
ATOM 5732 C CA . VAL A 1 741 ? -17.967 -15.545 -19.754 1.00 36.72 741 VAL A CA 1
ATOM 5733 C C . VAL A 1 741 ? -17.826 -14.728 -18.458 1.00 36.72 741 VAL A C 1
ATOM 5735 O O . VAL A 1 741 ? -18.359 -13.626 -18.352 1.00 36.72 741 VAL A O 1
ATOM 5738 N N . LEU A 1 742 ? -17.115 -15.273 -17.465 1.00 33.00 742 LEU A N 1
ATOM 5739 C CA . LEU A 1 742 ? -16.816 -14.632 -16.178 1.00 33.00 742 LEU A CA 1
ATOM 5740 C C . LEU A 1 742 ? -15.495 -13.839 -16.178 1.00 33.00 742 LEU A C 1
ATOM 5742 O O . LEU A 1 742 ? -15.342 -12.948 -15.342 1.00 33.00 742 LEU A O 1
ATOM 5746 N N . LEU A 1 743 ? -14.564 -14.180 -17.076 1.00 34.62 743 LEU A N 1
ATOM 5747 C CA . LEU A 1 743 ? -13.349 -13.417 -17.396 1.00 34.62 743 LEU A CA 1
ATOM 5748 C C . LEU A 1 743 ? -13.641 -12.441 -18.537 1.00 34.62 743 LEU A C 1
ATOM 5750 O O . LEU A 1 743 ? -13.107 -11.313 -18.486 1.00 34.62 743 LEU A O 1
#

pLDDT: mean 90.47, std 10.16, range [33.0, 98.94]

InterPro domains:
  IPR011050 Pectin lyase fold/virulence factor [SSF51126] (353-646)
  IPR012334 Pectin lyase fold [G3DSA:2.160.20.10] (317-622)